Protein 2DOU (pdb70)

InterPro domains:
  IPR004838 Aminotransferases, class-I, pyridoxal-phosphate-binding site [PS00105] (227-240)
  IPR004839 Aminotransferase, class I/classII, large domain [PF00155] (27-371)
  IPR015421 Pyridoxal phosphate-dependent transferase, major domain [G3DSA:3.40.640.10] (39-276)
  IPR015422 Pyridoxal phosphate-dependent transferase, small domain [G3DSA:3.90.1150.10] (7-359)
  IPR015424 Pyridoxal phosphate-dependent transferase [SSF53383] (18-375)
  IPR050881 LL-diaminopimelate aminotransferase [PTHR42832] (2-374)

Solvent-accessible surface area: 26376 Å² total; per-residue (Å²): 90,27,114,100,48,2,66,113,40,3,64,103,9,15,169,130,14,125,94,71,62,46,62,31,17,11,0,13,91,12,52,38,64,28,90,16,22,61,46,0,22,138,25,3,36,62,1,8,125,42,93,117,3,28,27,72,3,91,62,88,50,2,26,71,0,0,55,21,0,8,142,29,0,86,67,60,23,60,33,37,15,39,29,147,120,12,3,10,4,2,9,0,15,16,7,0,4,2,1,0,0,22,17,11,18,114,39,109,44,10,0,0,0,4,39,2,1,56,38,11,4,12,1,2,2,141,17,4,31,17,103,61,52,53,0,48,42,93,99,69,6,10,0,37,11,101,41,9,68,109,49,20,9,78,91,10,27,0,0,0,0,3,3,1,4,2,0,6,8,8,25,9,90,112,39,8,0,86,100,0,6,26,43,0,150,140,33,55,3,35,0,0,0,9,0,13,13,6,8,4,9,12,124,51,85,2,13,0,0,1,19,26,115,44,0,93,119,42,0,1,0,0,4,10,2,6,26,5,8,7,1,12,0,1,5,2,0,4,0,0,0,1,75,107,0,6,58,104,0,66,117,9,8,46,17,1,10,30,23,4,5,9,0,7,5,100,0,0,25,54,0,16,117,15,88,129,116,58,7,29,20,27,0,128,42,2,93,88,13,0,71,22,0,16,74,30,0,75,88,18,4,71,41,49,109,33,148,2,0,0,8,5,11,0,131,9,53,111,86,47,35,0,39,126,10,0,65,106,0,1,128,104,4,0,0,1,2,0,0,62,1,4,2,70,19,0,121,20,30,0,12,0,0,0,1,76,60,49,134,63,0,80,57,0,0,96,53,0,112,107,6,78,121,26,61,58,63,5,74,64,25,20,62,59,1,101,92,151,62,23,60,17,21,38,0,16,85,12,63,37,51,27,91,12,21,145,53,0,22,64,23,3,37,64,0,5,119,36,88,118,3,27,31,64,3,104,64,78,50,1,28,73,1,0,57,23,0,8,138,32,0,88,68,91,31,65,38,32,16,41,31,140,114,8,3,10,5,1,10,0,14,17,8,0,4,1,2,0,0,24,8,8,13,115,44,106,45,12,0,0,0,4,43,3,1,59,43,12,9,54,8,1,2,63,20,5,28,17,97,60,54,53,0,52,43,85,116,76,6,4,0,40,3,166,40,10,66,111,50,23,7,79,98,8,28,1,0,0,2,3,4,3,6,2,0,7,7,8,20,2,85,108,38,5,1,99,48,0,15,36,33,0,125,150,37,57,3,37,2,0,0,10,0,16,10,7,7,3,7,10,136,48,134,2,9,0,0,1,20,23,124,40,1,81,88,32,0,1,0,0,3,10,1,9,26,5,7,6,1,15,1,0,5,2,0,4,0,0,0,1,78,111,0,4,56,98,0,64,93,11,7,46,16,0,9,27,23,3,5,8,0,6,5,102,0,0,27,59,0,17,116,15,87,75,72,56,11,75,19,26,0,118,36,1,74,82,12,0,92,22,0,17,90,43,0,49,94,28,9,75,40,45,108,33,133,2,0,0,7,6,10,0,138,11,56,110,80,54,67,3,43,58,15,1,55,128,0,0,90,97,3,0,0,0,2,1,0,75,15,3,12,92,19,0,61,19,32,0,16,0,0,0,8,100,42,51,121,57,0,78,78,0,0,54,61,1,45,71,10,87

Sequence (740 aa):
VPEPSVFLVVDEAKRKARERGVGLIDLSIGSTDLPPPEAPLKALAEALNDPTTYGYCLKSCTLPFLEEAARWYEGRYGVGLDPRREALALIGSQEGLAHLLLALTEPEDLLLLPEVAYPSYFGAARVASLRTFLIPLREDGLADLKAVPEGVWREAKVLLLNYPNNPTGAVADWGYFEEALGLARKHGLWLIHDNPYVDQVYEGEAPSPLALPGAKERVVELFSLSKSYNLAGFRLGFALGSEEALARLERVKGVIDFNQYAGVLRMGVEALKTPKEVVRGYARVYRERALGMAEALKGVLSLLPPRATMYLWGRLPEGVDDLEFGLRLVERGVALAPGRGFGPGGKGFVRIALVRPLEELLEAAKRIREALSVFLVVDEAKRKARERGVGLIDLSIGSTDLPPPEAPLKALAEALNDPTTYGYCLKSCTLPFLEEAARWYEGRYGVGLDPRREALALIGSQEGLAHLLLALTEPEDLLLLPEVAYPSYFGAARVASLRTFLIPLREDGLADLKAVPEGVWREAKVLLLNYPNNPTGAVADWGYFEEALGLARKHGLWLIHDNPYVDQVYEGEAPSPLALPGAKERVVELFSLSKSYNLAGFRLGFALGSEEALARLERVKGVIDFNQYAGVLRMGVEALKTPKEVVRGYARVYRERALGMAEALKGVLSLLPPRATMYLWGRLPEGVDDLEFGLRLVERGVALAPGRGFGPGGKGFVRIALVRPLEELLEAAKRIREAL

Nearest PDB structures (foldseek):
  2dou-assembly1_B  TM=1.001E+00  e=1.102E-69  Thermus thermophilus HB8
  6l1n-assembly1_B  TM=9.275E-01  e=3.914E-34  Bacillus subtilis
  6l1n-assembly1_A  TM=9.241E-01  e=1.006E-33  Bacillus subtilis
  6l1l-assembly1_A  TM=9.498E-01  e=8.301E-33  Bacillus subtilis
  2o1b-assembly1_A-2  TM=9.664E-01  e=2.457E-31  Staphylococcus aureus

B-factor: mean 37.13, std 9.89, range [20.43, 85.17]

Radius of gyration: 26.83 Å; Cα contacts (8 Å, |Δi|>4): 1629; chains: 2; bounding box: 58×86×57 Å

Foldseek 3Di:
DFDVVLVVLQVVLLVVCVVVVHQFDEQADQAAPDAFDCQLVVLLVVCVPPPVLPDFCAPVLLQLLLVLVQVLVCVPQVDGADSNQFKDKFLACLRLLLLLLLLQDAAAQEEEEALFADLCNVVSCVVSNYDYDHFYADPLGAGDPVPQDPVSLQRHAEYEEEPVGPAQNGADAVVVLVVVVVSCVVNVHAYEYEYAFQLQFLDDGGDDSCSDPPFLQHYKYKYGLCLQRVPNVSRIIMIGGHSVSVVSSCVRCVVVHRHGRSSSSSSSSRSSVPPSVVSSVSSNQLVVQQVLLVVLCVVQFDWNPNTGDQKTKTAGDPPDWQSVLQSVLRNLRYHWRQLSSRRDSRTRMIMGGNRDHNVSSNVSSVSSNVSD/DLVVVLVVLQVVLVVVVFAADEFADQQAPDAFDCVLVVLLVVVVVDPVLVDFCADVLLQLLLVLVQCLVCVVLVDGADSSFFKDKFLAQLRLLLLLLLLQDAAAQEEEEALFADLCNVVSCVVSNYDYDHFYADPQGAGPPVSDDPVRLLRHAEYEEEPVGPQQNGADDVVVLVVVVVSCVVNVHAYEYEYAFQLQFQDDGHDDSQSDPPQLQRYKYKYGLCLLGVPNVQRIIMIGGHSVSVVSSCVSVVVPHRHGGSSSSSSSSVSSVPPSVVSNVSNNQLVVQQVLLVVLCVVAWDWNDNTGDQKTKTFGDPPDWQSVLQSVLSSQRYHWHQSVSRRPSSTRIIMGGNNDHSVVSSVSSVSSSVSD

CATH classification: 3.90.1150.10 (+1 more: 3.40.640.10)

Organism: Thermus thermophilus (strain ATCC 27634 / DSM 579 / HB8) (NCBI:txid300852)

Secondary structure (DSSP, 8-state):
---THHHHHHHHHHHHHHHTT---EE-SS----PPPPHHHHHHHHHHTT-GGGSS---HHHHHHHHHHHHHHHHHHHS----TTTSEEEESSHHHHHHHHHHHH--TT-EEEEESS--HHHHHHHHHTT-EEEEEPB-TTSSB-GGGS-HHHHHHEEEEEE-SS-TTT-----HHHHHHHHHHHHHTT-EEEEE-TTGGGBSSS----GGGSTTGGGTEEEEEEHHHHHT-GGG--EEEEE-HHHHHHHHHHHHHH---S-HHHHHHHHHHHTS-HHHHHHHHHHHHHHHHHHHHHHTTTSEEPPP-BSSEEEEEPPTT--HHHHHHHHHHTTEE-EEGGGG-GGGTTEEEEE--S-HHHHHHHHHHHHHT-/--HHHHHHHHHHHHHTT---EE-SS----SPPPHHHHHHHHHHHT-GGGSS---HHHHHHHHHHHHHHHHHHH-----TTTSEEEESSHHHHHHHHHHHT--TT-EEEEESS--HHHHHHHHHTT-EEEEEPBPTTSSB-GGGS-HHHHHHEEEEEE-SS-TTT-----HHHHHHHHHHHHHHT-EEEEE-TTTT-BSSS----GGGSTTGGGTEEEEEEHHHHHT-GGG--EEEEE-HHHHHHHHHHHHTT---S-HHHHHHHHHHHTS-HHHHHHHHHHHHHHHHHHHHTTTTTSEEPPP-BSSEEEEEPPSS--HHHHHHHHHHTTEE-EETTBTBGGGBTEEEEE--S-HHHHHHHHHHHHHT-

Structure (mmCIF, N/CA/C/O backbone):
data_2DOU
#
_entry.id   2DOU
#
_cell.length_a   121.490
_cell.length_b   121.490
_cell.length_c   172.190
_cell.angle_alpha   90.00
_cell.angle_beta   90.00
_cell.angle_gamma   90.00
#
_symmetry.space_group_name_H-M   'P 41 21 2'
#
loop_
_entity.id
_entity.type
_entity.pdbx_description
1 polymer 'probable N-succinyldiaminopimelate aminotransferase'
2 non-polymer 'SULFATE ION'
3 non-polymer '4-(2-HYDROXYETHYL)-1-PIPERAZINE ETHANESULFONIC ACID'
4 water water
#
loop_
_atom_site.group_PDB
_atom_site.id
_atom_site.type_symbol
_atom_site.label_atom_id
_atom_site.label_alt_id
_atom_site.label_comp_id
_atom_site.label_asym_id
_atom_site.label_entity_id
_atom_site.label_seq_id
_atom_site.pdbx_PDB_ins_code
_atom_site.Cartn_x
_atom_site.Cartn_y
_atom_site.Cartn_z
_atom_site.occupancy
_atom_site.B_iso_or_equiv
_atom_site.auth_seq_id
_atom_site.auth_comp_id
_atom_site.auth_asym_id
_atom_site.auth_atom_id
_atom_site.pdbx_PDB_model_num
ATOM 1 N N . VAL A 1 4 ? 56.645 5.730 30.326 1.00 49.52 4 VAL A N 1
ATOM 2 C CA . VAL A 1 4 ? 58.112 5.646 30.614 1.00 49.22 4 VAL A CA 1
ATOM 3 C C . VAL A 1 4 ? 58.364 4.591 31.681 1.00 48.92 4 VAL A C 1
ATOM 4 O O . VAL A 1 4 ? 57.689 4.574 32.711 1.00 49.72 4 VAL A O 1
ATOM 8 N N . PRO A 1 5 ? 59.336 3.689 31.446 1.00 48.83 5 PRO A N 1
ATOM 9 C CA . PRO A 1 5 ? 59.684 2.613 32.389 1.00 47.91 5 PRO A CA 1
ATOM 10 C C . PRO A 1 5 ? 60.170 3.132 33.743 1.00 48.00 5 PRO A C 1
ATOM 11 O O . PRO A 1 5 ? 60.813 4.182 33.821 1.00 47.84 5 PRO A O 1
ATOM 15 N N . GLU A 1 6 ? 59.866 2.387 34.806 1.00 47.45 6 GLU A N 1
ATOM 16 C CA . GLU A 1 6 ? 60.286 2.769 36.148 1.00 46.74 6 GLU A CA 1
ATOM 17 C C . GLU A 1 6 ? 61.796 2.702 36.181 1.00 44.30 6 GLU A C 1
ATOM 18 O O . GLU A 1 6 ? 62.374 1.669 35.859 1.00 43.81 6 GLU A O 1
ATOM 24 N N . PRO A 1 7 ? 62.458 3.805 36.555 1.00 42.35 7 PRO A N 1
ATOM 25 C CA . PRO A 1 7 ? 63.921 3.777 36.602 1.00 40.76 7 PRO A CA 1
ATOM 26 C C . PRO A 1 7 ? 64.468 2.882 37.700 1.00 39.74 7 PRO A C 1
ATOM 27 O O . PRO A 1 7 ? 65.676 2.648 37.780 1.00 39.56 7 PRO A O 1
ATOM 31 N N . SER A 1 8 ? 63.582 2.366 38.545 1.00 38.47 8 SER A N 1
ATOM 32 C CA . SER A 1 8 ? 64.034 1.494 39.618 1.00 38.04 8 SER A CA 1
ATOM 33 C C . SER A 1 8 ? 64.588 0.219 38.997 1.00 36.42 8 SER A C 1
ATOM 34 O O . SER A 1 8 ? 65.582 -0.338 39.466 1.00 36.21 8 SER A O 1
ATOM 37 N N . VAL A 1 9 ? 63.952 -0.218 37.914 1.00 36.16 9 VAL A N 1
ATOM 38 C CA . VAL A 1 9 ? 64.369 -1.425 37.211 1.00 35.06 9 VAL A CA 1
ATOM 39 C C . VAL A 1 9 ? 65.876 -1.456 36.988 1.00 34.85 9 VAL A C 1
ATOM 40 O O . VAL A 1 9 ? 66.539 -2.406 37.386 1.00 35.29 9 VAL A O 1
ATOM 44 N N . PHE A 1 10 ? 66.433 -0.418 36.379 1.00 35.65 10 PHE A N 1
ATOM 45 C CA . PHE A 1 10 ? 67.870 -0.424 36.148 1.00 37.98 10 PHE A CA 1
ATOM 46 C C . PHE A 1 10 ? 68.679 0.076 37.336 1.00 36.45 10 PHE A C 1
ATOM 47 O O . PHE A 1 10 ? 69.871 -0.218 37.436 1.00 35.04 10 PHE A O 1
ATOM 55 N N . LEU A 1 11 ? 68.035 0.820 38.237 1.00 35.94 11 LEU A N 1
ATOM 56 C CA . LEU A 1 11 ? 68.711 1.307 39.443 1.00 36.22 11 LEU A CA 1
ATOM 57 C C . LEU A 1 11 ? 69.044 0.075 40.289 1.00 35.47 11 LEU A C 1
ATOM 58 O O . LEU A 1 11 ? 70.181 -0.108 40.733 1.00 34.76 11 LEU A O 1
ATOM 63 N N . VAL A 1 12 ? 68.041 -0.775 40.487 1.00 34.84 12 VAL A N 1
ATOM 64 C CA . VAL A 1 12 ? 68.205 -2.005 41.252 1.00 35.98 12 VAL A CA 1
ATOM 65 C C . VAL A 1 12 ? 69.340 -2.866 40.694 1.00 36.20 12 VAL A C 1
ATOM 66 O O . VAL A 1 12 ? 70.125 -3.445 41.452 1.00 36.13 12 VAL A O 1
ATOM 70 N N . VAL A 1 13 ? 69.417 -2.967 39.366 1.00 35.82 13 VAL A N 1
ATOM 71 C CA . VAL A 1 13 ? 70.459 -3.770 38.741 1.00 35.47 13 VAL A CA 1
ATOM 72 C C . VAL A 1 13 ? 71.815 -3.100 38.874 1.00 35.34 13 VAL A C 1
ATOM 73 O O . VAL A 1 13 ? 72.772 -3.733 39.307 1.00 35.80 13 VAL A O 1
ATOM 77 N N . ASP A 1 14 ? 71.899 -1.824 38.508 1.00 36.22 14 ASP A N 1
ATOM 78 C CA . ASP A 1 14 ? 73.167 -1.108 38.595 1.00 38.73 14 ASP A CA 1
ATOM 79 C C . ASP A 1 14 ? 73.724 -1.237 40.007 1.00 38.35 14 ASP A C 1
ATOM 80 O O . ASP A 1 14 ? 74.865 -1.667 40.208 1.00 37.18 14 ASP A O 1
ATOM 85 N N . GLU A 1 15 ? 72.901 -0.862 40.982 1.00 38.06 15 GLU A N 1
ATOM 86 C CA . GLU A 1 15 ? 73.266 -0.937 42.388 1.00 37.87 15 GLU A CA 1
ATOM 87 C C . GLU A 1 15 ? 73.848 -2.319 42.695 1.00 36.60 15 GLU A C 1
ATOM 88 O O . GLU A 1 15 ? 74.950 -2.429 43.245 1.00 35.69 15 GLU A O 1
ATOM 94 N N . ALA A 1 16 ? 73.124 -3.367 42.315 1.00 36.27 16 ALA A N 1
ATOM 95 C CA . ALA A 1 16 ? 73.576 -4.741 42.552 1.00 37.85 16 ALA A CA 1
ATOM 96 C C . ALA A 1 16 ? 74.916 -5.067 41.883 1.00 38.51 16 ALA A C 1
ATOM 97 O O . ALA A 1 16 ? 75.736 -5.801 42.439 1.00 37.63 16 ALA A O 1
ATOM 99 N N . LYS A 1 17 ? 75.131 -4.540 40.680 1.00 39.93 17 LYS A N 1
ATOM 100 C CA . LYS A 1 17 ? 76.390 -4.775 39.971 1.00 42.61 17 LYS A CA 1
ATOM 101 C C . LYS A 1 17 ? 77.470 -3.986 40.691 1.00 43.78 17 LYS A C 1
ATOM 102 O O . LYS A 1 17 ? 78.585 -4.465 40.886 1.00 43.66 17 LYS A O 1
ATOM 108 N N . ARG A 1 18 ? 77.117 -2.766 41.081 1.00 46.70 18 ARG A N 1
ATOM 109 C CA . ARG A 1 18 ? 78.023 -1.870 41.792 1.00 49.91 18 ARG A CA 1
ATOM 110 C C . ARG A 1 18 ? 78.548 -2.608 43.018 1.00 50.83 18 ARG A C 1
ATOM 111 O O . ARG A 1 18 ? 79.743 -2.587 43.307 1.00 51.90 18 ARG A O 1
ATOM 119 N N . LYS A 1 19 ? 77.643 -3.272 43.731 1.00 51.74 19 LYS A N 1
ATOM 120 C CA . LYS A 1 19 ? 78.010 -4.002 44.941 1.00 53.28 19 LYS A CA 1
ATOM 121 C C . LYS A 1 19 ? 78.852 -5.244 44.695 1.00 54.21 19 LYS A C 1
ATOM 122 O O . LYS A 1 19 ? 79.886 -5.426 45.338 1.00 54.63 19 LYS A O 1
ATOM 128 N N . ALA A 1 20 ? 78.424 -6.101 43.774 1.00 55.38 20 ALA A N 1
ATOM 129 C CA . ALA A 1 20 ? 79.188 -7.308 43.477 1.00 57.25 20 ALA A CA 1
ATOM 130 C C . ALA A 1 20 ? 80.627 -6.899 43.172 1.00 58.59 20 ALA A C 1
ATOM 131 O O . ALA A 1 20 ? 81.579 -7.599 43.517 1.00 58.72 20 ALA A O 1
ATOM 133 N N . ARG A 1 21 ? 80.780 -5.750 42.527 1.00 60.29 21 ARG A N 1
ATOM 134 C CA . ARG A 1 21 ? 82.105 -5.245 42.192 1.00 62.33 21 ARG A CA 1
ATOM 135 C C . ARG A 1 21 ? 82.884 -4.956 43.472 1.00 63.23 21 ARG A C 1
ATOM 136 O O . ARG A 1 21 ? 84.006 -5.447 43.650 1.00 63.53 21 ARG A O 1
ATOM 144 N N . GLU A 1 22 ? 82.290 -4.151 44.357 1.00 63.73 22 GLU A N 1
ATOM 145 C CA . GLU A 1 22 ? 82.933 -3.809 45.622 1.00 63.96 22 GLU A CA 1
ATOM 146 C C . GLU A 1 22 ? 83.262 -5.103 46.355 1.00 63.98 22 GLU A C 1
ATOM 147 O O . GLU A 1 22 ? 84.431 -5.402 46.603 1.00 64.10 22 GLU A O 1
ATOM 149 N N . ARG A 1 23 ? 82.231 -5.884 46.669 1.00 64.22 23 ARG A N 1
ATOM 150 C CA . ARG A 1 23 ? 82.438 -7.152 47.347 1.00 63.58 23 ARG A CA 1
ATOM 151 C C . ARG A 1 23 ? 83.340 -8.057 46.528 1.00 63.96 23 ARG A C 1
ATOM 152 O O . ARG A 1 23 ? 83.610 -9.211 46.902 1.00 63.87 23 ARG A O 1
ATOM 153 N N . GLY A 1 24 ? 83.799 -7.533 45.391 1.00 64.09 24 GLY A N 1
ATOM 154 C CA . GLY A 1 24 ? 84.677 -8.283 44.508 1.00 63.67 24 GLY A CA 1
ATOM 155 C C . GLY A 1 24 ? 84.173 -9.649 44.068 1.00 63.31 24 GLY A C 1
ATOM 156 O O . GLY A 1 24 ? 84.848 -10.657 44.291 1.00 64.07 24 GLY A O 1
ATOM 157 N N . VAL A 1 25 ? 83.001 -9.701 43.437 1.00 62.25 25 VAL A N 1
ATOM 158 C CA . VAL A 1 25 ? 82.450 -10.975 42.961 1.00 60.65 25 VAL A CA 1
ATOM 159 C C . VAL A 1 25 ? 82.685 -11.132 41.451 1.00 59.11 25 VAL A C 1
ATOM 160 O O . VAL A 1 25 ? 82.639 -10.148 40.702 1.00 59.16 25 VAL A O 1
ATOM 162 N N . GLY A 1 26 ? 82.950 -12.356 41.002 1.00 57.03 26 GLY A N 1
ATOM 163 C CA . GLY A 1 26 ? 83.161 -12.561 39.580 1.00 54.51 26 GLY A CA 1
ATOM 164 C C . GLY A 1 26 ? 81.876 -12.202 38.845 1.00 52.25 26 GLY A C 1
ATOM 165 O O . GLY A 1 26 ? 80.873 -12.914 38.968 1.00 54.41 26 GLY A O 1
ATOM 166 N N . LEU A 1 27 ? 81.876 -11.105 38.097 1.00 47.63 27 LEU A N 1
ATOM 167 C CA . LEU A 1 27 ? 80.663 -10.722 37.399 1.00 43.59 27 LEU A CA 1
ATOM 168 C C . LEU A 1 27 ? 80.786 -10.583 35.880 1.00 41.04 27 LEU A C 1
ATOM 169 O O . LEU A 1 27 ? 81.577 -9.780 35.376 1.00 38.83 27 LEU A O 1
ATOM 174 N N . ILE A 1 28 ? 79.980 -11.369 35.172 1.00 37.31 28 ILE A N 1
ATOM 175 C CA . ILE A 1 28 ? 79.917 -11.332 33.716 1.00 35.69 28 ILE A CA 1
ATOM 176 C C . ILE A 1 28 ? 78.760 -10.379 33.383 1.00 34.53 28 ILE A C 1
ATOM 177 O O . ILE A 1 28 ? 77.591 -10.751 33.491 1.00 32.97 28 ILE A O 1
ATOM 182 N N . ASP A 1 29 ? 79.096 -9.149 32.996 1.00 33.53 29 ASP A N 1
ATOM 183 C CA . ASP A 1 29 ? 78.095 -8.136 32.677 1.00 32.97 29 ASP A CA 1
ATOM 184 C C . ASP A 1 29 ? 77.559 -8.176 31.230 1.00 32.20 29 ASP A C 1
ATOM 185 O O . ASP A 1 29 ? 78.206 -7.703 30.294 1.00 32.76 29 ASP A O 1
ATOM 190 N N . LEU A 1 30 ? 76.363 -8.723 31.065 1.00 31.03 30 LEU A N 1
ATOM 191 C CA . LEU A 1 30 ? 75.735 -8.822 29.756 1.00 29.94 30 LEU A CA 1
ATOM 192 C C . LEU A 1 30 ? 74.479 -7.960 29.744 1.00 31.00 30 LEU A C 1
ATOM 193 O O . LEU A 1 30 ? 73.526 -8.240 29.011 1.00 30.43 30 LEU A O 1
ATOM 198 N N . SER A 1 31 ? 74.489 -6.902 30.550 1.00 30.25 31 SER A N 1
ATOM 199 C CA . SER A 1 31 ? 73.333 -6.021 30.657 1.00 30.99 31 SER A CA 1
ATOM 200 C C . SER A 1 31 ? 73.427 -4.739 29.828 1.00 30.72 31 SER A C 1
ATOM 201 O O . SER A 1 31 ? 72.425 -4.062 29.614 1.00 31.66 31 SER A O 1
ATOM 204 N N . ILE A 1 32 ? 74.630 -4.401 29.383 1.00 30.57 32 ILE A N 1
ATOM 205 C CA . ILE A 1 32 ? 74.835 -3.200 28.583 1.00 31.65 32 ILE A CA 1
ATOM 206 C C . ILE A 1 32 ? 75.243 -3.567 27.143 1.00 31.31 32 ILE A C 1
ATOM 207 O O . ILE A 1 32 ? 76.156 -4.358 26.926 1.00 30.93 32 ILE A O 1
ATOM 212 N N . GLY A 1 33 ? 74.570 -2.991 26.156 1.00 30.91 33 GLY A N 1
ATOM 213 C CA . GLY A 1 33 ? 74.910 -3.322 24.785 1.00 31.98 33 GLY A CA 1
ATOM 214 C C . GLY A 1 33 ? 76.098 -2.541 24.251 1.00 32.87 33 GLY A C 1
ATOM 215 O O . GLY A 1 33 ? 75.991 -1.877 23.224 1.00 32.85 33 GLY A O 1
ATOM 216 N N . SER A 1 34 ? 77.266 -2.531 25.094 1.00 32.06 34 SER A N 1
ATOM 217 C CA . SER A 1 34 ? 78.385 -1.869 24.462 1.00 33.38 34 SER A CA 1
ATOM 218 C C . SER A 1 34 ? 79.472 -2.922 24.358 1.00 33.37 34 SER A C 1
ATOM 219 O O . SER A 1 34 ? 79.640 -3.774 25.241 1.00 35.25 34 SER A O 1
ATOM 222 N N . THR A 1 35 ? 79.684 -3.005 22.800 1.00 32.54 35 THR A N 1
ATOM 223 C CA . THR A 1 35 ? 80.580 -3.999 22.235 1.00 32.70 35 THR A CA 1
ATOM 224 C C . THR A 1 35 ? 81.975 -4.029 22.832 1.00 32.22 35 THR A C 1
ATOM 225 O O . THR A 1 35 ? 82.434 -3.056 23.428 1.00 32.58 35 THR A O 1
ATOM 229 N N . ASP A 1 36 ? 82.636 -5.168 22.659 1.00 30.78 36 ASP A N 1
ATOM 230 C CA . ASP A 1 36 ? 84.008 -5.360 23.101 1.00 29.55 36 ASP A CA 1
ATOM 231 C C . ASP A 1 36 ? 84.896 -5.356 21.847 1.00 29.27 36 ASP A C 1
ATOM 232 O O . ASP A 1 36 ? 86.121 -5.468 21.935 1.00 29.85 36 ASP A O 1
ATOM 237 N N . LEU A 1 37 ? 84.263 -5.205 20.681 1.00 28.55 37 LEU A N 1
ATOM 238 C CA . LEU A 1 37 ? 84.972 -5.196 19.396 1.00 27.66 37 LEU A CA 1
ATOM 239 C C . LEU A 1 37 ? 85.533 -3.826 19.042 1.00 27.39 37 LEU A C 1
ATOM 240 O O . LEU A 1 37 ? 84.883 -2.803 19.231 1.00 28.48 37 LEU A O 1
ATOM 245 N N . PRO A 1 38 ? 86.757 -3.796 18.506 1.00 28.51 38 PRO A N 1
ATOM 246 C CA . PRO A 1 38 ? 87.403 -2.542 18.133 1.00 28.16 38 PRO A CA 1
ATOM 247 C C . PRO A 1 38 ? 86.890 -1.966 16.827 1.00 28.90 38 PRO A C 1
ATOM 248 O O . PRO A 1 38 ? 86.268 -2.659 16.027 1.00 30.16 38 PRO A O 1
ATOM 252 N N . PRO A 1 39 ? 87.124 -0.674 16.611 1.00 29.16 39 PRO A N 1
ATOM 253 C CA . PRO A 1 39 ? 86.676 -0.040 15.378 1.00 30.12 39 PRO A CA 1
ATOM 254 C C . PRO A 1 39 ? 87.830 -0.182 14.383 1.00 31.42 39 PRO A C 1
ATOM 255 O O . PRO A 1 39 ? 88.931 -0.581 14.761 1.00 32.98 39 PRO A O 1
ATOM 259 N N . PRO A 1 40 ? 87.590 0.110 13.099 1.00 31.77 40 PRO A N 1
ATOM 260 C CA . PRO A 1 40 ? 88.694 -0.002 12.139 1.00 32.78 40 PRO A CA 1
ATOM 261 C C . PRO A 1 40 ? 89.614 1.204 12.383 1.00 33.71 40 PRO A C 1
ATOM 262 O O . PRO A 1 40 ? 89.153 2.255 12.834 1.00 34.55 40 PRO A O 1
ATOM 266 N N . GLU A 1 41 ? 90.901 1.059 12.086 1.00 33.38 41 GLU A N 1
ATOM 267 C CA . GLU A 1 41 ? 91.877 2.123 12.324 1.00 31.91 41 GLU A CA 1
ATOM 268 C C . GLU A 1 41 ? 91.767 3.388 11.479 1.00 32.50 41 GLU A C 1
ATOM 269 O O . GLU A 1 41 ? 91.991 4.499 11.978 1.00 32.39 41 GLU A O 1
ATOM 271 N N . ALA A 1 42 ? 91.425 3.223 10.204 1.00 31.16 42 ALA A N 1
ATOM 272 C CA . ALA A 1 42 ? 91.328 4.344 9.280 1.00 31.01 42 ALA A CA 1
ATOM 273 C C . ALA A 1 42 ? 90.544 5.554 9.793 1.00 30.35 42 ALA A C 1
ATOM 274 O O . ALA A 1 42 ? 91.013 6.692 9.701 1.00 30.04 42 ALA A O 1
ATOM 276 N N . PRO A 1 43 ? 89.336 5.333 10.330 1.00 29.93 43 PRO A N 1
ATOM 277 C CA . PRO A 1 43 ? 88.580 6.485 10.822 1.00 29.24 43 PRO A CA 1
ATOM 278 C C . PRO A 1 43 ? 89.365 7.260 11.892 1.00 29.40 43 PRO A C 1
ATOM 279 O O . PRO A 1 43 ? 89.407 8.488 11.868 1.00 27.94 43 PRO A O 1
ATOM 283 N N . LEU A 1 44 ? 90.002 6.537 12.812 1.00 29.30 44 LEU A N 1
ATOM 284 C CA . LEU A 1 44 ? 90.781 7.176 13.877 1.00 30.99 44 LEU A CA 1
ATOM 285 C C . LEU A 1 44 ? 91.911 8.033 13.292 1.00 31.93 44 LEU A C 1
ATOM 286 O O . LEU A 1 44 ? 92.148 9.161 13.743 1.00 32.51 44 LEU A O 1
ATOM 291 N N . LYS A 1 45 ? 92.597 7.503 12.278 1.00 33.08 45 LYS A N 1
ATOM 292 C CA . LYS A 1 45 ? 93.686 8.239 11.638 1.00 34.20 45 LYS A CA 1
ATOM 293 C C . LYS A 1 45 ? 93.155 9.491 10.955 1.00 34.06 45 LYS A C 1
ATOM 294 O O . LYS A 1 45 ? 93.787 10.546 10.989 1.00 35.00 45 LYS A O 1
ATOM 300 N N . ALA A 1 46 ? 91.989 9.377 10.335 1.00 32.73 46 ALA A N 1
ATOM 301 C CA . ALA A 1 46 ? 91.395 10.521 9.665 1.00 32.83 46 ALA A CA 1
ATOM 302 C C . ALA A 1 46 ? 91.174 11.631 10.685 1.00 32.90 46 ALA A C 1
ATOM 303 O O . ALA A 1 46 ? 91.576 12.778 10.472 1.00 34.44 46 ALA A O 1
ATOM 305 N N . LEU A 1 47 ? 90.527 11.283 11.793 1.00 32.67 47 LEU A N 1
ATOM 306 C CA . LEU A 1 47 ? 90.255 12.244 12.861 1.00 31.62 47 LEU A CA 1
ATOM 307 C C . LEU A 1 47 ? 91.554 12.818 13.425 1.00 30.73 47 LEU A C 1
ATOM 308 O O . LEU A 1 47 ? 91.678 14.022 13.611 1.00 30.32 47 LEU A O 1
ATOM 313 N N . ALA A 1 48 ? 92.526 11.954 13.687 1.00 29.42 48 ALA A N 1
ATOM 314 C CA . ALA A 1 48 ? 93.794 12.422 14.224 1.00 31.78 48 ALA A CA 1
ATOM 315 C C . ALA A 1 48 ? 94.386 13.480 13.305 1.00 32.99 48 ALA A C 1
ATOM 316 O O . ALA A 1 48 ? 94.856 14.525 13.767 1.00 33.78 48 ALA A O 1
ATOM 318 N N . GLU A 1 49 ? 94.344 13.205 12.001 1.00 31.91 49 GLU A N 1
ATOM 319 C CA . GLU A 1 49 ? 94.903 14.106 10.997 1.00 32.80 49 GLU A CA 1
ATOM 320 C C . GLU A 1 49 ? 94.188 15.440 10.931 1.00 31.75 49 GLU A C 1
ATOM 321 O O . GLU A 1 49 ? 94.808 16.462 10.682 1.00 31.57 49 GLU A O 1
ATOM 323 N N . ALA A 1 50 ? 92.882 15.436 11.151 1.00 31.57 50 ALA A N 1
ATOM 324 C CA . ALA A 1 50 ? 92.121 16.677 11.126 1.00 30.66 50 ALA A CA 1
ATOM 325 C C . ALA A 1 50 ? 92.561 17.608 12.269 1.00 31.58 50 ALA A C 1
ATOM 326 O O . ALA A 1 50 ? 92.463 18.837 12.161 1.00 31.49 50 ALA A O 1
ATOM 328 N N . LEU A 1 51 ? 93.047 17.022 13.363 1.00 32.22 51 LEU A N 1
ATOM 329 C CA . LEU A 1 51 ? 93.489 17.813 14.509 1.00 33.93 51 LEU A CA 1
ATOM 330 C C . LEU A 1 51 ? 94.619 18.767 14.132 1.00 35.08 51 LEU A C 1
ATOM 331 O O . LEU A 1 51 ? 94.782 19.817 14.752 1.00 34.22 51 LEU A O 1
ATOM 336 N N . ASN A 1 52 ? 95.386 18.405 13.105 1.00 36.60 52 ASN A N 1
ATOM 337 C CA . ASN A 1 52 ? 96.493 19.242 12.652 1.00 39.31 52 ASN A CA 1
ATOM 338 C C . ASN A 1 52 ? 96.024 20.344 11.709 1.00 39.41 52 ASN A C 1
ATOM 339 O O . ASN A 1 52 ? 96.799 21.233 11.363 1.00 40.97 52 ASN A O 1
ATOM 344 N N . ASP A 1 53 ? 94.759 20.293 11.305 1.00 38.30 53 ASP A N 1
ATOM 345 C CA . ASP A 1 53 ? 94.210 21.286 10.389 1.00 38.43 53 ASP A CA 1
ATOM 346 C C . ASP A 1 53 ? 93.465 22.349 11.191 1.00 39.30 53 ASP A C 1
ATOM 347 O O . ASP A 1 53 ? 92.404 22.093 11.753 1.00 40.37 53 ASP A O 1
ATOM 352 N N . PRO A 1 54 ? 94.013 23.567 11.237 1.00 40.32 54 PRO A N 1
ATOM 353 C CA . PRO A 1 54 ? 93.479 24.732 11.954 1.00 40.98 54 PRO A CA 1
ATOM 354 C C . PRO A 1 54 ? 92.082 25.155 11.533 1.00 41.56 54 PRO A C 1
ATOM 355 O O . PRO A 1 54 ? 91.300 25.680 12.340 1.00 42.77 54 PRO A O 1
ATOM 359 N N . THR A 1 55 ? 91.772 24.937 10.264 1.00 40.40 55 THR A N 1
ATOM 360 C CA . THR A 1 55 ? 90.477 25.325 9.724 1.00 39.49 55 THR A CA 1
ATOM 361 C C . THR A 1 55 ? 89.329 24.490 10.291 1.00 38.28 55 THR A C 1
ATOM 362 O O . THR A 1 55 ? 88.162 24.825 10.101 1.00 39.09 55 THR A O 1
ATOM 366 N N . THR A 1 56 ? 89.653 23.408 10.990 1.00 36.52 56 THR A N 1
ATOM 367 C CA . THR A 1 56 ? 88.615 22.559 11.573 1.00 35.11 56 THR A CA 1
ATOM 368 C C . THR A 1 56 ? 88.164 23.025 12.969 1.00 35.46 56 THR A C 1
ATOM 369 O O . THR A 1 56 ? 87.087 22.657 13.430 1.00 36.40 56 THR A O 1
ATOM 373 N N . TYR A 1 57 ? 88.989 23.846 13.617 1.00 34.01 57 TYR A N 1
ATOM 374 C CA . TYR A 1 57 ? 88.741 24.350 14.971 1.00 32.40 57 TYR A CA 1
ATOM 375 C C . TYR A 1 57 ? 87.463 25.167 15.182 1.00 32.79 57 TYR A C 1
ATOM 376 O O . TYR A 1 57 ? 87.029 25.369 16.323 1.00 31.63 57 TYR A O 1
ATOM 385 N N . GLY A 1 58 ? 86.861 25.641 14.093 1.00 32.43 58 GLY A N 1
ATOM 386 C CA . GLY A 1 58 ? 85.638 26.417 14.205 1.00 31.56 58 GLY A CA 1
ATOM 387 C C . GLY A 1 58 ? 84.425 25.528 14.017 1.00 32.41 58 GLY A C 1
ATOM 388 O O . GLY A 1 58 ? 84.563 24.311 13.944 1.00 29.86 58 GLY A O 1
ATOM 389 N N . TYR A 1 59 ? 83.241 26.131 13.937 1.00 33.76 59 TYR A N 1
ATOM 390 C CA . TYR A 1 59 ? 81.997 25.379 13.746 1.00 37.16 59 TYR A CA 1
ATOM 391 C C . TYR A 1 59 ? 81.939 24.700 12.376 1.00 38.24 59 TYR A C 1
ATOM 392 O O . TYR A 1 59 ? 82.326 25.292 11.365 1.00 38.72 59 TYR A O 1
ATOM 401 N N . CYS A 1 60 ? 81.461 23.459 12.352 1.00 38.61 60 CYS A N 1
ATOM 402 C CA . CYS A 1 60 ? 81.304 22.708 11.111 1.00 39.66 60 CYS A CA 1
ATOM 403 C C . CYS A 1 60 ? 79.832 22.851 10.735 1.00 40.39 60 CYS A C 1
ATOM 404 O O . CYS A 1 60 ? 78.996 22.049 11.150 1.00 40.11 60 CYS A O 1
ATOM 407 N N . LEU A 1 61 ? 79.512 23.884 9.963 1.00 40.62 61 LEU A N 1
ATOM 408 C CA . LEU A 1 61 ? 78.128 24.106 9.569 1.00 41.65 61 LEU A CA 1
ATOM 409 C C . LEU A 1 61 ? 77.665 23.196 8.429 1.00 40.68 61 LEU A C 1
ATOM 410 O O . LEU A 1 61 ? 78.387 22.285 8.036 1.00 39.19 61 LEU A O 1
ATOM 415 N N . LYS A 1 62 ? 76.457 23.426 7.918 1.00 41.16 62 LYS A N 1
ATOM 416 C CA . LYS A 1 62 ? 75.906 22.572 6.861 1.00 41.87 62 LYS A CA 1
ATOM 417 C C . LYS A 1 62 ? 76.924 22.204 5.784 1.00 40.99 62 LYS A C 1
ATOM 418 O O . LYS A 1 62 ? 77.209 21.022 5.582 1.00 39.66 62 LYS A O 1
ATOM 424 N N . SER A 1 63 ? 77.480 23.211 5.111 1.00 41.24 63 SER A N 1
ATOM 425 C CA . SER A 1 63 ? 78.476 22.990 4.056 1.00 40.98 63 SER A CA 1
ATOM 426 C C . SER A 1 63 ? 79.541 21.994 4.477 1.00 39.15 63 SER A C 1
ATOM 427 O O . SER A 1 63 ? 79.851 21.045 3.759 1.00 39.28 63 SER A O 1
ATOM 430 N N . CYS A 1 64 ? 80.110 22.234 5.653 1.00 37.71 64 CYS A N 1
ATOM 431 C CA . CYS A 1 64 ? 81.154 21.385 6.186 1.00 34.97 64 CYS A CA 1
ATOM 432 C C . CYS A 1 64 ? 80.724 19.923 6.338 1.00 33.44 64 CYS A C 1
ATOM 433 O O . CYS A 1 64 ? 81.566 19.028 6.335 1.00 33.19 64 CYS A O 1
ATOM 436 N N . THR A 1 65 ? 79.424 19.663 6.443 1.00 31.56 65 THR A N 1
ATOM 437 C CA . THR A 1 65 ? 78.956 18.281 6.580 1.00 31.14 65 THR A CA 1
ATOM 438 C C . THR A 1 65 ? 78.674 17.583 5.228 1.00 31.35 65 THR A C 1
ATOM 439 O O . THR A 1 65 ? 78.425 16.376 5.189 1.00 29.96 65 THR A O 1
ATOM 443 N N . LEU A 1 66 ? 78.730 18.339 4.130 1.00 32.09 66 LEU A N 1
ATOM 444 C CA . LEU A 1 66 ? 78.464 17.797 2.788 1.00 34.13 66 LEU A CA 1
ATOM 445 C C . LEU A 1 66 ? 79.201 16.516 2.403 1.00 32.55 66 LEU A C 1
ATOM 446 O O . LEU A 1 66 ? 78.578 15.501 2.100 1.00 33.84 66 LEU A O 1
ATOM 451 N N . PRO A 1 67 ? 80.537 16.543 2.413 1.00 31.56 67 PRO A N 1
ATOM 452 C CA . PRO A 1 67 ? 81.292 15.345 2.049 1.00 31.65 67 PRO A CA 1
ATOM 453 C C . PRO A 1 67 ? 80.744 14.082 2.701 1.00 31.94 67 PRO A C 1
ATOM 454 O O . PRO A 1 67 ? 80.588 13.049 2.046 1.00 31.78 67 PRO A O 1
ATOM 458 N N . PHE A 1 68 ? 80.449 14.179 3.996 1.00 31.34 68 PHE A N 1
ATOM 459 C CA . PHE A 1 68 ? 79.922 13.051 4.759 1.00 30.52 68 PHE A CA 1
ATOM 460 C C . PHE A 1 68 ? 78.543 12.625 4.278 1.00 29.73 68 PHE A C 1
ATOM 461 O O . PHE A 1 68 ? 78.291 11.442 4.082 1.00 28.72 68 PHE A O 1
ATOM 469 N N . LEU A 1 69 ? 77.646 13.589 4.104 1.00 28.81 69 LEU A N 1
ATOM 470 C CA . LEU A 1 69 ? 76.300 13.271 3.645 1.00 29.32 69 LEU A CA 1
ATOM 471 C C . LEU A 1 69 ? 76.353 12.702 2.222 1.00 31.05 69 LEU A C 1
ATOM 472 O O . LEU A 1 69 ? 75.580 11.811 1.862 1.00 30.30 69 LEU A O 1
ATOM 477 N N . GLU A 1 70 ? 77.283 13.217 1.424 1.00 32.39 70 GLU A N 1
ATOM 478 C CA . GLU A 1 70 ? 77.458 12.733 0.065 1.00 34.16 70 GLU A CA 1
ATOM 479 C C . GLU A 1 70 ? 77.836 11.264 0.124 1.00 33.63 70 GLU A C 1
ATOM 480 O O . GLU A 1 70 ? 77.266 10.443 -0.595 1.00 31.52 70 GLU A O 1
ATOM 486 N N . GLU A 1 71 ? 78.785 10.926 0.995 1.00 32.93 71 GLU A N 1
ATOM 487 C CA . GLU A 1 71 ? 79.198 9.537 1.121 1.00 32.89 71 GLU A CA 1
ATOM 488 C C . GLU A 1 71 ? 78.043 8.710 1.675 1.00 32.77 71 GLU A C 1
ATOM 489 O O . GLU A 1 71 ? 77.846 7.556 1.288 1.00 32.99 71 GLU A O 1
ATOM 495 N N . ALA A 1 72 ? 77.274 9.309 2.579 1.00 31.49 72 ALA A N 1
ATOM 496 C CA . ALA A 1 72 ? 76.135 8.628 3.175 1.00 31.66 72 ALA A CA 1
ATOM 497 C C . ALA A 1 72 ? 75.129 8.256 2.089 1.00 29.61 72 ALA A C 1
ATOM 498 O O . ALA A 1 72 ? 74.671 7.119 2.016 1.00 29.61 72 ALA A O 1
ATOM 500 N N . ALA A 1 73 ? 74.781 9.228 1.250 1.00 29.99 73 ALA A N 1
ATOM 501 C CA . ALA A 1 73 ? 73.836 8.980 0.167 1.00 30.31 73 ALA A CA 1
ATOM 502 C C . ALA A 1 73 ? 74.371 7.858 -0.730 1.00 30.68 73 ALA A C 1
ATOM 503 O O . ALA A 1 73 ? 73.624 6.979 -1.155 1.00 29.42 73 ALA A O 1
ATOM 505 N N . ARG A 1 74 ? 75.673 7.882 -0.997 1.00 32.17 74 ARG A N 1
ATOM 506 C CA . ARG A 1 74 ? 76.296 6.853 -1.826 1.00 34.40 74 ARG A CA 1
ATOM 507 C C . ARG A 1 74 ? 76.203 5.491 -1.141 1.00 34.55 74 ARG A C 1
ATOM 508 O O . ARG A 1 74 ? 75.913 4.478 -1.783 1.00 34.04 74 ARG A O 1
ATOM 516 N N . TRP A 1 75 ? 76.454 5.473 0.167 1.00 33.96 75 TRP A N 1
ATOM 517 C CA . TRP A 1 75 ? 76.389 4.242 0.947 1.00 32.24 75 TRP A CA 1
ATOM 518 C C . TRP A 1 75 ? 74.981 3.664 0.852 1.00 32.34 75 TRP A C 1
ATOM 519 O O . TRP A 1 75 ? 74.797 2.463 0.670 1.00 32.92 75 TRP A O 1
ATOM 530 N N . TYR A 1 76 ? 73.986 4.531 0.971 1.00 32.44 76 TYR A N 1
ATOM 531 C CA . TYR A 1 76 ? 72.599 4.100 0.895 1.00 32.44 76 TYR A CA 1
ATOM 532 C C . TYR A 1 76 ? 72.261 3.595 -0.520 1.00 34.19 76 TYR A C 1
ATOM 533 O O . TYR A 1 76 ? 71.688 2.514 -0.677 1.00 32.78 76 TYR A O 1
ATOM 542 N N . GLU A 1 77 ? 72.609 4.380 -1.544 1.00 35.13 77 GLU A N 1
ATOM 543 C CA . GLU A 1 77 ? 72.333 3.989 -2.941 1.00 38.39 77 GLU A CA 1
ATOM 544 C C . GLU A 1 77 ? 72.954 2.614 -3.162 1.00 37.48 77 GLU A C 1
ATOM 545 O O . GLU A 1 77 ? 72.311 1.705 -3.682 1.00 38.06 77 GLU A O 1
ATOM 551 N N . GLY A 1 78 ? 74.196 2.460 -2.720 1.00 37.52 78 GLY A N 1
ATOM 552 C CA . GLY A 1 78 ? 74.888 1.197 -2.880 1.00 37.78 78 GLY A CA 1
ATOM 553 C C . GLY A 1 78 ? 74.211 0.016 -2.215 1.00 38.98 78 GLY A C 1
ATOM 554 O O . GLY A 1 78 ? 74.533 -1.134 -2.524 1.00 40.30 78 GLY A O 1
ATOM 555 N N . ARG A 1 79 ? 73.280 0.287 -1.301 1.00 38.46 79 ARG A N 1
ATOM 556 C CA . ARG A 1 79 ? 72.571 -0.773 -0.578 1.00 38.36 79 ARG A CA 1
ATOM 557 C C . ARG A 1 79 ? 71.185 -1.033 -1.121 1.00 37.37 79 ARG A C 1
ATOM 558 O O . ARG A 1 79 ? 70.774 -2.178 -1.295 1.00 36.19 79 ARG A O 1
ATOM 566 N N . TYR A 1 80 ? 70.458 0.046 -1.373 1.00 37.06 80 TYR A N 1
ATOM 567 C CA . TYR A 1 80 ? 69.083 -0.078 -1.808 1.00 36.53 80 TYR A CA 1
ATOM 568 C C . TYR A 1 80 ? 68.746 0.413 -3.196 1.00 37.40 80 TYR A C 1
ATOM 569 O O . TYR A 1 80 ? 67.574 0.459 -3.561 1.00 37.51 80 TYR A O 1
ATOM 578 N N . GLY A 1 81 ? 69.762 0.778 -3.972 1.00 38.99 81 GLY A N 1
ATOM 579 C CA . GLY A 1 81 ? 69.508 1.235 -5.329 1.00 38.96 81 GLY A CA 1
ATOM 580 C C . GLY A 1 81 ? 68.438 2.304 -5.371 1.00 40.63 81 GLY A C 1
ATOM 581 O O . GLY A 1 81 ? 67.505 2.251 -6.176 1.00 41.79 81 GLY A O 1
ATOM 582 N N . VAL A 1 82 ? 68.567 3.266 -4.466 1.00 40.30 82 VAL A N 1
ATOM 583 C CA . VAL A 1 82 ? 67.651 4.388 -4.380 1.00 39.27 82 VAL A CA 1
ATOM 584 C C . VAL A 1 82 ? 68.554 5.592 -4.176 1.00 39.93 82 VAL A C 1
ATOM 585 O O . VAL A 1 82 ? 69.472 5.550 -3.356 1.00 40.51 82 VAL A O 1
ATOM 589 N N . GLY A 1 83 ? 68.302 6.656 -4.926 1.00 38.94 83 GLY A N 1
ATOM 590 C CA . GLY A 1 83 ? 69.121 7.844 -4.812 1.00 38.88 83 GLY A CA 1
ATOM 591 C C . GLY A 1 83 ? 68.542 8.867 -3.855 1.00 39.60 83 GLY A C 1
ATOM 592 O O . GLY A 1 83 ? 67.324 8.986 -3.698 1.00 39.54 83 GLY A O 1
ATOM 593 N N . LEU A 1 84 ? 69.428 9.612 -3.211 1.00 38.60 84 LEU A N 1
ATOM 594 C CA . LEU A 1 84 ? 69.015 10.633 -2.271 1.00 38.50 84 LEU A CA 1
ATOM 595 C C . LEU A 1 84 ? 69.843 11.863 -2.557 1.00 37.76 84 LEU A C 1
ATOM 596 O O . LEU A 1 84 ? 71.029 11.756 -2.857 1.00 38.19 84 LEU A O 1
ATOM 601 N N . ASP A 1 85 ? 69.210 13.026 -2.487 1.00 35.73 85 ASP A N 1
ATOM 602 C CA . ASP A 1 85 ? 69.912 14.273 -2.717 1.00 36.13 85 ASP A CA 1
ATOM 603 C C . ASP A 1 85 ? 70.568 14.701 -1.405 1.00 36.73 85 ASP A C 1
ATOM 604 O O . ASP A 1 85 ? 69.899 15.174 -0.488 1.00 36.94 85 ASP A O 1
ATOM 609 N N . PRO A 1 86 ? 71.893 14.544 -1.309 1.00 38.06 86 PRO A N 1
ATOM 610 C CA . PRO A 1 86 ? 72.692 14.893 -0.130 1.00 38.18 86 PRO A CA 1
ATOM 611 C C . PRO A 1 86 ? 72.400 16.275 0.436 1.00 37.45 86 PRO A C 1
ATOM 612 O O . PRO A 1 86 ? 72.512 16.499 1.647 1.00 37.96 86 PRO A O 1
ATOM 616 N N . ARG A 1 87 ? 72.027 17.202 -0.438 1.00 37.28 87 ARG A N 1
ATOM 617 C CA . ARG A 1 87 ? 71.755 18.567 -0.009 1.00 38.85 87 ARG A CA 1
ATOM 618 C C . ARG A 1 87 ? 70.325 18.802 0.445 1.00 37.69 87 ARG A C 1
ATOM 619 O O . ARG A 1 87 ? 70.009 19.869 0.978 1.00 38.17 87 ARG A O 1
ATOM 627 N N . ARG A 1 88 ? 69.462 17.812 0.256 1.00 36.90 88 ARG A N 1
ATOM 628 C CA . ARG A 1 88 ? 68.064 17.987 0.614 1.00 37.15 88 ARG A CA 1
ATOM 629 C C . ARG A 1 88 ? 67.436 16.837 1.399 1.00 35.06 88 ARG A C 1
ATOM 630 O O . ARG A 1 88 ? 66.492 17.046 2.156 1.00 33.97 88 ARG A O 1
ATOM 638 N N . GLU A 1 89 ? 67.955 15.631 1.216 1.00 33.44 89 GLU A N 1
ATOM 639 C CA . GLU A 1 89 ? 67.388 14.459 1.869 1.00 32.70 89 GLU A CA 1
ATOM 640 C C . GLU A 1 89 ? 68.301 13.729 2.864 1.00 31.41 89 GLU A C 1
ATOM 641 O O . GLU A 1 89 ? 68.137 12.536 3.113 1.00 31.53 89 GLU A O 1
ATOM 647 N N . ALA A 1 90 ? 69.261 14.450 3.424 1.00 30.18 90 ALA A N 1
ATOM 648 C CA . ALA A 1 90 ? 70.178 13.879 4.405 1.00 29.82 90 ALA A CA 1
ATOM 649 C C . ALA A 1 90 ? 70.562 14.953 5.409 1.00 28.97 90 ALA A C 1
ATOM 650 O O . ALA A 1 90 ? 70.594 16.136 5.077 1.00 28.75 90 ALA A O 1
ATOM 652 N N . LEU A 1 91 ? 70.834 14.544 6.645 1.00 28.93 91 LEU A N 1
ATOM 653 C CA . LEU A 1 91 ? 71.237 15.499 7.674 1.00 29.75 91 LEU A CA 1
ATOM 654 C C . LEU A 1 91 ? 72.172 14.822 8.655 1.00 29.72 91 LEU A C 1
ATOM 655 O O . LEU A 1 91 ? 71.864 13.755 9.184 1.00 30.07 91 LEU A O 1
ATOM 660 N N . ALA A 1 92 ? 73.331 15.428 8.871 1.00 30.19 92 ALA A N 1
ATOM 661 C CA . ALA A 1 92 ? 74.290 14.871 9.811 1.00 28.87 92 ALA A CA 1
ATOM 662 C C . ALA A 1 92 ? 73.657 14.907 11.202 1.00 27.83 92 ALA A C 1
ATOM 663 O O . ALA A 1 92 ? 72.882 15.811 11.519 1.00 28.01 92 ALA A O 1
ATOM 665 N N . LEU A 1 93 ? 73.981 13.911 12.015 1.00 27.45 93 LEU A N 1
ATOM 666 C CA . LEU A 1 93 ? 73.456 13.813 13.370 1.00 27.71 93 LEU A CA 1
ATOM 667 C C . LEU A 1 93 ? 74.618 13.634 14.333 1.00 28.19 93 LEU A C 1
ATOM 668 O O . LEU A 1 93 ? 75.624 13.007 13.982 1.00 29.07 93 LEU A O 1
ATOM 673 N N . ILE A 1 94 ? 74.486 14.191 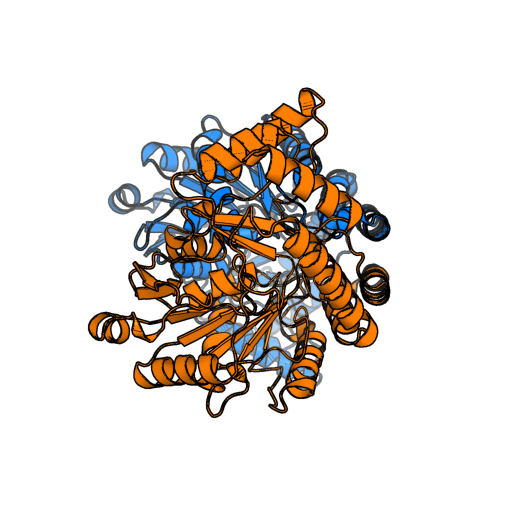15.539 1.00 25.92 94 ILE A N 1
ATOM 674 C CA . ILE A 1 94 ? 75.521 14.043 16.554 1.00 25.56 94 ILE A CA 1
ATOM 675 C C . ILE A 1 94 ? 75.144 12.766 17.306 1.00 27.36 94 ILE A C 1
ATOM 676 O O . ILE A 1 94 ? 74.890 12.786 18.517 1.00 26.67 94 ILE A O 1
ATOM 681 N N . GLY A 1 95 ? 75.126 11.656 16.568 1.00 27.16 95 GLY A N 1
ATOM 682 C CA . GLY A 1 95 ? 74.725 10.371 17.115 1.00 27.73 95 GLY A CA 1
ATOM 683 C C . GLY A 1 95 ? 73.245 10.296 16.786 1.00 26.44 95 GLY A C 1
ATOM 684 O O . GLY A 1 95 ? 72.599 11.335 16.712 1.00 25.48 95 GLY A O 1
ATOM 685 N N . SER A 1 96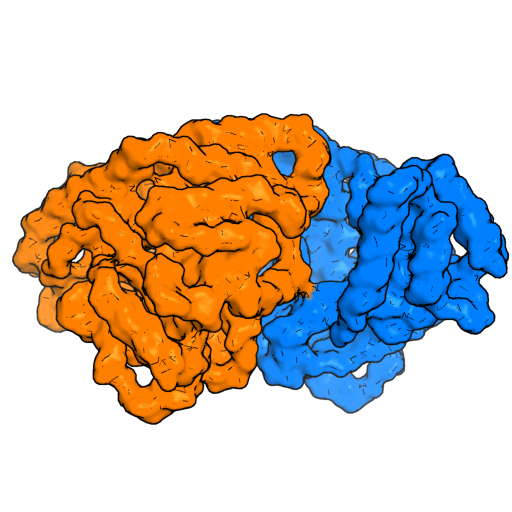 ? 72.691 9.104 16.592 1.00 27.27 96 SER A N 1
ATOM 686 C CA . SER A 1 96 ? 71.272 9.009 16.240 1.00 28.73 96 SER A CA 1
ATOM 687 C C . SER A 1 96 ? 70.286 9.358 17.350 1.00 29.07 96 SER A C 1
ATOM 688 O O . SER A 1 96 ? 69.211 9.901 17.078 1.00 29.78 96 SER A O 1
ATOM 691 N N . GLN A 1 97 ? 70.644 9.045 18.592 1.00 30.64 97 GLN A N 1
ATOM 692 C CA . GLN A 1 97 ? 69.778 9.336 19.739 1.00 31.20 97 GLN A CA 1
ATOM 693 C C . GLN A 1 97 ? 69.270 10.766 19.640 1.00 29.94 97 GLN A C 1
ATOM 694 O O . GLN A 1 97 ? 68.084 11.051 19.772 1.00 29.39 97 GLN A O 1
ATOM 700 N N . GLU A 1 98 ? 70.216 11.652 19.392 1.00 28.20 98 GLU A N 1
ATOM 701 C CA . GLU A 1 98 ? 69.989 13.079 19.247 1.00 28.75 98 GLU A CA 1
ATOM 702 C C . GLU A 1 98 ? 68.982 13.362 18.130 1.00 28.87 98 GLU A C 1
ATOM 703 O O . GLU A 1 98 ? 68.079 14.199 18.267 1.00 27.49 98 GLU A O 1
ATOM 709 N N . GLY A 1 99 ? 69.138 12.639 17.028 1.00 27.70 99 GLY A N 1
ATOM 710 C CA . GLY A 1 99 ? 68.257 12.821 15.891 1.00 28.16 99 GLY A CA 1
ATOM 711 C C . GLY A 1 99 ? 66.824 12.447 16.175 1.00 26.41 99 GLY A C 1
ATOM 712 O O . GLY A 1 99 ? 65.906 13.189 15.846 1.00 24.97 99 GLY A O 1
ATOM 713 N N . LEU A 1 100 ? 66.634 11.290 16.792 1.00 26.38 100 LEU A N 1
ATOM 714 C CA . LEU A 1 100 ? 65.300 10.818 17.129 1.00 27.75 100 LEU A CA 1
ATOM 715 C C . LEU A 1 100 ? 64.514 11.804 17.991 1.00 28.38 100 LEU A C 1
ATOM 716 O O . LEU A 1 100 ? 63.385 12.184 17.665 1.00 30.26 100 LEU A O 1
ATOM 721 N N . ALA A 1 101 ? 65.126 12.220 19.091 1.00 27.40 101 ALA A N 1
ATOM 722 C CA . ALA A 1 101 ? 64.486 13.136 20.023 1.00 26.51 101 ALA A CA 1
ATOM 723 C C . ALA A 1 101 ? 64.110 14.449 19.357 1.00 26.81 101 ALA A C 1
ATOM 724 O O . ALA A 1 101 ? 62.976 14.918 19.462 1.00 26.02 101 ALA A O 1
ATOM 726 N N . HIS A 1 102 ? 65.065 15.046 18.664 1.00 26.88 102 HIS A N 1
ATOM 727 C CA . HIS A 1 102 ? 64.803 16.311 18.005 1.00 26.69 102 HIS A CA 1
ATOM 728 C C . HIS A 1 102 ? 63.857 16.187 16.814 1.00 27.18 102 HIS A C 1
ATOM 729 O O . HIS A 1 102 ? 63.115 17.127 16.511 1.00 27.26 102 HIS A O 1
ATOM 736 N N . LEU A 1 103 ? 63.851 15.021 16.169 1.00 27.34 103 LEU A N 1
ATOM 737 C CA . LEU A 1 103 ? 62.958 14.793 15.037 1.00 28.48 103 LEU A CA 1
ATOM 738 C C . LEU A 1 103 ? 61.531 14.782 15.571 1.00 28.70 103 LEU A C 1
ATOM 739 O O . LEU A 1 103 ? 60.634 15.394 14.982 1.00 29.61 103 LEU A O 1
ATOM 744 N N . LEU A 1 104 ? 61.325 14.091 16.693 1.00 28.54 104 LEU A N 1
ATOM 745 C CA . LEU A 1 104 ? 60.000 14.038 17.303 1.00 29.77 104 LEU A CA 1
ATOM 746 C C . LEU A 1 104 ? 59.527 15.454 17.570 1.00 30.80 104 LEU A C 1
ATOM 747 O O . LEU A 1 104 ? 58.394 15.808 17.253 1.00 30.41 104 LEU A O 1
ATOM 752 N N . LEU A 1 105 ? 60.405 16.273 18.138 1.00 30.57 105 LEU A N 1
ATOM 753 C CA . LEU A 1 105 ? 60.056 17.661 18.414 1.00 31.17 105 LEU A CA 1
ATOM 754 C C . LEU A 1 105 ? 59.707 18.425 17.127 1.00 32.09 105 LEU A C 1
ATOM 755 O O . LEU A 1 105 ? 58.698 19.132 17.065 1.00 31.74 105 LEU A O 1
ATOM 760 N N . ALA A 1 106 ? 60.551 18.282 16.107 1.00 31.84 106 ALA A N 1
ATOM 761 C CA . ALA A 1 106 ? 60.343 18.970 14.837 1.00 32.27 106 ALA A CA 1
ATOM 762 C C . ALA A 1 106 ? 59.026 18.601 14.150 1.00 31.92 106 ALA A C 1
ATOM 763 O O . ALA A 1 106 ? 58.346 19.458 13.595 1.00 32.58 106 ALA A O 1
ATOM 765 N N . LEU A 1 107 ? 58.662 17.329 14.207 1.00 30.77 107 LEU A N 1
ATOM 766 C CA . LEU A 1 107 ? 57.453 16.855 13.553 1.00 32.26 107 LEU A CA 1
ATOM 767 C C . LEU A 1 107 ? 56.152 16.881 14.349 1.00 34.47 107 LEU A C 1
ATOM 768 O O . LEU A 1 107 ? 55.113 16.459 13.831 1.00 34.70 107 LEU A O 1
ATOM 773 N N . THR A 1 108 ? 56.179 17.387 15.581 1.00 34.93 108 THR A N 1
ATOM 774 C CA . THR A 1 108 ? 54.965 17.384 16.397 1.00 35.34 108 THR A CA 1
ATOM 775 C C . THR A 1 108 ? 54.683 18.608 17.259 1.00 37.66 108 THR A C 1
ATOM 776 O O . THR A 1 108 ? 55.482 19.540 17.356 1.00 37.88 108 THR A O 1
ATOM 780 N N . GLU A 1 109 ? 53.517 18.563 17.895 1.00 38.80 109 GLU A N 1
ATOM 781 C CA . GLU A 1 109 ? 53.049 19.588 18.816 1.00 39.54 109 GLU A CA 1
ATOM 782 C C . GLU A 1 109 ? 52.659 18.839 20.080 1.00 38.54 109 GLU A C 1
ATOM 783 O O . GLU A 1 109 ? 52.254 17.673 20.017 1.00 36.92 109 GLU A O 1
ATOM 789 N N . PRO A 1 110 ? 52.783 19.494 21.247 1.00 37.47 110 PRO A N 1
ATOM 790 C CA . PRO A 1 110 ? 52.422 18.858 22.511 1.00 36.99 110 PRO A CA 1
ATOM 791 C C . PRO A 1 110 ? 51.046 18.207 22.404 1.00 36.97 110 PRO A C 1
ATOM 792 O O . PRO A 1 110 ? 50.119 18.781 21.825 1.00 35.27 110 PRO A O 1
ATOM 796 N N . GLU A 1 111 ? 50.943 16.998 22.947 1.00 36.10 111 GLU A N 1
ATOM 797 C CA . GLU A 1 111 ? 49.718 16.209 22.946 1.00 38.67 111 GLU A CA 1
ATOM 798 C C . GLU A 1 111 ? 49.444 15.443 21.641 1.00 38.23 111 GLU A C 1
ATOM 799 O O . GLU A 1 111 ? 48.423 14.773 21.528 1.00 38.47 111 GLU A O 1
ATOM 805 N N . ASP A 1 112 ? 50.333 15.539 20.654 1.00 38.11 112 ASP A N 1
ATOM 806 C CA . ASP A 1 112 ? 50.129 14.775 19.422 1.00 36.44 112 ASP A CA 1
ATOM 807 C C . ASP A 1 112 ? 50.334 13.321 19.831 1.00 34.64 112 ASP A C 1
ATOM 808 O O . ASP A 1 112 ? 51.033 13.051 20.803 1.00 33.82 112 ASP A O 1
ATOM 813 N N . LEU A 1 113 ? 49.740 12.393 19.087 1.00 33.14 113 LEU A N 1
ATOM 814 C CA . LEU A 1 113 ? 49.854 10.979 19.404 1.00 32.45 113 LEU A CA 1
ATOM 815 C C . LEU A 1 113 ? 50.947 10.254 18.641 1.00 32.51 113 LEU A C 1
ATOM 816 O O . LEU A 1 113 ? 51.026 10.328 17.415 1.00 32.58 113 LEU A O 1
ATOM 821 N N . LEU A 1 114 ? 51.781 9.540 19.388 1.00 32.78 114 LEU A N 1
ATOM 822 C CA . LEU A 1 114 ? 52.878 8.772 18.836 1.00 31.18 114 LEU A CA 1
ATOM 823 C C . LEU A 1 114 ? 52.606 7.297 19.051 1.00 30.96 114 LEU A C 1
ATOM 824 O O . LEU A 1 114 ? 52.126 6.903 20.110 1.00 31.20 114 LEU A O 1
ATOM 829 N N . LEU A 1 115 ? 52.910 6.487 18.043 1.00 30.60 115 LEU A N 1
ATOM 830 C CA . LEU A 1 115 ? 52.737 5.049 18.141 1.00 30.41 115 LEU A CA 1
ATOM 831 C C . LEU A 1 115 ? 54.118 4.419 18.114 1.00 30.05 115 LEU A C 1
ATOM 832 O O . LEU A 1 115 ? 54.941 4.747 17.255 1.00 30.28 115 LEU A O 1
ATOM 837 N N . LEU A 1 116 ? 54.373 3.530 19.066 1.00 29.64 116 LEU A N 1
ATOM 838 C CA . LEU A 1 116 ? 55.635 2.810 19.146 1.00 30.12 116 LEU A CA 1
ATOM 839 C C . LEU A 1 116 ? 55.316 1.503 19.857 1.00 30.81 116 LEU A C 1
ATOM 840 O O . LEU A 1 116 ? 54.264 1.374 20.475 1.00 32.03 116 LEU A O 1
ATOM 845 N N . PRO A 1 117 ? 56.212 0.513 19.780 1.00 32.19 117 PRO A N 1
ATOM 846 C CA . PRO A 1 117 ? 55.986 -0.784 20.427 1.00 31.93 117 PRO A CA 1
ATOM 847 C C . PRO A 1 117 ? 55.965 -0.758 21.958 1.00 32.87 117 PRO A C 1
ATOM 848 O O . PRO A 1 117 ? 56.581 0.106 22.587 1.00 32.48 117 PRO A O 1
ATOM 852 N N . GLU A 1 118 ? 55.261 -1.723 22.545 1.00 32.32 118 GLU A N 1
ATOM 853 C CA . GLU A 1 118 ? 55.173 -1.845 23.999 1.00 33.30 118 GLU A CA 1
ATOM 854 C C . GLU A 1 118 ? 56.527 -2.321 24.539 1.00 33.09 118 GLU A C 1
ATOM 855 O O . GLU A 1 118 ? 56.736 -2.443 25.756 1.00 31.82 118 GLU A O 1
ATOM 861 N N . VAL A 1 119 ? 57.443 -2.601 23.615 1.00 32.58 119 VAL A N 1
ATOM 862 C CA . VAL A 1 119 ? 58.793 -3.029 23.958 1.00 31.30 119 VAL A CA 1
ATOM 863 C C . VAL A 1 119 ? 59.714 -2.220 23.064 1.00 31.43 119 VAL A C 1
ATOM 864 O O . VAL A 1 119 ? 59.647 -2.325 21.840 1.00 31.27 119 VAL A O 1
ATOM 868 N N . ALA A 1 120 ? 60.569 -1.403 23.662 1.00 30.59 120 ALA A N 1
ATOM 869 C CA . ALA A 1 120 ? 61.467 -0.588 22.867 1.00 29.83 120 ALA A CA 1
ATOM 870 C C . ALA A 1 120 ? 62.628 -0.070 23.679 1.00 29.72 120 ALA A C 1
ATOM 871 O O . ALA A 1 120 ? 62.698 -0.267 24.895 1.00 28.75 120 ALA A O 1
ATOM 873 N N . TYR A 1 121 ? 63.545 0.594 22.989 1.00 30.41 121 TYR A N 1
ATOM 874 C CA . TYR A 1 121 ? 64.700 1.187 23.630 1.00 30.20 121 TYR A CA 1
ATOM 875 C C . TYR A 1 121 ? 64.127 2.223 24.610 1.00 30.82 121 TYR A C 1
ATOM 876 O O . TYR A 1 121 ? 63.337 3.090 24.216 1.00 30.24 121 TYR A O 1
ATOM 885 N N . PRO A 1 122 ? 64.520 2.147 25.894 1.00 30.66 122 PRO A N 1
ATOM 886 C CA . PRO A 1 122 ? 64.013 3.086 26.906 1.00 31.68 122 PRO A CA 1
ATOM 887 C C . PRO A 1 122 ? 63.920 4.567 26.538 1.00 31.45 122 PRO A C 1
ATOM 888 O O . PRO A 1 122 ? 62.886 5.189 26.775 1.00 30.96 122 PRO A O 1
ATOM 892 N N . SER A 1 123 ? 64.965 5.130 25.938 1.00 30.22 123 SER A N 1
ATOM 893 C CA . SER A 1 123 ? 64.935 6.541 25.582 1.00 29.34 123 SER A CA 1
ATOM 894 C C . SER A 1 123 ? 63.824 6.931 24.602 1.00 29.55 123 SER A C 1
ATOM 895 O O . SER A 1 123 ? 63.515 8.113 24.464 1.00 29.16 123 SER A O 1
ATOM 898 N N . TYR A 1 124 ? 63.217 5.964 23.919 1.00 27.90 124 TYR A N 1
ATOM 899 C CA . TYR A 1 124 ? 62.130 6.316 23.004 1.00 29.35 124 TYR A CA 1
ATOM 900 C C . TYR A 1 124 ? 60.979 6.915 23.820 1.00 27.59 124 TYR A C 1
ATOM 901 O O . TYR A 1 124 ? 60.437 7.972 23.483 1.00 28.86 124 TYR A O 1
ATOM 910 N N . PHE A 1 125 ? 60.599 6.231 24.891 1.00 25.95 125 PHE A N 1
ATOM 911 C CA . PHE A 1 125 ? 59.520 6.727 25.734 1.00 28.24 125 PHE A CA 1
ATOM 912 C C . PHE A 1 125 ? 59.926 8.083 26.301 1.00 28.50 125 PHE A C 1
ATOM 913 O O . PHE A 1 125 ? 59.137 9.027 26.301 1.00 30.88 125 PHE A O 1
ATOM 921 N N . GLY A 1 126 ? 61.173 8.180 26.752 1.00 29.86 126 GLY A N 1
ATOM 922 C CA . GLY A 1 126 ? 61.673 9.423 27.312 1.00 29.48 126 GLY A CA 1
ATOM 923 C C . GLY A 1 126 ? 61.619 10.567 26.320 1.00 30.88 126 GLY A C 1
ATOM 924 O O . GLY A 1 126 ? 61.223 11.690 26.665 1.00 28.95 126 GLY A O 1
ATOM 925 N N . ALA A 1 127 ? 62.028 10.280 25.084 1.00 30.32 127 ALA A N 1
ATOM 926 C CA . ALA A 1 127 ? 62.022 11.272 24.017 1.00 30.83 127 ALA A CA 1
ATOM 927 C C . ALA A 1 127 ? 60.589 11.727 23.800 1.00 30.95 127 ALA A C 1
ATOM 928 O O . ALA A 1 127 ? 60.317 12.916 23.665 1.00 32.54 127 ALA A O 1
ATOM 930 N N . ALA A 1 128 ? 59.668 10.774 23.773 1.00 30.59 128 ALA A N 1
ATOM 931 C CA . ALA A 1 128 ? 58.263 11.104 23.595 1.00 30.49 128 ALA A CA 1
ATOM 932 C C . ALA A 1 128 ? 57.820 12.070 24.695 1.00 30.05 128 ALA A C 1
ATOM 933 O O . ALA A 1 128 ? 57.075 13.019 24.437 1.00 27.96 128 ALA A O 1
ATOM 935 N N . ARG A 1 129 ? 58.276 11.830 25.927 1.00 31.24 129 ARG A N 1
ATOM 936 C CA . ARG A 1 129 ? 57.907 12.714 27.034 1.00 32.61 129 ARG A CA 1
ATOM 937 C C . ARG A 1 129 ? 58.480 14.108 26.829 1.00 32.46 129 ARG A C 1
ATOM 938 O O . ARG A 1 129 ? 57.806 15.105 27.068 1.00 31.99 129 ARG A O 1
ATOM 946 N N . VAL A 1 130 ? 59.729 14.180 26.393 1.00 31.72 130 VAL A N 1
ATOM 947 C CA . VAL A 1 130 ? 60.356 15.473 26.166 1.00 31.13 130 VAL A CA 1
ATOM 948 C C . VAL A 1 130 ? 59.544 16.287 25.167 1.00 32.43 130 VAL A C 1
ATOM 949 O O . VAL A 1 130 ? 59.479 17.514 25.251 1.00 33.19 130 VAL A O 1
ATOM 953 N N . ALA A 1 131 ? 58.911 15.589 24.228 1.00 31.84 131 ALA A N 1
ATOM 954 C CA . ALA A 1 131 ? 58.097 16.224 23.196 1.00 31.31 131 ALA A CA 1
ATOM 955 C C . ALA A 1 131 ? 56.663 16.474 23.660 1.00 31.20 131 ALA A C 1
ATOM 956 O O . ALA A 1 131 ? 55.858 17.046 22.915 1.00 31.42 131 ALA A O 1
ATOM 958 N N . SER A 1 132 ? 56.351 16.044 24.885 1.00 31.54 132 SER A N 1
ATOM 959 C CA . SER A 1 132 ? 55.015 16.219 25.466 1.00 32.29 132 SER A CA 1
ATOM 960 C C . SER A 1 132 ? 54.007 15.465 24.624 1.00 32.12 132 SER A C 1
ATOM 961 O O . SER A 1 132 ? 52.886 15.925 24.409 1.00 32.94 132 SER A O 1
ATOM 964 N N . LEU A 1 133 ? 54.412 14.296 24.155 1.00 32.52 133 LEU A N 1
ATOM 965 C CA . LEU A 1 133 ? 53.554 13.495 23.302 1.00 31.94 133 LEU A CA 1
ATOM 966 C C . LEU A 1 133 ? 52.821 12.396 24.043 1.00 33.02 133 LEU A C 1
ATOM 967 O O . LEU A 1 133 ? 53.325 11.843 25.018 1.00 34.50 133 LEU A O 1
ATOM 972 N N . ARG A 1 134 ? 51.621 12.088 23.568 1.00 32.86 134 ARG A N 1
ATOM 973 C CA . ARG A 1 134 ? 50.830 11.012 24.136 1.00 34.91 134 ARG A CA 1
ATOM 974 C C . ARG A 1 134 ? 51.285 9.788 23.353 1.00 34.53 134 ARG A C 1
ATOM 975 O O . ARG A 1 134 ? 51.839 9.920 22.261 1.00 33.56 134 ARG A O 1
ATOM 983 N N . THR A 1 135 ? 51.063 8.601 23.895 1.00 34.92 135 THR A N 1
ATOM 984 C CA . THR A 1 135 ? 51.488 7.405 23.198 1.00 35.72 135 THR A CA 1
ATOM 985 C C . THR A 1 135 ? 50.479 6.280 23.243 1.00 36.14 135 THR A C 1
ATOM 986 O O . THR A 1 135 ? 49.574 6.270 24.073 1.00 37.14 135 THR A O 1
ATOM 990 N N . PHE A 1 136 ? 50.644 5.350 22.310 1.00 36.81 136 PHE A N 1
ATOM 991 C CA . PHE A 1 136 ? 49.835 4.147 22.202 1.00 36.31 136 PHE A CA 1
ATOM 992 C C . PHE A 1 136 ? 50.895 3.089 21.977 1.00 34.84 136 PHE A C 1
ATOM 993 O O . PHE A 1 136 ? 51.613 3.153 20.981 1.00 35.08 136 PHE A O 1
ATOM 1001 N N . LEU A 1 137 ? 51.016 2.136 22.896 1.00 34.26 137 LEU A N 1
ATOM 1002 C CA . LEU A 1 137 ? 52.030 1.100 22.768 1.00 34.42 137 LEU A CA 1
ATOM 1003 C C . LEU A 1 137 ? 51.493 -0.095 22.018 1.00 35.31 137 LEU A C 1
ATOM 1004 O O . LEU A 1 137 ? 50.557 -0.756 22.467 1.00 35.81 137 LEU A O 1
ATOM 1009 N N . ILE A 1 138 ? 52.092 -0.364 20.861 1.00 34.69 138 ILE A N 1
ATOM 1010 C CA . ILE A 1 138 ? 51.680 -1.480 20.023 1.00 33.44 138 ILE A CA 1
ATOM 1011 C C . ILE A 1 138 ? 52.191 -2.793 20.576 1.00 32.97 138 ILE A C 1
ATOM 1012 O O . ILE A 1 138 ? 53.388 -2.970 20.767 1.00 34.09 138 ILE A O 1
ATOM 1017 N N . PRO A 1 139 ? 51.286 -3.742 20.837 1.00 33.81 139 PRO A N 1
ATOM 1018 C CA . PRO A 1 139 ? 51.756 -5.021 21.366 1.00 32.84 139 PRO A CA 1
ATOM 1019 C C . PRO A 1 139 ? 52.526 -5.786 20.297 1.00 32.92 139 PRO A C 1
ATOM 1020 O O . PRO A 1 139 ? 52.301 -5.590 19.102 1.00 32.19 139 PRO A O 1
ATOM 1024 N N . LEU A 1 140 ? 53.428 -6.655 20.739 1.00 33.43 140 LEU A N 1
ATOM 1025 C CA . LEU A 1 140 ? 54.233 -7.463 19.843 1.00 34.41 140 LEU A CA 1
ATOM 1026 C C . LEU A 1 140 ? 53.528 -8.745 19.400 1.00 37.01 140 LEU A C 1
ATOM 1027 O O . LEU A 1 140 ? 52.613 -9.229 20.072 1.00 36.32 140 LEU A O 1
ATOM 1032 N N . ARG A 1 141 ? 53.956 -9.275 18.254 1.00 38.23 141 ARG A N 1
ATOM 1033 C CA . ARG A 1 141 ? 53.418 -10.523 17.716 1.00 39.71 141 ARG A CA 1
ATOM 1034 C C . ARG A 1 141 ? 54.339 -11.602 18.279 1.00 40.11 141 ARG A C 1
ATOM 1035 O O . ARG A 1 141 ? 55.345 -11.284 18.919 1.00 39.29 141 ARG A O 1
ATOM 1043 N N . GLU A 1 142 ? 54.020 -12.866 18.025 1.00 40.55 142 GLU A N 1
ATOM 1044 C CA . GLU A 1 142 ? 54.840 -13.962 18.539 1.00 41.65 142 GLU A CA 1
ATOM 1045 C C . GLU A 1 142 ? 56.269 -13.910 18.008 1.00 41.21 142 GLU A C 1
ATOM 1046 O O . GLU A 1 142 ? 57.207 -14.321 18.700 1.00 41.11 142 GLU A O 1
ATOM 1048 N N . ASP A 1 143 ? 56.443 -13.398 16.791 1.00 40.40 143 ASP A N 1
ATOM 1049 C CA . ASP A 1 143 ? 57.777 -13.317 16.210 1.00 40.86 143 ASP A CA 1
ATOM 1050 C C . ASP A 1 143 ? 58.599 -12.130 16.720 1.00 40.02 143 ASP A C 1
ATOM 1051 O O . ASP A 1 143 ? 59.744 -11.953 16.321 1.00 40.62 143 ASP A O 1
ATOM 1056 N N . GLY A 1 144 ? 58.021 -11.309 17.593 1.00 38.97 144 GLY A N 1
ATOM 1057 C CA . GLY A 1 144 ? 58.778 -10.191 18.136 1.00 37.67 144 GLY A CA 1
ATOM 1058 C C . GLY A 1 144 ? 58.670 -8.850 17.435 1.00 36.88 144 GLY A C 1
ATOM 1059 O O . GLY A 1 144 ? 59.307 -7.882 17.855 1.00 37.85 144 GLY A O 1
ATOM 1060 N N . LEU A 1 145 ? 57.890 -8.787 16.360 1.00 36.56 145 LEU A N 1
ATOM 1061 C CA . LEU A 1 145 ? 57.693 -7.540 15.628 1.00 35.82 145 LEU A CA 1
ATOM 1062 C C . LEU A 1 145 ? 56.413 -6.874 16.152 1.00 34.93 145 LEU A C 1
ATOM 1063 O O . LEU A 1 145 ? 55.478 -7.556 16.569 1.00 33.47 145 LEU A O 1
ATOM 1068 N N . ALA A 1 146 ? 56.369 -5.547 16.144 1.00 33.23 146 ALA A N 1
ATOM 1069 C CA . ALA A 1 146 ? 55.170 -4.842 16.588 1.00 32.90 146 ALA A CA 1
ATOM 1070 C C . ALA A 1 146 ? 53.984 -5.312 15.725 1.00 33.37 146 ALA A C 1
ATOM 1071 O O . ALA A 1 146 ? 54.111 -5.458 14.514 1.00 32.37 146 ALA A O 1
ATOM 1073 N N . ASP A 1 147 ? 52.839 -5.552 16.357 1.00 35.32 147 ASP A N 1
ATOM 1074 C CA . ASP A 1 147 ? 51.649 -6.018 15.654 1.00 35.25 147 ASP A CA 1
ATOM 1075 C C . ASP A 1 147 ? 50.864 -4.833 15.121 1.00 35.72 147 ASP A C 1
ATOM 1076 O O . ASP A 1 147 ? 50.003 -4.288 15.817 1.00 33.03 147 ASP A O 1
ATOM 1081 N N . LEU A 1 148 ? 51.144 -4.453 13.876 1.00 36.43 148 LEU A N 1
ATOM 1082 C CA . LEU A 1 148 ? 50.478 -3.315 13.267 1.00 39.18 148 LEU A CA 1
ATOM 1083 C C . LEU A 1 148 ? 48.989 -3.557 13.103 1.00 40.39 148 LEU A C 1
ATOM 1084 O O . LEU A 1 148 ? 48.201 -2.617 13.023 1.00 40.29 148 LEU A O 1
ATOM 1089 N N . LYS A 1 149 ? 48.598 -4.822 13.064 1.00 41.56 149 LYS A N 1
ATOM 1090 C CA . LYS A 1 149 ? 47.189 -5.147 12.912 1.00 42.93 149 LYS A CA 1
ATOM 1091 C C . LYS A 1 149 ? 46.406 -4.961 14.223 1.00 42.96 149 LYS A C 1
ATOM 1092 O O . LYS A 1 149 ? 45.176 -4.982 14.218 1.00 44.56 149 LYS A O 1
ATOM 1094 N N . ALA A 1 150 ? 47.105 -4.755 15.339 1.00 42.40 150 ALA A N 1
ATOM 1095 C CA . ALA A 1 150 ? 46.423 -4.572 16.625 1.00 42.63 150 ALA A CA 1
ATOM 1096 C C . ALA A 1 150 ? 46.084 -3.115 16.908 1.00 42.61 150 ALA A C 1
ATOM 1097 O O . ALA A 1 150 ? 45.464 -2.797 17.925 1.00 43.23 150 ALA A O 1
ATOM 1099 N N . VAL A 1 151 ? 46.489 -2.220 16.019 1.00 42.44 151 VAL A N 1
ATOM 1100 C CA . VAL A 1 151 ? 46.189 -0.812 16.228 1.00 41.86 151 VAL A CA 1
ATOM 1101 C C . VAL A 1 151 ? 44.765 -0.497 15.766 1.00 43.04 151 VAL A C 1
ATOM 1102 O O . VAL A 1 151 ? 44.449 -0.580 14.566 1.00 44.01 151 VAL A O 1
ATOM 1106 N N . PRO A 1 152 ? 43.881 -0.135 16.706 1.00 42.72 152 PRO A N 1
ATOM 1107 C CA . PRO A 1 152 ? 42.505 0.177 16.312 1.00 43.64 152 PRO A CA 1
ATOM 1108 C C . PRO A 1 152 ? 42.381 1.398 15.405 1.00 44.52 152 PRO A C 1
ATOM 1109 O O . PRO A 1 152 ? 43.156 2.354 15.504 1.00 44.86 152 PRO A O 1
ATOM 1113 N N . GLU A 1 153 ? 41.396 1.344 14.516 1.00 44.96 153 GLU A N 1
ATOM 1114 C CA . GLU A 1 153 ? 41.142 2.410 13.560 1.00 45.49 153 GLU A CA 1
ATOM 1115 C C . GLU A 1 153 ? 41.163 3.785 14.198 1.00 45.21 153 GLU A C 1
ATOM 1116 O O . GLU A 1 153 ? 41.785 4.719 13.672 1.00 46.14 153 GLU A O 1
ATOM 1122 N N . GLY A 1 154 ? 40.474 3.906 15.329 1.00 44.16 154 GLY A N 1
ATOM 1123 C CA . GLY A 1 154 ? 40.403 5.177 16.025 1.00 43.60 154 GLY A CA 1
ATOM 1124 C C . GLY A 1 154 ? 41.769 5.690 16.420 1.00 42.95 154 GLY A C 1
ATOM 1125 O O . GLY A 1 154 ? 42.023 6.893 16.385 1.00 41.89 154 GLY A O 1
ATOM 1126 N N . VAL A 1 155 ? 42.652 4.776 16.806 1.00 42.08 155 VAL A N 1
ATOM 1127 C CA . VAL A 1 155 ? 44.002 5.157 17.193 1.00 42.03 155 VAL A CA 1
ATOM 1128 C C . VAL A 1 155 ? 44.772 5.613 15.953 1.00 40.85 155 VAL A C 1
ATOM 1129 O O . VAL A 1 155 ? 45.545 6.570 16.009 1.00 41.16 155 VAL A O 1
ATOM 1133 N N . TRP A 1 156 ? 44.557 4.930 14.831 1.00 40.94 156 TRP A N 1
ATOM 1134 C CA . TRP A 1 156 ? 45.225 5.310 13.583 1.00 40.68 156 TRP A CA 1
ATOM 1135 C C . TRP A 1 156 ? 44.792 6.702 13.149 1.00 40.96 156 TRP A C 1
ATOM 1136 O O . TRP A 1 156 ? 45.609 7.497 12.701 1.00 41.32 156 TRP A O 1
ATOM 1147 N N . ARG A 1 157 ? 43.504 6.996 13.286 1.00 40.71 157 ARG A N 1
ATOM 1148 C CA . ARG A 1 157 ? 42.975 8.285 12.855 1.00 40.64 157 ARG A CA 1
ATOM 1149 C C . ARG A 1 157 ? 43.553 9.490 13.585 1.00 41.40 157 ARG A C 1
ATOM 1150 O O . ARG A 1 157 ? 43.708 10.560 12.991 1.00 40.08 157 ARG A O 1
ATOM 1152 N N . GLU A 1 158 ? 43.875 9.331 14.865 1.00 41.31 158 GLU A N 1
ATOM 1153 C CA . GLU A 1 158 ? 44.417 10.449 15.633 1.00 43.00 158 GLU A CA 1
ATOM 1154 C C . GLU A 1 158 ? 45.947 10.447 15.726 1.00 40.81 158 GLU A C 1
ATOM 1155 O O . GLU A 1 158 ? 46.542 11.427 16.173 1.00 40.44 158 GLU A O 1
ATOM 1161 N N . ALA A 1 159 ? 46.581 9.356 15.306 1.00 37.85 159 ALA A N 1
ATOM 1162 C CA . ALA A 1 159 ? 48.039 9.269 15.361 1.00 35.76 159 ALA A CA 1
ATOM 1163 C C . ALA A 1 159 ? 48.684 10.268 14.410 1.00 35.45 159 ALA A C 1
ATOM 1164 O O . ALA A 1 159 ? 48.053 10.721 13.456 1.00 36.19 159 ALA A O 1
ATOM 1166 N N . LYS A 1 160 ? 49.938 10.619 14.673 1.00 33.84 160 LYS A N 1
ATOM 1167 C CA . LYS A 1 160 ? 50.658 11.569 13.836 1.00 32.54 160 LYS A CA 1
ATOM 1168 C C . LYS A 1 160 ? 52.017 11.015 13.435 1.00 32.06 160 LYS A C 1
ATOM 1169 O O . LYS A 1 160 ? 52.581 11.401 12.410 1.00 31.30 160 LYS A O 1
ATOM 1171 N N . VAL A 1 161 ? 52.543 10.111 14.251 1.00 31.28 161 VAL A N 1
ATOM 1172 C CA . VAL A 1 161 ? 53.851 9.533 13.998 1.00 29.62 161 VAL A CA 1
ATOM 1173 C C . VAL A 1 161 ? 53.903 8.075 14.411 1.00 29.36 161 VAL A C 1
ATOM 1174 O O . VAL A 1 161 ? 53.313 7.676 15.419 1.00 28.62 161 VAL A O 1
ATOM 1178 N N . LEU A 1 162 ? 54.607 7.284 13.610 1.00 28.89 162 LEU A N 1
ATOM 1179 C CA . LEU A 1 162 ? 54.789 5.870 13.875 1.00 28.92 162 LEU A CA 1
ATOM 1180 C C . LEU A 1 162 ? 56.295 5.681 14.002 1.00 27.80 162 LEU A C 1
ATOM 1181 O O . LEU A 1 162 ? 57.059 6.136 13.152 1.00 26.69 162 LEU A O 1
ATOM 1186 N N . LEU A 1 163 ? 56.721 5.023 15.073 1.00 28.34 163 LEU A N 1
ATOM 1187 C CA . LEU A 1 163 ? 58.142 4.807 15.311 1.00 26.98 163 LEU A CA 1
ATOM 1188 C C . LEU A 1 163 ? 58.449 3.327 15.351 1.00 27.61 163 LEU A C 1
ATOM 1189 O O . LEU A 1 163 ? 57.797 2.570 16.068 1.00 26.79 163 LEU A O 1
ATOM 1194 N N . LEU A 1 164 ? 59.446 2.913 14.577 1.00 27.18 164 LEU A N 1
ATOM 1195 C CA . LEU A 1 164 ? 59.825 1.509 14.527 1.00 27.74 164 LEU A CA 1
ATOM 1196 C C . LEU A 1 164 ? 61.332 1.356 14.539 1.00 27.34 164 LEU A C 1
ATOM 1197 O O . LEU A 1 164 ? 62.053 2.300 14.241 1.00 28.25 164 LEU A O 1
ATOM 1202 N N . ASN A 1 165 ? 61.802 0.160 14.872 1.00 27.75 165 ASN A N 1
ATOM 1203 C CA . ASN A 1 165 ? 63.233 -0.106 14.974 1.00 28.28 165 ASN A CA 1
ATOM 1204 C C . ASN A 1 165 ? 63.587 -1.556 14.652 1.00 27.94 165 ASN A C 1
ATOM 1205 O O . ASN A 1 165 ? 63.490 -2.420 15.515 1.00 28.94 165 ASN A O 1
ATOM 1210 N N . TYR A 1 166 ? 64.016 -1.824 13.421 1.00 27.71 166 TYR A N 1
ATOM 1211 C CA . TYR A 1 166 ? 64.375 -3.192 13.049 1.00 28.45 166 TYR A CA 1
ATOM 1212 C C . TYR A 1 166 ? 65.595 -3.223 12.143 1.00 26.48 166 TYR A C 1
ATOM 1213 O O . TYR A 1 166 ? 65.660 -2.470 11.180 1.00 28.46 166 TYR A O 1
ATOM 1222 N N . PRO A 1 167 ? 66.596 -4.069 12.457 1.00 25.74 167 PRO A N 1
ATOM 1223 C CA . PRO A 1 167 ? 66.730 -5.017 13.577 1.00 26.51 167 PRO A CA 1
ATOM 1224 C C . PRO A 1 167 ? 66.397 -4.349 14.927 1.00 29.06 167 PRO A C 1
ATOM 1225 O O . PRO A 1 167 ? 66.769 -3.200 15.177 1.00 28.50 167 PRO A O 1
ATOM 1229 N N . ASN A 1 168 ? 65.721 -5.087 15.798 1.00 27.99 168 ASN A N 1
ATOM 1230 C CA . ASN A 1 168 ? 65.257 -4.520 17.055 1.00 28.19 168 ASN A CA 1
ATOM 1231 C C . ASN A 1 168 ? 65.996 -4.731 18.381 1.00 28.60 168 ASN A C 1
ATOM 1232 O O . ASN A 1 168 ? 66.550 -5.791 18.660 1.00 29.70 168 ASN A O 1
ATOM 1237 N N . ASN A 1 169 ? 65.987 -3.672 19.184 1.00 28.33 169 ASN A N 1
ATOM 1238 C CA . ASN A 1 169 ? 66.546 -3.666 20.538 1.00 28.80 169 ASN A CA 1
ATOM 1239 C C . ASN A 1 169 ? 65.266 -3.447 21.342 1.00 29.20 169 ASN A C 1
ATOM 1240 O O . ASN A 1 169 ? 64.540 -2.478 21.096 1.00 28.41 169 ASN A O 1
ATOM 1245 N N . PRO A 1 170 ? 64.998 -4.297 22.350 1.00 29.95 170 PRO A N 1
ATOM 1246 C CA . PRO A 1 170 ? 65.765 -5.444 22.840 1.00 30.29 170 PRO A CA 1
ATOM 1247 C C . PRO A 1 170 ? 65.454 -6.833 22.287 1.00 31.14 170 PRO A C 1
ATOM 1248 O O . PRO A 1 170 ? 66.106 -7.792 22.691 1.00 30.73 170 PRO A O 1
ATOM 1252 N N . THR A 1 171 ? 64.480 -6.970 21.392 1.00 31.04 171 THR A N 1
ATOM 1253 C CA . THR A 1 171 ? 64.132 -8.310 20.918 1.00 31.92 171 THR A CA 1
ATOM 1254 C C . THR A 1 171 ? 65.099 -8.982 19.964 1.00 32.31 171 THR A C 1
ATOM 1255 O O . THR A 1 171 ? 65.161 -10.202 19.917 1.00 33.51 171 THR A O 1
ATOM 1259 N N . GLY A 1 172 ? 65.860 -8.197 19.211 1.00 33.83 172 GLY A N 1
ATOM 1260 C CA . GLY A 1 172 ? 66.782 -8.784 18.259 1.00 34.36 172 GLY A CA 1
ATOM 1261 C C . GLY A 1 172 ? 66.017 -9.280 17.036 1.00 35.57 172 GLY A C 1
ATOM 1262 O O . GLY A 1 172 ? 66.553 -10.025 16.209 1.00 36.89 172 GLY A O 1
ATOM 1263 N N . ALA A 1 173 ? 64.759 -8.856 16.929 1.00 34.32 173 ALA A N 1
ATOM 1264 C CA . ALA A 1 173 ? 63.887 -9.246 15.828 1.00 33.62 173 ALA A CA 1
ATOM 1265 C C . ALA A 1 173 ? 64.219 -8.523 14.529 1.00 33.97 173 ALA A C 1
ATOM 1266 O O . ALA A 1 173 ? 64.620 -7.359 14.526 1.00 33.38 173 ALA A O 1
ATOM 1268 N N . VAL A 1 174 ? 64.045 -9.223 13.420 1.00 33.32 174 VAL A N 1
ATOM 1269 C CA . VAL A 1 174 ? 64.312 -8.632 12.119 1.00 33.80 174 VAL A CA 1
ATOM 1270 C C . VAL A 1 174 ? 63.013 -8.525 11.348 1.00 34.06 174 VAL A C 1
ATOM 1271 O O . VAL A 1 174 ? 62.167 -9.411 11.426 1.00 34.95 174 VAL A O 1
ATOM 1275 N N . ALA A 1 175 ? 62.846 -7.428 10.622 1.00 33.65 175 ALA A N 1
ATOM 1276 C CA . ALA A 1 175 ? 61.654 -7.244 9.808 1.00 33.95 175 ALA A CA 1
ATOM 1277 C C . ALA A 1 175 ? 62.053 -7.565 8.364 1.00 34.84 175 ALA A C 1
ATOM 1278 O O . ALA A 1 175 ? 63.238 -7.539 8.026 1.00 36.02 175 ALA A O 1
ATOM 1280 N N . ASP A 1 176 ? 61.074 -7.890 7.526 1.00 32.97 176 ASP A N 1
ATOM 1281 C CA . ASP A 1 176 ? 61.356 -8.181 6.124 1.00 33.90 176 ASP A CA 1
ATOM 1282 C C . ASP A 1 176 ? 60.725 -7.072 5.278 1.00 33.54 176 ASP A C 1
ATOM 1283 O O . ASP A 1 176 ? 60.178 -6.114 5.835 1.00 33.83 176 ASP A O 1
ATOM 1288 N N . TRP A 1 177 ? 60.797 -7.170 3.951 1.00 33.18 177 TRP A N 1
ATOM 1289 C CA . TRP A 1 177 ? 60.227 -6.110 3.117 1.00 32.45 177 TRP A CA 1
ATOM 1290 C C . TRP A 1 177 ? 58.715 -5.996 3.224 1.00 32.12 177 TRP A C 1
ATOM 1291 O O . TRP A 1 177 ? 58.166 -4.894 3.171 1.00 31.14 177 TRP A O 1
ATOM 1302 N N . GLY A 1 178 ? 58.044 -7.133 3.387 1.00 32.31 178 GLY A N 1
ATOM 1303 C CA . GLY A 1 178 ? 56.595 -7.116 3.501 1.00 32.84 178 GLY A CA 1
ATOM 1304 C C . GLY A 1 178 ? 56.121 -6.306 4.696 1.00 32.39 178 GLY A C 1
ATOM 1305 O O . GLY A 1 178 ? 55.202 -5.489 4.591 1.00 33.70 178 GLY A O 1
ATOM 1306 N N . TYR A 1 179 ? 56.755 -6.534 5.838 1.00 31.56 179 TYR A N 1
ATOM 1307 C CA . TYR A 1 179 ? 56.409 -5.823 7.059 1.00 31.98 179 TYR A CA 1
ATOM 1308 C C . TYR A 1 179 ? 56.540 -4.315 6.842 1.00 30.41 179 TYR A C 1
ATOM 1309 O O . TYR A 1 179 ? 55.627 -3.554 7.146 1.00 29.51 179 TYR A O 1
ATOM 1318 N N . PHE A 1 180 ? 57.672 -3.882 6.303 1.00 29.40 180 PHE A N 1
ATOM 1319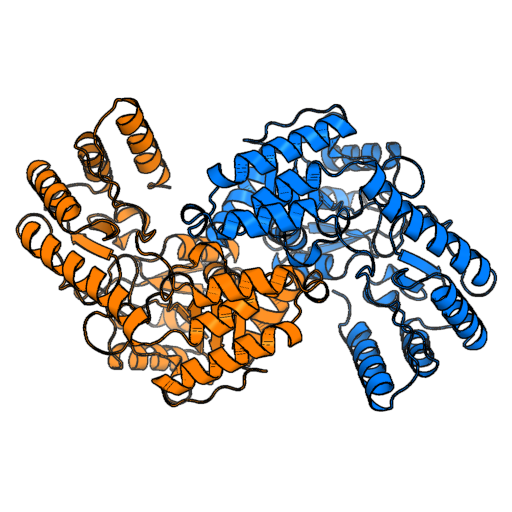 C CA . PHE A 1 180 ? 57.867 -2.463 6.069 1.00 30.43 180 PHE A CA 1
ATOM 1320 C C . PHE A 1 180 ? 56.887 -1.911 5.037 1.00 32.10 180 PHE A C 1
ATOM 1321 O O . PHE A 1 180 ? 56.382 -0.796 5.192 1.00 33.31 180 PHE A O 1
ATOM 1329 N N . GLU A 1 181 ? 56.604 -2.687 3.990 1.00 33.58 181 GLU A N 1
ATOM 1330 C CA . GLU A 1 181 ? 55.660 -2.242 2.965 1.00 34.38 181 GLU A CA 1
ATOM 1331 C C . GLU A 1 181 ? 54.312 -2.076 3.640 1.00 34.72 181 GLU A C 1
ATOM 1332 O O . GLU A 1 181 ? 53.574 -1.137 3.348 1.00 33.77 181 GLU A O 1
ATOM 1338 N N . GLU A 1 182 ? 53.999 -2.986 4.558 1.00 34.95 182 GLU A N 1
ATOM 1339 C CA . GLU A 1 182 ? 52.747 -2.899 5.304 1.00 36.92 182 GLU A CA 1
ATOM 1340 C C . GLU A 1 182 ? 52.751 -1.622 6.154 1.00 36.03 182 GLU A C 1
ATOM 1341 O O . GLU A 1 182 ? 51.802 -0.841 6.128 1.00 35.08 182 GLU A O 1
ATOM 1347 N N . ALA A 1 183 ? 53.830 -1.417 6.903 1.00 34.16 183 ALA A N 1
ATOM 1348 C CA . ALA A 1 183 ? 53.961 -0.241 7.752 1.00 33.08 183 ALA A CA 1
ATOM 1349 C C . ALA A 1 183 ? 53.827 1.063 6.972 1.00 31.99 183 ALA A C 1
ATOM 1350 O O . ALA A 1 183 ? 53.099 1.969 7.380 1.00 31.31 183 ALA A O 1
ATOM 1352 N N . LEU A 1 184 ? 54.535 1.161 5.850 1.00 31.61 184 LEU A N 1
ATOM 1353 C CA . LEU A 1 184 ? 54.491 2.372 5.044 1.00 32.05 184 LEU A CA 1
ATOM 1354 C C . LEU A 1 184 ? 53.093 2.642 4.492 1.00 33.55 184 LEU A C 1
ATOM 1355 O O . LEU A 1 184 ? 52.663 3.801 4.393 1.00 32.71 184 LEU A O 1
ATOM 1360 N N . GLY A 1 185 ? 52.384 1.570 4.138 1.00 33.64 185 GLY A N 1
ATOM 1361 C CA . GLY A 1 185 ? 51.040 1.711 3.606 1.00 32.28 185 GLY A CA 1
ATOM 1362 C C . GLY A 1 185 ? 50.100 2.329 4.623 1.00 32.69 185 GLY A C 1
ATOM 1363 O O . GLY A 1 185 ? 49.323 3.244 4.310 1.00 32.35 185 GLY A O 1
ATOM 1364 N N . LEU A 1 186 ? 50.163 1.824 5.847 1.00 31.02 186 LEU A N 1
ATOM 1365 C CA . LEU A 1 186 ? 49.323 2.342 6.914 1.00 33.04 186 LEU A CA 1
ATOM 1366 C C . LEU A 1 186 ? 49.673 3.804 7.168 1.00 33.45 186 LEU A C 1
ATOM 1367 O O . LEU A 1 186 ? 48.796 4.665 7.207 1.00 33.49 186 LEU A O 1
ATOM 1372 N N . ALA A 1 187 ? 50.960 4.085 7.323 1.00 33.86 187 ALA A N 1
ATOM 1373 C CA . ALA A 1 187 ? 51.391 5.453 7.560 1.00 34.32 187 ALA A CA 1
ATOM 1374 C C . ALA A 1 187 ? 50.842 6.372 6.463 1.00 35.10 187 ALA A C 1
ATOM 1375 O O . ALA A 1 187 ? 50.336 7.454 6.746 1.00 34.16 187 ALA A O 1
ATOM 1377 N N . ARG A 1 188 ? 50.933 5.930 5.210 1.00 37.22 188 ARG A N 1
ATOM 1378 C CA . ARG A 1 188 ? 50.438 6.714 4.072 1.00 39.37 188 ARG A CA 1
ATOM 1379 C C . ARG A 1 188 ? 48.915 6.842 4.119 1.00 39.64 188 ARG A C 1
ATOM 1380 O O . ARG A 1 188 ? 48.364 7.933 3.955 1.00 38.59 188 ARG A O 1
ATOM 1388 N N . LYS A 1 189 ? 48.239 5.722 4.346 1.00 39.78 189 LYS A N 1
ATOM 1389 C CA . LYS A 1 189 ? 46.785 5.722 4.417 1.00 40.59 189 LYS A CA 1
ATOM 1390 C C . LYS A 1 189 ? 46.253 6.630 5.530 1.00 40.87 189 LYS A C 1
ATOM 1391 O O . LYS A 1 189 ? 45.210 7.263 5.379 1.00 40.43 189 LYS A O 1
ATOM 1397 N N . HIS A 1 190 ? 46.962 6.705 6.653 1.00 41.07 190 HIS A N 1
ATOM 1398 C CA . HIS A 1 190 ? 46.499 7.551 7.751 1.00 40.41 190 HIS A CA 1
ATOM 1399 C C . HIS A 1 190 ? 47.309 8.832 7.873 1.00 39.59 190 HIS A C 1
ATOM 1400 O O . HIS A 1 190 ? 47.297 9.487 8.914 1.00 40.37 190 HIS A O 1
ATOM 1407 N N . GLY A 1 191 ? 48.007 9.185 6.798 1.00 39.49 191 GLY A N 1
ATOM 1408 C CA . GLY A 1 191 ? 48.814 10.394 6.786 1.00 38.84 191 GLY A CA 1
ATOM 1409 C C . GLY A 1 191 ? 49.682 10.589 8.020 1.00 39.43 191 GLY A C 1
ATOM 1410 O O . GLY A 1 191 ? 49.549 11.585 8.730 1.00 40.36 191 GLY A O 1
ATOM 1411 N N . LEU A 1 192 ? 50.575 9.642 8.277 1.00 38.21 192 LEU A N 1
ATOM 1412 C CA . LEU A 1 192 ? 51.466 9.726 9.425 1.00 37.55 192 LEU A CA 1
ATOM 1413 C C . LEU A 1 192 ? 52.902 9.842 8.961 1.00 36.55 192 LEU A C 1
ATOM 1414 O O . LEU A 1 192 ? 53.223 9.504 7.819 1.00 35.13 192 LEU A O 1
ATOM 1419 N N . TRP A 1 193 ? 53.774 10.317 9.846 1.00 34.52 193 TRP A N 1
ATOM 1420 C CA . TRP A 1 193 ? 55.186 10.367 9.508 1.00 32.38 193 TRP A CA 1
ATOM 1421 C C . TRP A 1 193 ? 55.657 8.993 9.944 1.00 30.73 193 TRP A C 1
ATOM 1422 O O . TRP A 1 193 ? 55.083 8.399 10.855 1.00 31.67 193 TRP A O 1
ATOM 1433 N N . LEU A 1 194 ? 56.681 8.476 9.286 1.00 30.45 194 LEU A N 1
ATOM 1434 C CA . LEU A 1 194 ? 57.201 7.175 9.639 1.00 31.16 194 LEU A CA 1
ATOM 1435 C C . LEU A 1 194 ? 58.674 7.340 9.943 1.00 30.96 194 LEU A C 1
ATOM 1436 O O . LEU A 1 194 ? 59.473 7.668 9.062 1.00 32.11 194 LEU A O 1
ATOM 1441 N N . ILE A 1 195 ? 59.019 7.135 11.207 1.00 30.83 195 ILE A N 1
ATOM 1442 C CA . ILE A 1 195 ? 60.395 7.238 11.646 1.00 29.56 195 ILE A CA 1
ATOM 1443 C C . ILE A 1 195 ? 60.907 5.841 11.885 1.00 28.25 195 ILE A C 1
ATOM 1444 O O . ILE A 1 195 ? 60.292 5.058 12.609 1.00 27.91 195 ILE A O 1
ATOM 1449 N N . HIS A 1 196 ? 62.029 5.520 11.264 1.00 27.18 196 HIS A N 1
ATOM 1450 C CA . HIS A 1 196 ? 62.612 4.220 11.477 1.00 26.81 196 HIS A CA 1
ATOM 1451 C C . HIS A 1 196 ? 64.029 4.415 11.939 1.00 25.81 196 HIS A C 1
ATOM 1452 O O . HIS A 1 196 ? 64.854 4.976 11.223 1.00 26.50 196 HIS A O 1
ATOM 1459 N N . ASP A 1 197 ? 64.289 3.959 13.156 1.00 27.93 197 ASP A N 1
ATOM 1460 C CA . ASP A 1 197 ? 65.604 4.043 13.770 1.00 28.67 197 ASP A CA 1
ATOM 1461 C C . ASP A 1 197 ? 66.302 2.761 13.342 1.00 29.41 197 ASP A C 1
ATOM 1462 O O . ASP A 1 197 ? 65.811 1.661 13.607 1.00 28.99 197 ASP A O 1
ATOM 1467 N N . ASN A 1 198 ? 67.442 2.891 12.677 1.00 29.58 198 ASN A N 1
ATOM 1468 C CA . ASN A 1 198 ? 68.133 1.702 12.205 1.00 29.18 198 ASN A CA 1
ATOM 1469 C C . ASN A 1 198 ? 69.605 1.656 12.596 1.00 29.08 198 ASN A C 1
ATOM 1470 O O . ASN A 1 198 ? 70.489 1.580 11.741 1.00 28.57 198 ASN A O 1
ATOM 1475 N N . PRO A 1 199 ? 69.885 1.692 13.907 1.00 28.27 199 PRO A N 1
ATOM 1476 C CA . PRO A 1 199 ? 71.272 1.649 14.372 1.00 28.48 199 PRO A CA 1
ATOM 1477 C C . PRO A 1 199 ? 71.935 0.298 14.127 1.00 28.90 199 PRO A C 1
ATOM 1478 O O . PRO A 1 199 ? 73.150 0.230 13.965 1.00 27.38 199 PRO A O 1
ATOM 1482 N N . TYR A 1 200 ? 71.146 -0.772 14.092 1.00 28.28 200 TYR A N 1
ATOM 1483 C CA . TYR A 1 200 ? 71.723 -2.098 13.890 1.00 29.03 200 TYR A CA 1
ATOM 1484 C C . TYR A 1 200 ? 71.578 -2.649 12.469 1.00 29.33 200 TYR A C 1
ATOM 1485 O O . TYR A 1 200 ? 71.556 -3.865 12.274 1.00 29.41 200 TYR A O 1
ATOM 1494 N N . VAL A 1 201 ? 71.499 -1.754 11.487 1.00 28.97 201 VAL A N 1
ATOM 1495 C CA . VAL A 1 201 ? 71.367 -2.154 10.087 1.00 28.49 201 VAL A CA 1
ATOM 1496 C C . VAL A 1 201 ? 72.393 -3.222 9.688 1.00 29.61 201 VAL A C 1
ATOM 1497 O O . VAL A 1 201 ? 72.030 -4.261 9.150 1.00 31.26 201 VAL A O 1
ATOM 1501 N N . ASP A 1 202 ? 73.663 -2.980 9.986 1.00 29.88 202 ASP A N 1
ATOM 1502 C CA . ASP A 1 202 ? 74.726 -3.915 9.643 1.00 30.20 202 ASP A CA 1
ATOM 1503 C C . ASP A 1 202 ? 74.913 -5.074 10.603 1.00 29.56 202 ASP A C 1
ATOM 1504 O O . ASP A 1 202 ? 75.966 -5.703 10.609 1.00 30.52 202 ASP A O 1
ATOM 1509 N N . GLN A 1 203 ? 73.905 -5.385 11.403 1.00 29.85 203 GLN A N 1
ATOM 1510 C CA . GLN A 1 203 ? 74.072 -6.479 12.349 1.00 29.74 203 GLN A CA 1
ATOM 1511 C C . GLN A 1 203 ? 73.218 -7.711 12.115 1.00 30.16 203 GLN A C 1
ATOM 1512 O O . GLN A 1 203 ? 73.156 -8.596 12.977 1.00 28.37 203 GLN A O 1
ATOM 1518 N N . VAL A 1 204 ? 72.565 -7.768 10.953 1.00 30.59 204 VAL A N 1
ATOM 1519 C CA . VAL A 1 204 ? 71.769 -8.935 10.598 1.00 32.57 204 VAL A CA 1
ATOM 1520 C C . VAL A 1 204 ? 72.815 -10.030 10.448 1.00 33.97 204 VAL A C 1
ATOM 1521 O O . VAL A 1 204 ? 73.936 -9.758 10.022 1.00 33.56 204 VAL A O 1
ATOM 1525 N N . TYR A 1 205 ? 72.466 -11.254 10.823 1.00 34.61 205 TYR A N 1
ATOM 1526 C CA . TYR A 1 205 ? 73.408 -12.360 10.736 1.00 36.54 205 TYR A CA 1
ATOM 1527 C C . TYR A 1 205 ? 73.526 -12.916 9.317 1.00 38.93 205 TYR A C 1
ATOM 1528 O O . TYR A 1 205 ? 74.606 -13.339 8.898 1.00 37.12 205 TYR A O 1
ATOM 1537 N N . GLU A 1 206 ? 72.408 -12.918 8.595 1.00 41.35 206 GLU A N 1
ATOM 1538 C CA . GLU A 1 206 ? 72.366 -13.455 7.235 1.00 45.38 206 GLU A CA 1
ATOM 1539 C C . GLU A 1 206 ? 71.852 -12.466 6.189 1.00 45.93 206 GLU A C 1
ATOM 1540 O O . GLU A 1 206 ? 70.645 -12.245 6.084 1.00 48.48 206 GLU A O 1
ATOM 1546 N N . GLY A 1 207 ? 72.745 -11.867 5.417 1.00 45.45 207 GLY A N 1
ATOM 1547 C CA . GLY A 1 207 ? 72.266 -10.986 4.365 1.00 46.30 207 GLY A CA 1
ATOM 1548 C C . GLY A 1 207 ? 72.181 -9.501 4.611 1.00 46.63 207 GLY A C 1
ATOM 1549 O O . GLY A 1 207 ? 73.179 -8.870 4.966 1.00 47.24 207 GLY A O 1
ATOM 1550 N N . GLU A 1 208 ? 70.991 -8.936 4.407 1.00 44.40 208 GLU A N 1
ATOM 1551 C CA . GLU A 1 208 ? 70.815 -7.501 4.588 1.00 43.89 208 GLU A CA 1
ATOM 1552 C C . GLU A 1 208 ? 69.452 -7.102 5.143 1.00 40.96 208 GLU A C 1
ATOM 1553 O O . GLU A 1 208 ? 68.432 -7.729 4.853 1.00 41.26 208 GLU A O 1
ATOM 1559 N N . ALA A 1 209 ? 69.449 -6.041 5.941 1.00 37.50 209 ALA A N 1
ATOM 1560 C CA . ALA A 1 209 ? 68.228 -5.541 6.559 1.00 36.13 209 ALA A CA 1
ATOM 1561 C C . ALA A 1 209 ? 67.488 -4.604 5.627 1.00 33.75 209 ALA A C 1
ATOM 1562 O O . ALA A 1 209 ? 68.090 -3.737 5.009 1.00 33.56 209 ALA A O 1
ATOM 1564 N N . PRO A 1 210 ? 66.164 -4.761 5.527 1.00 33.31 210 PRO A N 1
ATOM 1565 C CA . PRO A 1 210 ? 65.352 -3.906 4.660 1.00 33.52 210 PRO A CA 1
ATOM 1566 C C . PRO A 1 210 ? 65.411 -2.450 5.112 1.00 33.60 210 PRO A C 1
ATOM 1567 O O . PRO A 1 210 ? 65.982 -2.132 6.149 1.00 32.93 210 PRO A O 1
ATOM 1571 N N . SER A 1 211 ? 64.822 -1.569 4.316 1.00 33.11 211 SER A N 1
ATOM 1572 C CA . SER A 1 211 ? 64.786 -0.156 4.627 1.00 32.21 211 SER A CA 1
ATOM 1573 C C . SER A 1 211 ? 63.477 0.395 4.109 1.00 32.72 211 SER A C 1
ATOM 1574 O O . SER A 1 211 ? 63.244 0.435 2.900 1.00 32.22 211 SER A O 1
ATOM 1577 N N . PRO A 1 212 ? 62.592 0.817 5.018 1.00 31.29 212 PRO A N 1
ATOM 1578 C CA . PRO A 1 212 ? 61.307 1.361 4.583 1.00 30.70 212 PRO A CA 1
ATOM 1579 C C . PRO A 1 212 ? 61.501 2.572 3.676 1.00 30.91 212 PRO A C 1
ATOM 1580 O O . PRO A 1 212 ? 60.618 2.914 2.889 1.00 31.67 212 PRO A O 1
ATOM 1584 N N . LEU A 1 213 ? 62.651 3.230 3.789 1.00 29.13 213 LEU A N 1
ATOM 1585 C CA . LEU A 1 213 ? 62.912 4.383 2.935 1.00 29.10 213 LEU A CA 1
ATOM 1586 C C . LEU A 1 213 ? 63.165 3.875 1.506 1.00 30.06 213 LEU A C 1
ATOM 1587 O O . LEU A 1 213 ? 63.034 4.628 0.545 1.00 30.07 213 LEU A O 1
ATOM 1592 N N . ALA A 1 214 ? 63.515 2.594 1.389 1.00 30.41 214 ALA A N 1
ATOM 1593 C CA . ALA A 1 214 ? 63.788 1.995 0.096 1.00 33.59 214 ALA A CA 1
ATOM 1594 C C . ALA A 1 214 ? 62.542 1.608 -0.686 1.00 35.18 214 ALA A C 1
ATOM 1595 O O . ALA A 1 214 ? 62.638 1.116 -1.808 1.00 35.28 214 ALA A O 1
ATOM 1597 N N . LEU A 1 215 ? 61.367 1.848 -0.111 1.00 36.34 215 LEU A N 1
ATOM 1598 C CA . LEU A 1 215 ? 60.110 1.497 -0.761 1.00 35.56 215 LEU A CA 1
ATOM 1599 C C . LEU A 1 215 ? 59.463 2.668 -1.500 1.00 36.80 215 LEU A C 1
ATOM 1600 O O . LEU A 1 215 ? 59.777 3.829 -1.244 1.00 36.99 215 LEU A O 1
ATOM 1605 N N . PRO A 1 216 ? 58.552 2.369 -2.440 1.00 37.37 216 PRO A N 1
ATOM 1606 C CA . PRO A 1 216 ? 57.844 3.373 -3.244 1.00 37.30 216 PRO A CA 1
ATOM 1607 C C . PRO A 1 216 ? 57.035 4.366 -2.419 1.00 36.38 216 PRO A C 1
ATOM 1608 O O . PRO A 1 216 ? 56.247 3.970 -1.569 1.00 37.35 216 PRO A O 1
ATOM 1612 N N . GLY A 1 217 ? 57.225 5.654 -2.684 1.00 36.70 217 GLY A N 1
ATOM 1613 C CA . GLY A 1 217 ? 56.493 6.674 -1.950 1.00 35.83 217 GLY A CA 1
ATOM 1614 C C . GLY A 1 217 ? 57.095 7.075 -0.604 1.00 36.00 217 GLY A C 1
ATOM 1615 O O . GLY A 1 217 ? 56.664 8.065 -0.008 1.00 35.24 217 GLY A O 1
ATOM 1616 N N . ALA A 1 218 ? 58.085 6.315 -0.134 1.00 34.24 218 ALA A N 1
ATOM 1617 C CA . ALA A 1 218 ? 58.755 6.575 1.146 1.00 35.67 218 ALA A CA 1
ATOM 1618 C C . ALA A 1 218 ? 59.254 8.011 1.333 1.00 35.78 218 ALA A C 1
ATOM 1619 O O . ALA A 1 218 ? 59.023 8.622 2.373 1.00 36.16 218 ALA A O 1
ATOM 1621 N N . LYS A 1 219 ? 59.944 8.542 0.328 1.00 36.54 219 LYS A N 1
ATOM 1622 C CA . LYS A 1 219 ? 60.490 9.894 0.394 1.00 38.84 219 LYS A CA 1
ATOM 1623 C C . LYS A 1 219 ? 59.491 10.963 0.826 1.00 39.75 219 LYS A C 1
ATOM 1624 O O . LYS A 1 219 ? 59.875 12.092 1.145 1.00 40.38 219 LYS A O 1
ATOM 1630 N N . GLU A 1 220 ? 58.211 10.613 0.833 1.00 39.10 220 GLU A N 1
ATOM 1631 C CA . GLU A 1 220 ? 57.158 11.545 1.227 1.00 38.83 220 GLU A CA 1
ATOM 1632 C C . GLU A 1 220 ? 56.930 11.637 2.737 1.00 36.48 220 GLU A C 1
ATOM 1633 O O . GLU A 1 220 ? 56.524 12.682 3.251 1.00 33.60 220 GLU A O 1
ATOM 1639 N N . ARG A 1 221 ? 57.196 10.549 3.449 1.00 34.01 221 ARG A N 1
ATOM 1640 C CA . ARG A 1 221 ? 56.896 10.532 4.869 1.00 32.78 221 ARG A CA 1
ATOM 1641 C C . ARG A 1 221 ? 57.821 9.695 5.745 1.00 31.29 221 ARG A C 1
ATOM 1642 O O . ARG A 1 221 ? 57.514 9.449 6.912 1.00 31.28 221 ARG A O 1
ATOM 1650 N N . VAL A 1 222 ? 58.947 9.262 5.198 1.00 29.51 222 VAL A N 1
ATOM 1651 C CA . VAL A 1 222 ? 59.856 8.443 5.964 1.00 28.75 222 VAL A CA 1
ATOM 1652 C C . VAL A 1 222 ? 61.183 9.098 6.276 1.00 30.26 222 VAL A C 1
ATOM 1653 O O . VAL A 1 222 ? 61.784 9.754 5.418 1.00 30.42 222 VAL A O 1
ATOM 1657 N N . VAL A 1 223 ? 61.623 8.937 7.521 1.00 29.58 223 VAL A N 1
ATOM 1658 C CA . VAL A 1 223 ? 62.931 9.417 7.925 1.00 29.09 223 VAL A CA 1
ATOM 1659 C C . VAL A 1 223 ? 63.569 8.219 8.602 1.00 27.99 223 VAL A C 1
ATOM 1660 O O . VAL A 1 223 ? 63.006 7.634 9.527 1.00 27.91 223 VAL A O 1
ATOM 1664 N N . GLU A 1 224 ? 64.729 7.828 8.109 1.00 27.60 224 GLU A N 1
ATOM 1665 C CA . GLU A 1 224 ? 65.429 6.699 8.676 1.00 28.10 224 GLU A CA 1
ATOM 1666 C C . GLU A 1 224 ? 66.699 7.239 9.306 1.00 27.15 224 GLU A C 1
ATOM 1667 O O . GLU A 1 224 ? 67.335 8.143 8.766 1.00 26.25 224 GLU A O 1
ATOM 1673 N N . LEU A 1 225 ? 67.062 6.678 10.455 1.00 26.85 225 LEU A N 1
ATOM 1674 C CA . LEU A 1 225 ? 68.232 7.143 11.183 1.00 26.23 225 LEU A CA 1
ATOM 1675 C C . LEU A 1 225 ? 69.311 6.085 11.279 1.00 26.53 225 LEU A C 1
ATOM 1676 O O . LEU A 1 225 ? 69.058 4.951 11.670 1.00 28.14 225 LEU A O 1
ATOM 1681 N N . PHE A 1 226 ? 70.524 6.471 10.914 1.00 25.43 226 PHE A N 1
ATOM 1682 C CA . PHE A 1 226 ? 71.656 5.564 10.958 1.00 26.23 226 PHE A CA 1
ATOM 1683 C C . PHE A 1 226 ? 72.722 6.164 11.850 1.00 26.12 226 PHE A C 1
ATOM 1684 O O . PHE A 1 226 ? 72.764 7.379 12.057 1.00 25.75 226 PHE A O 1
ATOM 1692 N N . SER A 1 227 ? 73.592 5.302 12.362 1.00 26.28 227 SER A N 1
ATOM 1693 C CA . SER A 1 227 ? 74.662 5.724 13.254 1.00 27.82 227 SER A CA 1
ATOM 1694 C C . SER A 1 227 ? 75.962 4.995 12.945 1.00 27.98 227 SER A C 1
ATOM 1695 O O . SER A 1 227 ? 75.944 3.889 12.428 1.00 27.15 227 SER A O 1
ATOM 1698 N N . LEU A 1 228 ? 77.090 5.617 13.267 1.00 28.57 228 LEU A N 1
ATOM 1699 C CA . LEU A 1 228 ? 78.383 4.974 13.062 1.00 30.47 228 LEU A CA 1
ATOM 1700 C C . LEU A 1 228 ? 78.724 4.145 14.307 1.00 30.21 228 LEU A C 1
ATOM 1701 O O . LEU A 1 228 ? 79.676 3.368 14.304 1.00 30.73 228 LEU A O 1
ATOM 1706 N N . SER A 1 229 ? 77.935 4.318 15.365 1.00 29.81 229 SER A N 1
ATOM 1707 C CA . SER A 1 229 ? 78.179 3.641 16.646 1.00 29.46 229 SER A CA 1
ATOM 1708 C C . SER A 1 229 ? 78.265 2.123 16.622 1.00 27.68 229 SER A C 1
ATOM 1709 O O . SER A 1 229 ? 79.247 1.548 17.071 1.00 27.93 229 SER A O 1
ATOM 1712 N N . LYS A 1 230 ? 77.229 1.480 16.111 1.00 27.35 230 LYS A N 1
ATOM 1713 C CA . LYS A 1 230 ? 77.194 0.033 16.062 1.00 28.46 230 LYS A CA 1
ATOM 1714 C C . LYS A 1 230 ? 77.947 -0.579 14.889 1.00 29.08 230 LYS A C 1
ATOM 1715 O O . LYS A 1 230 ? 78.699 -1.528 15.074 1.00 30.79 230 LYS A O 1
ATOM 1721 N N . SER A 1 231 ? 77.756 -0.030 13.691 1.00 28.07 231 SER A N 1
ATOM 1722 C CA . SER A 1 231 ? 78.412 -0.563 12.497 1.00 29.26 231 SER A CA 1
ATOM 1723 C C . SER A 1 231 ? 79.923 -0.487 12.548 1.00 29.29 231 SER A C 1
ATOM 1724 O O . SER A 1 231 ? 80.591 -1.384 12.068 1.00 31.35 231 SER A O 1
ATOM 1727 N N . TYR A 1 232 ? 80.463 0.568 13.144 1.00 30.67 232 TYR A N 1
ATOM 1728 C CA . TYR A 1 232 ? 81.913 0.737 13.196 1.00 29.24 232 TYR A CA 1
ATOM 1729 C C . TYR A 1 232 ? 82.560 0.764 14.590 1.00 29.89 232 TYR A C 1
ATOM 1730 O O . TYR A 1 232 ? 83.772 0.975 14.712 1.00 28.22 232 TYR A O 1
ATOM 1739 N N . ASN A 1 233 ? 81.756 0.533 15.628 1.00 29.17 233 ASN A N 1
ATOM 1740 C CA . ASN A 1 233 ? 82.242 0.556 17.008 1.00 27.01 233 ASN A CA 1
ATOM 1741 C C . ASN A 1 233 ? 82.898 1.894 17.304 1.00 26.67 233 ASN A C 1
ATOM 1742 O O . ASN A 1 233 ? 84.035 1.960 17.754 1.00 25.06 233 ASN A O 1
ATOM 1747 N N . LEU A 1 234 ? 82.159 2.962 17.032 1.00 26.15 234 LEU A N 1
ATOM 1748 C CA . LEU A 1 234 ? 82.635 4.320 17.256 1.00 25.48 234 LEU A CA 1
ATOM 1749 C C . LEU A 1 234 ? 81.581 5.114 18.024 1.00 25.18 234 LEU A C 1
ATOM 1750 O O . LEU A 1 234 ? 81.412 6.317 17.805 1.00 24.39 234 LEU A O 1
ATOM 1755 N N . ALA A 1 235 ? 80.875 4.425 18.918 1.00 24.69 235 ALA A N 1
ATOM 1756 C CA . ALA A 1 235 ? 79.816 5.042 19.721 1.00 26.50 235 ALA A CA 1
ATOM 1757 C C . ALA A 1 235 ? 80.236 6.350 20.389 1.00 26.19 235 ALA A C 1
ATOM 1758 O O . ALA A 1 235 ? 79.497 7.333 20.365 1.00 27.52 235 ALA A O 1
ATOM 1760 N N . GLY A 1 236 ? 81.436 6.366 20.954 1.00 25.21 236 GLY A N 1
ATOM 1761 C CA . GLY A 1 236 ? 81.910 7.557 21.627 1.00 26.00 236 GLY A CA 1
ATOM 1762 C C . GLY A 1 236 ? 82.126 8.802 20.789 1.00 28.19 236 GLY A C 1
ATOM 1763 O O . GLY A 1 236 ? 82.142 9.913 21.331 1.00 28.25 236 GLY A O 1
ATOM 1764 N N . PHE A 1 237 ? 82.280 8.647 19.476 1.00 24.89 237 PHE A N 1
ATOM 1765 C CA . PHE A 1 237 ? 82.528 9.806 18.625 1.00 24.57 237 PHE A CA 1
ATOM 1766 C C . PHE A 1 237 ? 81.281 10.560 18.195 1.00 23.66 237 PHE A C 1
ATOM 1767 O O . PHE A 1 237 ? 81.363 11.622 17.582 1.00 23.97 237 PHE A O 1
ATOM 1775 N N . ARG A 1 238 ? 80.126 10.003 18.528 1.00 23.80 238 ARG A N 1
ATOM 1776 C CA . ARG A 1 238 ? 78.845 10.639 18.259 1.00 24.49 238 ARG A CA 1
ATOM 1777 C C . ARG A 1 238 ? 78.601 11.141 16.831 1.00 25.78 238 ARG A C 1
ATOM 1778 O O . ARG A 1 238 ? 78.618 12.345 16.572 1.00 26.24 238 ARG A O 1
ATOM 1786 N N . LEU A 1 239 ? 78.367 10.221 15.906 1.00 27.42 239 LEU A N 1
ATOM 1787 C CA . LEU A 1 239 ? 78.078 10.619 14.537 1.00 25.84 239 LEU A CA 1
ATOM 1788 C C . LEU A 1 239 ? 77.091 9.655 13.909 1.00 25.91 239 LEU A C 1
ATOM 1789 O O . LEU A 1 239 ? 77.235 8.440 14.013 1.00 25.90 239 LEU A O 1
ATOM 1794 N N . GLY A 1 240 ? 76.073 10.213 13.279 1.00 24.54 240 GLY A N 1
ATOM 1795 C CA . GLY A 1 240 ? 75.081 9.405 12.601 1.00 24.24 240 GLY A CA 1
ATOM 1796 C C . GLY A 1 240 ? 74.492 10.254 11.492 1.00 24.02 240 GLY A C 1
ATOM 1797 O O . GLY A 1 240 ? 74.976 11.359 11.233 1.00 22.93 240 GLY A O 1
ATOM 1798 N N . PHE A 1 241 ? 73.452 9.758 10.835 1.00 24.34 241 PHE A N 1
ATOM 1799 C CA . PHE A 1 241 ? 72.836 10.536 9.775 1.00 24.95 241 PHE A CA 1
ATOM 1800 C C . PHE A 1 241 ? 71.377 10.198 9.543 1.00 25.04 241 PHE A C 1
ATOM 1801 O O . PHE A 1 241 ? 70.958 9.057 9.695 1.00 24.89 241 PHE A O 1
ATOM 1809 N N . ALA A 1 242 ? 70.599 11.225 9.222 1.00 25.95 242 ALA A N 1
ATOM 1810 C CA . ALA A 1 242 ? 69.181 11.058 8.934 1.00 28.81 242 ALA A CA 1
ATOM 1811 C C . ALA A 1 242 ? 68.979 11.093 7.403 1.00 28.98 242 ALA A C 1
ATOM 1812 O O . ALA A 1 242 ? 69.592 11.900 6.707 1.00 28.59 242 ALA A O 1
ATOM 1814 N N . LEU A 1 243 ? 68.119 10.222 6.890 1.00 30.08 243 LEU A N 1
ATOM 1815 C CA . LEU A 1 243 ? 67.852 10.166 5.445 1.00 29.94 243 LEU A CA 1
ATOM 1816 C C . LEU A 1 243 ? 66.363 10.106 5.165 1.00 29.52 243 LEU A C 1
ATOM 1817 O O . LEU A 1 243 ? 65.615 9.512 5.934 1.00 30.38 243 LEU A O 1
ATOM 1822 N N . GLY A 1 244 ? 65.935 10.724 4.063 1.00 30.89 244 GLY A N 1
ATOM 1823 C CA . GLY A 1 244 ? 64.531 10.683 3.696 1.00 29.86 244 GLY A CA 1
ATOM 1824 C C . GLY A 1 244 ? 63.832 12.003 3.451 1.00 31.08 244 GLY A C 1
ATOM 1825 O O . GLY A 1 244 ? 64.443 12.988 3.049 1.00 31.70 244 GLY A O 1
ATOM 1826 N N . SER A 1 245 ? 62.528 12.000 3.702 1.00 31.65 245 SER A N 1
ATOM 1827 C CA . SER A 1 245 ? 61.665 13.159 3.520 1.00 31.91 245 SER A CA 1
ATOM 1828 C C . SER A 1 245 ? 62.328 14.515 3.653 1.00 33.49 245 SER A C 1
ATOM 1829 O O . SER A 1 245 ? 62.776 14.908 4.732 1.00 34.10 245 SER A O 1
ATOM 1832 N N . GLU A 1 246 ? 62.358 15.237 2.544 1.00 33.74 246 GLU A N 1
ATOM 1833 C CA . GLU A 1 246 ? 62.935 16.564 2.508 1.00 36.48 246 GLU A CA 1
ATOM 1834 C C . GLU A 1 246 ? 62.158 17.473 3.454 1.00 35.74 246 GLU A C 1
ATOM 1835 O O . GLU A 1 246 ? 62.740 18.287 4.163 1.00 35.73 246 GLU A O 1
ATOM 1841 N N . GLU A 1 247 ? 60.839 17.333 3.453 1.00 35.94 247 GLU A N 1
ATOM 1842 C CA . GLU A 1 247 ? 59.997 18.154 4.307 1.00 35.65 247 GLU A CA 1
ATOM 1843 C C . GLU A 1 247 ? 60.320 17.902 5.778 1.00 34.50 247 GLU A C 1
ATOM 1844 O O . GLU A 1 247 ? 60.486 18.842 6.553 1.00 35.47 247 GLU A O 1
ATOM 1850 N N . ALA A 1 248 ? 60.415 16.631 6.153 1.00 32.41 248 ALA A N 1
ATOM 1851 C CA . ALA A 1 248 ? 60.705 16.269 7.535 1.00 32.72 248 ALA A CA 1
ATOM 1852 C C . ALA A 1 248 ? 62.065 16.794 7.969 1.00 32.01 248 ALA A C 1
ATOM 1853 O O . ALA A 1 248 ? 62.175 17.477 8.994 1.00 32.00 248 ALA A O 1
ATOM 1855 N N . LEU A 1 249 ? 63.093 16.490 7.182 1.00 30.63 249 LEU A N 1
ATOM 1856 C CA . LEU A 1 249 ? 64.443 16.922 7.511 1.00 30.49 249 LEU A CA 1
ATOM 1857 C C . LEU A 1 249 ? 64.632 18.432 7.602 1.00 29.56 249 LEU A C 1
ATOM 1858 O O . LEU A 1 249 ? 65.500 18.899 8.336 1.00 29.28 249 LEU A O 1
ATOM 1863 N N . ALA A 1 250 ? 63.839 19.199 6.862 1.00 29.03 250 ALA A N 1
ATOM 1864 C CA . ALA A 1 250 ? 63.970 20.647 6.921 1.00 30.23 250 ALA A CA 1
ATOM 1865 C C . ALA A 1 250 ? 63.482 21.095 8.291 1.00 31.44 250 ALA A C 1
ATOM 1866 O O . ALA A 1 250 ? 63.948 22.096 8.832 1.00 31.26 250 ALA A O 1
ATOM 1868 N N . ARG A 1 251 ? 62.518 20.359 8.828 1.00 32.35 251 ARG A N 1
ATOM 1869 C CA . ARG A 1 251 ? 61.988 20.669 10.147 1.00 33.87 251 ARG A CA 1
ATOM 1870 C C . ARG A 1 251 ? 63.053 20.301 11.169 1.00 32.68 251 ARG A C 1
ATOM 1871 O O . ARG A 1 251 ? 63.372 21.094 12.044 1.00 32.90 251 ARG A O 1
ATOM 1879 N N . LEU A 1 252 ? 63.622 19.108 11.028 1.00 31.26 252 LEU A N 1
ATOM 1880 C CA . LEU A 1 252 ? 64.665 18.658 11.934 1.00 31.82 252 LEU A CA 1
ATOM 1881 C C . LEU A 1 252 ? 65.845 19.618 11.911 1.00 31.29 252 LEU A C 1
ATOM 1882 O O . LEU A 1 252 ? 66.377 19.996 12.963 1.00 31.36 252 LEU A O 1
ATOM 1887 N N . GLU A 1 253 ? 66.238 20.028 10.709 1.00 31.31 253 GLU A N 1
ATOM 1888 C CA . GLU A 1 253 ? 67.361 20.938 10.546 1.00 32.55 253 GLU A CA 1
ATOM 1889 C C . GLU A 1 253 ? 67.113 22.247 11.278 1.00 31.19 253 GLU A C 1
ATOM 1890 O O . GLU A 1 253 ? 68.028 22.834 11.850 1.00 30.74 253 GLU A O 1
ATOM 1896 N N . ARG A 1 254 ? 65.871 22.706 11.248 1.00 31.33 254 ARG A N 1
ATOM 1897 C CA . ARG A 1 254 ? 65.515 23.950 11.910 1.00 32.07 254 ARG A CA 1
ATOM 1898 C C . ARG A 1 254 ? 65.648 23.817 13.439 1.00 31.29 254 ARG A C 1
ATOM 1899 O O . ARG A 1 254 ? 66.103 24.738 14.110 1.00 31.12 254 ARG A O 1
ATOM 1907 N N . VAL A 1 255 ? 65.277 22.661 13.976 1.00 30.52 255 VAL A N 1
ATOM 1908 C CA . VAL A 1 255 ? 65.377 22.416 15.416 1.00 30.23 255 VAL A CA 1
ATOM 1909 C C . VAL A 1 255 ? 66.838 22.309 15.866 1.00 30.19 255 VAL A C 1
ATOM 1910 O O . VAL A 1 255 ? 67.269 22.992 16.800 1.00 29.46 255 VAL A O 1
ATOM 1914 N N . LYS A 1 256 ? 67.597 21.447 15.202 1.00 29.02 256 LYS A N 1
ATOM 1915 C CA . LYS A 1 256 ? 69.000 21.276 15.538 1.00 29.21 256 LYS A CA 1
ATOM 1916 C C . LYS A 1 256 ? 69.739 22.601 15.388 1.00 29.71 256 LYS A C 1
ATOM 1917 O O . LYS A 1 256 ? 70.723 22.859 16.092 1.00 30.74 256 LYS A O 1
ATOM 1923 N N . GLY A 1 257 ? 69.247 23.444 14.479 1.00 30.04 257 GLY A N 1
ATOM 1924 C CA . GLY A 1 257 ? 69.861 24.741 14.242 1.00 30.06 257 GLY A CA 1
ATOM 1925 C C . GLY A 1 257 ? 69.809 25.693 15.429 1.00 30.91 257 GLY A C 1
ATOM 1926 O O . GLY A 1 257 ? 70.668 26.556 15.577 1.00 30.99 257 GLY A O 1
ATOM 1927 N N . VAL A 1 258 ? 68.794 25.554 16.271 1.00 30.97 258 VAL A N 1
ATOM 1928 C CA . VAL A 1 258 ? 68.682 26.415 17.437 1.00 32.52 258 VAL A CA 1
ATOM 1929 C C . VAL A 1 258 ? 69.230 25.700 18.677 1.00 32.25 258 VAL A C 1
ATOM 1930 O O . VAL A 1 258 ? 69.314 26.289 19.747 1.00 34.08 258 VAL A O 1
ATOM 1934 N N . ILE A 1 259 ? 69.626 24.441 18.511 1.00 31.27 259 ILE A N 1
ATOM 1935 C CA . ILE A 1 259 ? 70.144 23.627 19.605 1.00 30.12 259 ILE A CA 1
ATOM 1936 C C . ILE A 1 259 ? 71.635 23.279 19.530 1.00 31.08 259 ILE A C 1
ATOM 1937 O O . ILE A 1 259 ? 72.315 23.247 20.556 1.00 29.78 259 ILE A O 1
ATOM 1942 N N . ASP A 1 260 ? 72.151 23.029 18.329 1.00 30.66 260 ASP A N 1
ATOM 1943 C CA . ASP A 1 260 ? 73.557 22.666 18.191 1.00 31.25 260 ASP A CA 1
ATOM 1944 C C . ASP A 1 260 ? 74.259 23.242 16.957 1.00 30.98 260 ASP A C 1
ATOM 1945 O O . ASP A 1 260 ? 73.723 24.098 16.248 1.00 30.50 260 ASP A O 1
ATOM 1950 N N . PHE A 1 261 ? 75.475 22.757 16.732 1.00 29.58 261 PHE A N 1
ATOM 1951 C CA . PHE A 1 261 ? 76.306 23.152 15.606 1.00 30.11 261 PHE A CA 1
ATOM 1952 C C . PHE A 1 261 ? 76.987 21.907 15.042 1.00 30.39 261 PHE A C 1
ATOM 1953 O O . PHE A 1 261 ? 78.152 21.952 14.668 1.00 32.80 261 PHE A O 1
ATOM 1961 N N . ASN A 1 262 ? 76.271 20.793 15.004 1.00 29.54 262 ASN A N 1
ATOM 1962 C CA . ASN A 1 262 ? 76.831 19.548 14.491 1.00 30.36 262 ASN A CA 1
ATOM 1963 C C . ASN A 1 262 ? 78.080 19.151 15.264 1.00 31.46 262 ASN A C 1
ATOM 1964 O O . ASN A 1 262 ? 78.501 19.835 16.198 1.00 33.20 262 ASN A O 1
ATOM 1969 N N . GLN A 1 263 ? 78.680 18.045 14.848 1.00 30.48 263 GLN A N 1
ATOM 1970 C CA . GLN A 1 263 ? 79.878 17.535 15.484 1.00 30.67 263 GLN A CA 1
ATOM 1971 C C . GLN A 1 263 ? 81.137 18.201 14.913 1.00 30.98 263 GLN A C 1
ATOM 1972 O O . GLN A 1 263 ? 81.077 18.950 13.932 1.00 31.09 263 GLN A O 1
ATOM 1978 N N . TYR A 1 264 ? 82.270 17.946 15.555 1.00 29.88 264 TYR A N 1
ATOM 1979 C CA . TYR A 1 264 ? 83.545 18.495 15.123 1.00 29.27 264 TYR A CA 1
ATOM 1980 C C . TYR A 1 264 ? 83.901 18.018 13.701 1.00 29.06 264 TYR A C 1
ATOM 1981 O O . TYR A 1 264 ? 83.805 16.828 13.393 1.00 28.59 264 TYR A O 1
ATOM 1990 N N . ALA A 1 265 ? 84.307 18.960 12.853 1.00 27.60 265 ALA A N 1
ATOM 1991 C CA . ALA A 1 265 ? 84.687 18.660 11.468 1.00 28.63 265 ALA A CA 1
ATOM 1992 C C . ALA A 1 265 ? 85.543 17.400 11.401 1.00 28.29 265 ALA A C 1
ATOM 1993 O O . ALA A 1 265 ? 85.312 16.530 10.573 1.00 30.46 265 ALA A O 1
ATOM 1995 N N . GLY A 1 266 ? 86.525 17.293 12.286 1.00 27.20 266 GLY A N 1
ATOM 1996 C CA . GLY A 1 266 ? 87.370 16.115 12.279 1.00 28.16 266 GLY A CA 1
ATOM 1997 C C . GLY A 1 266 ? 86.609 14.801 12.366 1.00 28.97 266 GLY A C 1
ATOM 1998 O O . GLY A 1 266 ? 87.047 13.789 11.818 1.00 28.76 266 GLY A O 1
ATOM 1999 N N . VAL A 1 267 ? 85.477 14.807 13.066 1.00 28.30 267 VAL A N 1
ATOM 2000 C CA . VAL A 1 267 ? 84.671 13.595 13.215 1.00 27.26 267 VAL A CA 1
ATOM 2001 C C . VAL A 1 267 ? 83.893 13.283 11.936 1.00 26.85 267 VAL A C 1
ATOM 2002 O O . VAL A 1 267 ? 83.664 12.126 11.617 1.00 24.48 267 VAL A O 1
ATOM 2006 N N . LEU A 1 268 ? 83.475 14.321 11.221 1.00 26.98 268 LEU A N 1
ATOM 2007 C CA . LEU A 1 268 ? 82.756 14.133 9.962 1.00 29.58 268 LEU A CA 1
ATOM 2008 C C . LEU A 1 268 ? 83.695 13.435 8.958 1.00 30.57 268 LEU A C 1
ATOM 2009 O O . LEU A 1 268 ? 83.267 12.563 8.201 1.00 30.97 268 LEU A O 1
ATOM 2014 N N . ARG A 1 269 ? 84.974 13.810 8.974 1.00 29.38 269 ARG A N 1
ATOM 2015 C CA . ARG A 1 269 ? 85.955 13.194 8.087 1.00 30.74 269 ARG A CA 1
ATOM 2016 C C . ARG A 1 269 ? 86.130 11.762 8.527 1.00 31.14 269 ARG A C 1
ATOM 2017 O O . ARG A 1 269 ? 86.386 10.864 7.712 1.00 31.67 269 ARG A O 1
ATOM 2025 N N . MET A 1 270 ? 86.001 11.557 9.833 1.00 29.43 270 MET A N 1
ATOM 2026 C CA . MET A 1 270 ? 86.109 10.229 10.409 1.00 30.10 270 MET A CA 1
ATOM 2027 C C . MET A 1 270 ? 84.934 9.445 9.838 1.00 29.85 270 MET A C 1
ATOM 2028 O O . MET A 1 270 ? 85.050 8.263 9.520 1.00 28.93 270 MET A O 1
ATOM 2033 N N . GLY A 1 271 ? 83.805 10.131 9.705 1.00 29.05 271 GLY A N 1
ATOM 2034 C CA . GLY A 1 271 ? 82.613 9.505 9.173 1.00 30.71 271 GLY A CA 1
ATOM 2035 C C . GLY A 1 271 ? 82.783 9.081 7.720 1.00 30.66 271 GLY A C 1
ATOM 2036 O O . GLY A 1 271 ? 82.493 7.939 7.367 1.00 29.64 271 GLY A O 1
ATOM 2037 N N . VAL A 1 272 ? 83.258 10.001 6.885 1.00 30.57 272 VAL A N 1
ATOM 2038 C CA . VAL A 1 272 ? 83.468 9.709 5.470 1.00 31.05 272 VAL A CA 1
ATOM 2039 C C . VAL A 1 272 ? 84.329 8.463 5.328 1.00 31.51 272 VAL A C 1
ATOM 2040 O O . VAL A 1 272 ? 84.044 7.588 4.511 1.00 32.06 272 VAL A O 1
ATOM 2044 N N . GLU A 1 273 ? 85.375 8.383 6.145 1.00 31.25 273 GLU A N 1
ATOM 2045 C CA . GLU A 1 273 ? 86.286 7.252 6.101 1.00 31.91 273 GLU A CA 1
ATOM 2046 C C . GLU A 1 273 ? 85.644 5.972 6.616 1.00 32.38 273 GLU A C 1
ATOM 2047 O O . GLU A 1 273 ? 85.870 4.892 6.067 1.00 31.48 273 GLU A O 1
ATOM 2053 N N . ALA A 1 274 ? 84.838 6.099 7.668 1.00 32.52 274 ALA A N 1
ATOM 2054 C CA . ALA A 1 274 ? 84.172 4.952 8.282 1.00 32.79 274 ALA A CA 1
ATOM 2055 C C . ALA A 1 274 ? 83.248 4.256 7.306 1.00 33.15 274 ALA A C 1
ATOM 2056 O O . ALA A 1 274 ? 83.165 3.029 7.285 1.00 32.49 274 ALA A O 1
ATOM 2058 N N . LEU A 1 275 ? 82.540 5.049 6.510 1.00 33.40 275 LEU A N 1
ATOM 2059 C CA . LEU A 1 275 ? 81.618 4.496 5.533 1.00 36.04 275 LEU A CA 1
ATOM 2060 C C . LEU A 1 275 ? 82.359 3.746 4.426 1.00 36.54 275 LEU A C 1
ATOM 2061 O O . LEU A 1 275 ? 81.798 2.850 3.805 1.00 37.90 275 LEU A O 1
ATOM 2066 N N . LYS A 1 276 ? 83.621 4.106 4.205 1.00 36.41 276 LYS A N 1
ATOM 2067 C CA . LYS A 1 276 ? 84.449 3.473 3.178 1.00 36.82 276 LYS A CA 1
ATOM 2068 C C . LYS A 1 276 ? 85.100 2.191 3.678 1.00 35.49 276 LYS A C 1
ATOM 2069 O O . LYS A 1 276 ? 85.850 1.546 2.947 1.00 36.57 276 LYS A O 1
ATOM 2075 N N . THR A 1 277 ? 84.823 1.826 4.926 1.00 35.12 277 THR A N 1
ATOM 2076 C CA . THR A 1 277 ? 85.396 0.615 5.515 1.00 32.22 277 THR A CA 1
ATOM 2077 C C . THR A 1 277 ? 85.044 -0.597 4.655 1.00 32.47 277 THR A C 1
ATOM 2078 O O . THR A 1 277 ? 83.907 -0.748 4.239 1.00 31.74 277 THR A O 1
ATOM 2082 N N . PRO A 1 278 ? 86.019 -1.473 4.371 1.00 33.33 278 PRO A N 1
ATOM 2083 C CA . PRO A 1 278 ? 85.680 -2.641 3.558 1.00 32.70 278 PRO A CA 1
ATOM 2084 C C . PRO A 1 278 ? 84.480 -3.322 4.197 1.00 33.42 278 PRO A C 1
ATOM 2085 O O . PRO A 1 278 ? 84.441 -3.492 5.418 1.00 33.74 278 PRO A O 1
ATOM 2089 N N . LYS A 1 279 ? 83.500 -3.696 3.382 1.00 32.73 279 LYS A N 1
ATOM 2090 C CA . LYS A 1 279 ? 82.305 -4.345 3.893 1.00 33.90 279 LYS A CA 1
ATOM 2091 C C . LYS A 1 279 ? 82.635 -5.681 4.540 1.00 33.41 279 LYS A C 1
ATOM 2092 O O . LYS A 1 279 ? 81.824 -6.243 5.272 1.00 33.03 279 LYS A O 1
ATOM 2098 N N . GLU A 1 280 ? 83.831 -6.187 4.280 1.00 33.00 280 GLU A N 1
ATOM 2099 C CA . GLU A 1 280 ? 84.244 -7.463 4.852 1.00 31.68 280 GLU A CA 1
ATOM 2100 C C . GLU A 1 280 ? 84.432 -7.315 6.364 1.00 30.81 280 GLU A C 1
ATOM 2101 O O . GLU A 1 280 ? 84.113 -8.216 7.126 1.00 29.42 280 GLU A O 1
ATOM 2107 N N . VAL A 1 281 ? 84.955 -6.169 6.783 1.00 30.05 281 VAL A N 1
ATOM 2108 C CA . VAL A 1 281 ? 85.191 -5.894 8.199 1.00 30.53 281 VAL A CA 1
ATOM 2109 C C . VAL A 1 281 ? 83.879 -5.773 8.972 1.00 29.41 281 VAL A C 1
ATOM 2110 O O . VAL A 1 281 ? 83.730 -6.334 10.057 1.00 29.83 281 VAL A O 1
ATOM 2114 N N . VAL A 1 282 ? 82.932 -5.039 8.401 1.00 29.48 282 VAL A N 1
ATOM 2115 C CA . VAL A 1 282 ? 81.639 -4.834 9.021 1.00 29.85 282 VAL A CA 1
ATOM 2116 C C . VAL A 1 282 ? 80.868 -6.139 9.170 1.00 31.26 282 VAL A C 1
ATOM 2117 O O . VAL A 1 282 ? 80.209 -6.359 10.190 1.00 32.24 282 VAL A O 1
ATOM 2121 N N . ARG A 1 283 ? 80.948 -7.004 8.162 1.00 31.51 283 ARG A N 1
ATOM 2122 C CA . ARG A 1 283 ? 80.249 -8.283 8.208 1.00 31.44 283 ARG A CA 1
ATOM 2123 C C . ARG A 1 283 ? 80.954 -9.193 9.194 1.00 29.31 283 ARG A C 1
ATOM 2124 O O . ARG A 1 283 ? 80.341 -10.087 9.774 1.00 29.49 283 ARG A O 1
ATOM 2132 N N . GLY A 1 284 ? 82.252 -8.973 9.364 1.00 28.61 284 GLY A N 1
ATOM 2133 C CA . GLY A 1 284 ? 83.011 -9.760 10.321 1.00 28.39 284 GLY A CA 1
ATOM 2134 C C . GLY A 1 284 ? 82.464 -9.524 11.733 1.00 28.93 284 GLY A C 1
ATOM 2135 O O . GLY A 1 284 ? 82.375 -10.453 12.540 1.00 28.54 284 GLY A O 1
ATOM 2136 N N . TYR A 1 285 ? 82.091 -8.279 12.026 1.00 28.32 285 TYR A N 1
ATOM 2137 C CA . TYR A 1 285 ? 81.535 -7.937 13.330 1.00 29.15 285 TYR A CA 1
ATOM 2138 C C . TYR A 1 285 ? 80.261 -8.741 13.546 1.00 29.26 285 TYR A C 1
ATOM 2139 O O . TYR A 1 285 ? 80.116 -9.434 14.552 1.00 30.77 285 TYR A O 1
ATOM 2148 N N . ALA A 1 286 ? 79.342 -8.639 12.592 1.00 29.48 286 ALA A N 1
ATOM 2149 C CA . ALA A 1 286 ? 78.067 -9.352 12.659 1.00 32.53 286 ALA A CA 1
ATOM 2150 C C . ALA A 1 286 ? 78.284 -10.854 12.833 1.00 33.12 286 ALA A C 1
ATOM 2151 O O . ALA A 1 286 ? 77.491 -11.549 13.474 1.00 33.74 286 ALA A O 1
ATOM 2153 N N . ARG A 1 287 ? 79.375 -11.332 12.250 1.00 33.85 287 ARG A N 1
ATOM 2154 C CA . ARG A 1 287 ? 79.766 -12.732 12.292 1.00 34.83 287 ARG A CA 1
ATOM 2155 C C . ARG A 1 287 ? 80.051 -13.125 13.746 1.00 33.52 287 ARG A C 1
ATOM 2156 O O . ARG A 1 287 ? 79.660 -14.197 14.204 1.00 30.85 287 ARG A O 1
ATOM 2164 N N . VAL A 1 288 ? 80.737 -12.243 14.464 1.00 32.85 288 VAL A N 1
ATOM 2165 C CA . VAL A 1 288 ? 81.057 -12.486 15.866 1.00 30.94 288 VAL A CA 1
ATOM 2166 C C . VAL A 1 288 ? 79.773 -12.611 16.683 1.00 30.26 288 VAL A C 1
ATOM 2167 O O . VAL A 1 288 ? 79.622 -13.547 17.461 1.00 30.74 288 VAL A O 1
ATOM 2171 N N . TYR A 1 289 ? 78.844 -11.683 16.490 1.00 29.65 289 TYR A N 1
ATOM 2172 C CA . TYR A 1 289 ? 77.575 -11.730 17.216 1.00 31.70 289 TYR A CA 1
ATOM 2173 C C . TYR A 1 289 ? 76.766 -12.962 16.851 1.00 31.33 289 TYR A C 1
ATOM 2174 O O . TYR A 1 289 ? 76.104 -13.549 17.704 1.00 31.29 289 TYR A O 1
ATOM 2183 N N . ARG A 1 290 ? 76.822 -13.359 15.584 1.00 33.22 290 ARG A N 1
ATOM 2184 C CA . ARG A 1 290 ? 76.082 -14.533 15.136 1.00 34.72 290 ARG A CA 1
ATOM 2185 C C . ARG A 1 290 ? 76.593 -15.762 15.862 1.00 33.47 290 ARG A C 1
ATOM 2186 O O . ARG A 1 290 ? 75.817 -16.578 16.342 1.00 33.78 290 ARG A O 1
ATOM 2194 N N . GLU A 1 291 ? 77.907 -15.891 15.933 1.00 33.64 291 GLU A N 1
ATOM 2195 C CA . GLU A 1 291 ? 78.516 -17.025 16.608 1.00 35.97 291 GLU A CA 1
ATOM 2196 C C . GLU A 1 291 ? 78.130 -17.037 18.094 1.00 35.42 291 GLU A C 1
ATOM 2197 O O . GLU A 1 291 ? 77.819 -18.082 18.659 1.00 34.56 291 GLU A O 1
ATOM 2203 N N . ARG A 1 292 ? 78.163 -15.868 18.721 1.00 34.90 292 ARG A N 1
ATOM 2204 C CA . ARG A 1 292 ? 77.832 -15.758 20.138 1.00 33.27 292 ARG A CA 1
ATOM 2205 C C . ARG A 1 292 ? 76.367 -16.065 20.394 1.00 32.07 292 ARG A C 1
ATOM 2206 O O . ARG A 1 292 ? 76.029 -16.822 21.299 1.00 30.32 292 ARG A O 1
ATOM 2214 N N . ALA A 1 293 ? 75.505 -15.492 19.564 1.00 32.70 293 ALA A N 1
ATOM 2215 C CA . ALA A 1 293 ? 74.072 -15.684 19.693 1.00 33.72 293 ALA A CA 1
ATOM 2216 C C . ALA A 1 293 ? 73.642 -17.139 19.580 1.00 34.78 293 ALA A C 1
ATOM 2217 O O . ALA A 1 293 ? 72.836 -17.616 20.381 1.00 34.91 293 ALA A O 1
ATOM 2219 N N . LEU A 1 294 ? 74.179 -17.844 18.589 1.00 35.51 294 LEU A N 1
ATOM 2220 C CA . LEU A 1 294 ? 73.806 -19.237 18.370 1.00 35.98 294 LEU A CA 1
ATOM 2221 C C . LEU A 1 294 ? 74.394 -20.174 19.423 1.00 36.28 294 LEU A C 1
ATOM 2222 O O . LEU A 1 294 ? 73.743 -21.129 19.838 1.00 36.02 294 LEU A O 1
ATOM 2227 N N . GLY A 1 295 ? 75.617 -19.902 19.860 1.00 36.42 295 GLY A N 1
ATOM 2228 C CA . GLY A 1 295 ? 76.225 -20.750 20.868 1.00 36.78 295 GLY A CA 1
ATOM 2229 C C . GLY A 1 295 ? 75.478 -20.651 22.193 1.00 38.73 295 GLY A C 1
ATOM 2230 O O . GLY A 1 295 ? 75.013 -21.652 22.751 1.00 37.55 295 GLY A O 1
ATOM 2231 N N . MET A 1 296 ? 75.338 -19.428 22.691 1.00 38.86 296 MET A N 1
ATOM 2232 C CA . MET A 1 296 ? 74.658 -19.231 23.958 1.00 38.36 296 MET A CA 1
ATOM 2233 C C . MET A 1 296 ? 73.224 -19.715 23.879 1.00 37.68 296 MET A C 1
ATOM 2234 O O . MET A 1 296 ? 72.722 -20.325 24.824 1.00 37.25 296 MET A O 1
ATOM 2239 N N . ALA A 1 297 ? 72.566 -19.456 22.753 1.00 38.86 297 ALA A N 1
ATOM 2240 C CA . ALA A 1 297 ? 71.185 -19.884 22.585 1.00 40.58 297 ALA A CA 1
ATOM 2241 C C . ALA A 1 297 ? 71.092 -21.402 22.704 1.00 41.65 297 ALA A C 1
ATOM 2242 O O . ALA A 1 297 ? 70.112 -21.929 23.229 1.00 42.46 297 ALA A O 1
ATOM 2244 N N . GLU A 1 298 ? 72.114 -22.105 22.225 1.00 42.44 298 GLU A N 1
ATOM 2245 C CA . GLU A 1 298 ? 72.118 -23.557 22.311 1.00 44.11 298 GLU A CA 1
ATOM 2246 C C . GLU A 1 298 ? 72.110 -23.939 23.787 1.00 45.19 298 GLU A C 1
ATOM 2247 O O . GLU A 1 298 ? 71.343 -24.804 24.217 1.00 46.17 298 GLU A O 1
ATOM 2249 N N . ALA A 1 299 ? 72.963 -23.261 24.553 1.00 45.58 299 ALA A N 1
ATOM 2250 C CA . ALA A 1 299 ? 73.107 -23.490 25.989 1.00 45.78 299 ALA A CA 1
ATOM 2251 C C . ALA A 1 299 ? 71.892 -23.070 26.827 1.00 46.61 299 ALA A C 1
ATOM 2252 O O . ALA A 1 299 ? 71.721 -23.540 27.949 1.00 47.96 299 ALA A O 1
ATOM 2254 N N . LEU A 1 300 ? 71.045 -22.196 26.294 1.00 47.60 300 LEU A N 1
ATOM 2255 C CA . LEU A 1 300 ? 69.867 -21.754 27.037 1.00 48.69 300 LEU A CA 1
ATOM 2256 C C . LEU A 1 300 ? 68.611 -22.564 26.714 1.00 50.67 300 LEU A C 1
ATOM 2257 O O . LEU A 1 300 ? 67.570 -22.398 27.373 1.00 51.62 300 LEU A O 1
ATOM 2262 N N . LYS A 1 301 ? 68.694 -23.434 25.708 1.00 50.83 301 LYS A N 1
ATOM 2263 C CA . LYS A 1 301 ? 67.546 -24.264 25.343 1.00 51.86 301 LYS A CA 1
ATOM 2264 C C . LYS A 1 301 ? 67.017 -24.967 26.597 1.00 52.00 301 LYS A C 1
ATOM 2265 O O . LYS A 1 301 ? 67.773 -25.636 27.310 1.00 51.53 301 LYS A O 1
ATOM 2267 N N . GLY A 1 302 ? 65.726 -24.814 26.868 1.00 51.94 302 GLY A N 1
ATOM 2268 C CA . GLY A 1 302 ? 65.157 -25.454 28.039 1.00 52.95 302 GLY A CA 1
ATOM 2269 C C . GLY A 1 302 ? 65.062 -24.510 29.226 1.00 52.92 302 GLY A C 1
ATOM 2270 O O . GLY A 1 302 ? 64.143 -24.622 30.038 1.00 54.36 302 GLY A O 1
ATOM 2271 N N . VAL A 1 303 ? 66.009 -23.580 29.315 1.00 51.74 303 VAL A N 1
ATOM 2272 C CA . VAL A 1 303 ? 66.066 -22.593 30.391 1.00 50.35 303 VAL A CA 1
ATOM 2273 C C . VAL A 1 303 ? 65.205 -21.388 30.021 1.00 49.55 303 VAL A C 1
ATOM 2274 O O . VAL A 1 303 ? 64.242 -21.042 30.717 1.00 49.10 303 VAL A O 1
ATOM 2278 N N . LEU A 1 304 ? 65.569 -20.741 28.921 1.00 48.19 304 LEU A N 1
ATOM 2279 C CA . LEU A 1 304 ? 64.830 -19.587 28.422 1.00 47.48 304 LEU A CA 1
ATOM 2280 C C . LEU A 1 304 ? 64.314 -19.938 27.030 1.00 46.87 304 LEU A C 1
ATOM 2281 O O . LEU A 1 304 ? 65.015 -20.595 26.257 1.00 47.30 304 LEU A O 1
ATOM 2286 N N . SER A 1 305 ? 63.097 -19.517 26.710 1.00 46.14 305 SER A N 1
ATOM 2287 C CA . SER A 1 305 ? 62.555 -19.794 25.385 1.00 47.01 305 SER A CA 1
ATOM 2288 C C . SER A 1 305 ? 62.956 -18.607 24.522 1.00 46.33 305 SER A C 1
ATOM 2289 O O . SER A 1 305 ? 62.395 -17.516 24.635 1.00 46.06 305 SER A O 1
ATOM 2292 N N . LEU A 1 306 ? 63.946 -18.833 23.670 1.00 46.73 306 LEU A N 1
ATOM 2293 C CA . LEU A 1 306 ? 64.478 -17.797 22.799 1.00 47.10 306 LEU A CA 1
ATOM 2294 C C . LEU A 1 306 ? 63.905 -17.799 21.395 1.00 48.70 306 LEU A C 1
ATOM 2295 O O . LEU A 1 306 ? 63.544 -18.849 20.847 1.00 49.14 306 LEU A O 1
ATOM 2300 N N . LEU A 1 307 ? 63.823 -16.605 20.818 1.00 50.56 307 LEU A N 1
ATOM 2301 C CA . LEU A 1 307 ? 63.351 -16.440 19.446 1.00 51.26 307 LEU A CA 1
ATOM 2302 C C . LEU A 1 307 ? 64.572 -16.860 18.626 1.00 50.06 307 LEU A C 1
ATOM 2303 O O . LEU A 1 307 ? 65.709 -16.666 19.070 1.00 50.84 307 LEU A O 1
ATOM 2308 N N . PRO A 1 308 ? 64.370 -17.452 17.435 1.00 48.54 308 PRO A N 1
ATOM 2309 C CA . PRO A 1 308 ? 65.558 -17.843 16.660 1.00 45.83 308 PRO A CA 1
ATOM 2310 C C . PRO A 1 308 ? 66.450 -16.617 16.438 1.00 42.25 308 PRO A C 1
ATOM 2311 O O . PRO A 1 308 ? 66.020 -15.607 15.884 1.00 41.24 308 PRO A O 1
ATOM 2315 N N . PRO A 1 309 ? 67.705 -16.688 16.884 1.00 39.55 309 PRO A N 1
ATOM 2316 C CA . PRO A 1 309 ? 68.626 -15.557 16.723 1.00 38.45 309 PRO A CA 1
ATOM 2317 C C . PRO A 1 309 ? 68.855 -15.218 15.252 1.00 36.74 309 PRO A C 1
ATOM 2318 O O . PRO A 1 309 ? 69.259 -16.086 14.472 1.00 36.38 309 PRO A O 1
ATOM 2322 N N . ARG A 1 310 ? 68.612 -13.961 14.887 1.00 35.71 310 ARG A N 1
ATOM 2323 C CA . ARG A 1 310 ? 68.797 -13.517 13.507 1.00 36.13 310 ARG A CA 1
ATOM 2324 C C . ARG A 1 310 ? 69.580 -12.210 13.335 1.00 34.23 310 ARG A C 1
ATOM 2325 O O . ARG A 1 310 ? 70.101 -11.940 12.250 1.00 34.44 310 ARG A O 1
ATOM 2333 N N . ALA A 1 311 ? 69.681 -11.403 14.388 1.00 32.01 311 ALA A N 1
ATOM 2334 C CA . ALA A 1 311 ? 70.421 -10.145 14.287 1.00 29.40 311 ALA A CA 1
ATOM 2335 C C . ALA A 1 311 ? 70.653 -9.472 15.643 1.00 29.10 311 ALA A C 1
ATOM 2336 O O . ALA A 1 311 ? 70.040 -9.843 16.630 1.00 28.10 311 ALA A O 1
ATOM 2338 N N . THR A 1 312 ? 71.537 -8.473 15.656 1.00 29.77 312 THR A N 1
ATOM 2339 C CA . THR A 1 312 ? 71.899 -7.686 16.845 1.00 29.29 312 THR A CA 1
ATOM 2340 C C . THR A 1 312 ? 72.760 -8.422 17.871 1.00 30.52 312 THR A C 1
ATOM 2341 O O . THR A 1 312 ? 72.938 -9.640 17.812 1.00 30.02 312 THR A O 1
ATOM 2345 N N . MET A 1 313 ? 73.281 -7.654 18.823 1.00 31.68 313 MET A N 1
ATOM 2346 C CA . MET A 1 313 ? 74.102 -8.194 19.903 1.00 33.60 313 MET A CA 1
ATOM 2347 C C . MET A 1 313 ? 73.158 -8.567 21.045 1.00 33.32 313 MET A C 1
ATOM 2348 O O . MET A 1 313 ? 73.588 -8.731 22.189 1.00 33.69 313 MET A O 1
ATOM 2353 N N . TYR A 1 314 ? 71.872 -8.701 20.737 1.00 31.83 314 TYR A N 1
ATOM 2354 C CA . TYR A 1 314 ? 70.892 -9.005 21.769 1.00 33.14 314 TYR A CA 1
ATOM 2355 C C . TYR A 1 314 ? 70.194 -10.343 21.641 1.00 34.55 314 TYR A C 1
ATOM 2356 O O . TYR A 1 314 ? 69.885 -10.794 20.539 1.00 35.18 314 TYR A O 1
ATOM 2365 N N . LEU A 1 315 ? 69.942 -10.962 22.790 1.00 35.41 315 LEU A N 1
ATOM 2366 C CA . LEU A 1 315 ? 69.212 -12.225 22.875 1.00 35.67 315 LEU A CA 1
ATOM 2367 C C . LEU A 1 315 ? 68.017 -11.893 23.789 1.00 35.57 315 LEU A C 1
ATOM 2368 O O . LEU A 1 315 ? 68.189 -11.287 24.849 1.00 34.52 315 LEU A O 1
ATOM 2373 N N . TRP A 1 316 ? 66.810 -12.273 23.379 1.00 35.43 316 TRP A N 1
ATOM 2374 C CA . TRP A 1 316 ? 65.605 -11.956 24.148 1.00 36.08 316 TRP A CA 1
ATOM 2375 C C . TRP A 1 316 ? 64.842 -13.214 24.578 1.00 36.38 316 TRP A C 1
ATOM 2376 O O . TRP A 1 316 ? 63.998 -13.725 23.846 1.00 37.88 316 TRP A O 1
ATOM 2387 N N . GLY A 1 317 ? 65.144 -13.702 25.778 1.00 36.85 317 GLY A N 1
ATOM 2388 C CA . GLY A 1 317 ? 64.499 -14.906 26.279 1.00 37.76 317 GLY A CA 1
ATOM 2389 C C . GLY A 1 317 ? 63.333 -14.702 27.230 1.00 39.31 317 GLY A C 1
ATOM 2390 O O . GLY A 1 317 ? 63.328 -13.787 28.051 1.00 37.54 317 GLY A O 1
ATOM 2391 N N . ARG A 1 318 ? 62.333 -15.568 27.104 1.00 41.41 318 ARG A N 1
ATOM 2392 C CA . ARG A 1 318 ? 61.146 -15.517 27.948 1.00 42.97 318 ARG A CA 1
ATOM 2393 C C . ARG A 1 318 ? 61.415 -16.392 29.167 1.00 42.52 318 ARG A C 1
ATOM 2394 O O . ARG A 1 318 ? 61.752 -17.567 29.021 1.00 42.64 318 ARG A O 1
ATOM 2402 N N . LEU A 1 319 ? 61.275 -15.820 30.360 1.00 41.84 319 LEU A N 1
ATOM 2403 C CA . LEU A 1 319 ? 61.509 -16.564 31.604 1.00 42.48 319 LEU A CA 1
ATOM 2404 C C . LEU A 1 319 ? 60.426 -17.602 31.866 1.00 43.23 319 LEU A C 1
ATOM 2405 O O . LEU A 1 319 ? 59.323 -17.515 31.320 1.00 43.13 319 LEU A O 1
ATOM 2410 N N . PRO A 1 320 ? 60.730 -18.605 32.708 1.00 44.19 320 PRO A N 1
ATOM 2411 C CA . PRO A 1 320 ? 59.755 -19.650 33.035 1.00 45.76 320 PRO A CA 1
ATOM 2412 C C . PRO A 1 320 ? 58.521 -18.989 33.642 1.00 47.17 320 PRO A C 1
ATOM 2413 O O . PRO A 1 320 ? 58.634 -17.968 34.331 1.00 46.94 320 PRO A O 1
ATOM 2417 N N . GLU A 1 321 ? 57.349 -19.558 33.375 1.00 48.53 321 GLU A N 1
ATOM 2418 C CA . GLU A 1 321 ? 56.096 -19.016 33.887 1.00 49.93 321 GLU A CA 1
ATOM 2419 C C . GLU A 1 321 ? 56.145 -18.864 35.411 1.00 50.04 321 GLU A C 1
ATOM 2420 O O . GLU A 1 321 ? 56.451 -19.817 36.134 1.00 50.21 321 GLU A O 1
ATOM 2422 N N . GLY A 1 322 ? 55.859 -17.659 35.892 1.00 49.33 322 GLY A N 1
ATOM 2423 C CA . GLY A 1 322 ? 55.876 -17.436 37.321 1.00 49.92 322 GLY A CA 1
ATOM 2424 C C . GLY A 1 322 ? 57.052 -16.627 37.839 1.00 49.82 322 GLY A C 1
ATOM 2425 O O . GLY A 1 322 ? 56.916 -15.943 38.858 1.00 51.13 322 GLY A O 1
ATOM 2426 N N . VAL A 1 323 ? 58.202 -16.685 37.166 1.00 48.52 323 VAL A N 1
ATOM 2427 C CA . VAL A 1 323 ? 59.355 -15.930 37.636 1.00 47.13 323 VAL A CA 1
ATOM 2428 C C . VAL A 1 323 ? 59.360 -14.502 37.105 1.00 45.93 323 VAL A C 1
ATOM 2429 O O . VAL A 1 323 ? 59.135 -14.258 35.921 1.00 45.58 323 VAL A O 1
ATOM 2433 N N . ASP A 1 324 ? 59.613 -13.557 38.000 1.00 44.14 324 ASP A N 1
ATOM 2434 C CA . ASP A 1 324 ? 59.635 -12.155 37.639 1.00 43.10 324 ASP A CA 1
ATOM 2435 C C . ASP A 1 324 ? 61.019 -11.745 37.164 1.00 42.18 324 ASP A C 1
ATOM 2436 O O . ASP A 1 324 ? 62.033 -12.084 37.787 1.00 41.33 324 ASP A O 1
ATOM 2441 N N . ASP A 1 325 ? 61.053 -10.995 36.065 1.00 40.94 325 ASP A N 1
ATOM 2442 C CA . ASP A 1 325 ? 62.316 -10.572 35.480 1.00 40.40 325 ASP A CA 1
ATOM 2443 C C . ASP A 1 325 ? 63.185 -9.692 36.370 1.00 39.03 325 ASP A C 1
ATOM 2444 O O . ASP A 1 325 ? 64.396 -9.913 36.448 1.00 37.60 325 ASP A O 1
ATOM 2449 N N . LEU A 1 326 ? 62.599 -8.702 37.039 1.00 38.53 326 LEU A N 1
ATOM 2450 C CA . LEU A 1 326 ? 63.410 -7.849 37.910 1.00 38.01 326 LEU A CA 1
ATOM 2451 C C . LEU A 1 326 ? 63.936 -8.657 39.095 1.00 37.84 326 LEU A C 1
ATOM 2452 O O . LEU A 1 326 ? 65.101 -8.543 39.462 1.00 37.80 326 LEU A O 1
ATOM 2457 N N . GLU A 1 327 ? 63.079 -9.483 39.683 1.00 37.72 327 GLU A N 1
ATOM 2458 C CA . GLU A 1 327 ? 63.483 -10.304 40.821 1.00 39.03 327 GLU A CA 1
ATOM 2459 C C . GLU A 1 327 ? 64.575 -11.274 40.391 1.00 38.09 327 GLU A C 1
ATOM 2460 O O . GLU A 1 327 ? 65.602 -11.402 41.054 1.00 37.21 327 GLU A O 1
ATOM 2466 N N . PHE A 1 328 ? 64.359 -11.958 39.272 1.00 39.59 328 PHE A N 1
ATOM 2467 C CA . PHE A 1 328 ? 65.360 -12.899 38.774 1.00 39.64 328 PHE A CA 1
ATOM 2468 C C . PHE A 1 328 ? 66.642 -12.132 38.459 1.00 38.73 328 PHE A C 1
ATOM 2469 O O . PHE A 1 328 ? 67.748 -12.556 38.811 1.00 38.89 328 PHE A O 1
ATOM 2477 N N . GLY A 1 329 ? 66.486 -10.984 37.814 1.00 37.53 329 GLY A N 1
ATOM 2478 C CA . GLY A 1 329 ? 67.642 -10.180 37.460 1.00 37.33 329 GLY A CA 1
ATOM 2479 C C . GLY A 1 329 ? 68.559 -9.854 38.626 1.00 36.42 329 GLY A C 1
ATOM 2480 O O . GLY A 1 329 ? 69.780 -10.005 38.527 1.00 35.35 329 GLY A O 1
ATOM 2481 N N . LEU A 1 330 ? 67.979 -9.387 39.727 1.00 35.46 330 LEU A N 1
ATOM 2482 C CA . LEU A 1 330 ? 68.762 -9.050 40.918 1.00 36.35 330 LEU A CA 1
ATOM 2483 C C . LEU A 1 330 ? 69.391 -10.321 41.475 1.00 36.31 330 LEU A C 1
ATOM 2484 O O . LEU A 1 330 ? 70.574 -10.368 41.793 1.00 34.84 330 LEU A O 1
ATOM 2489 N N . ARG A 1 331 ? 68.581 -11.360 41.576 1.00 38.36 331 ARG A N 1
ATOM 2490 C CA . ARG A 1 331 ? 69.047 -12.638 42.075 1.00 41.04 331 ARG A CA 1
ATOM 2491 C C . ARG A 1 331 ? 70.223 -13.175 41.254 1.00 41.08 331 ARG A C 1
ATOM 2492 O O . ARG A 1 331 ? 71.157 -13.778 41.793 1.00 41.31 331 ARG A O 1
ATOM 2500 N N . LEU A 1 332 ? 70.183 -12.943 39.948 1.00 40.00 332 LEU A N 1
ATOM 2501 C CA . LEU A 1 332 ? 71.233 -13.435 39.062 1.00 39.58 332 LEU A CA 1
ATOM 2502 C C . LEU A 1 332 ? 72.549 -12.672 39.197 1.00 39.31 332 LEU A C 1
ATOM 2503 O O . LEU A 1 332 ? 73.624 -13.246 39.041 1.00 38.82 332 LEU A O 1
ATOM 2508 N N . VAL A 1 333 ? 72.479 -11.379 39.491 1.00 39.42 333 VAL A N 1
ATOM 2509 C CA . VAL A 1 333 ? 73.705 -10.614 39.628 1.00 39.36 333 VAL A CA 1
ATOM 2510 C C . VAL A 1 333 ? 74.512 -11.176 40.773 1.00 41.05 333 VAL A C 1
ATOM 2511 O O . VAL A 1 333 ? 75.734 -11.277 40.688 1.00 40.94 333 VAL A O 1
ATOM 2515 N N . GLU A 1 334 ? 73.819 -11.555 41.844 1.00 43.26 334 GLU A N 1
ATOM 2516 C CA . GLU A 1 334 ? 74.474 -12.106 43.020 1.00 43.96 334 GLU A CA 1
ATOM 2517 C C . GLU A 1 334 ? 75.140 -13.421 42.637 1.00 43.28 334 GLU A C 1
ATOM 2518 O O . GLU A 1 334 ? 76.132 -13.821 43.250 1.00 42.40 334 GLU A O 1
ATOM 2524 N N . ARG A 1 335 ? 74.619 -14.077 41.599 1.00 41.62 335 ARG A N 1
ATOM 2525 C CA . ARG A 1 335 ? 75.203 -15.337 41.130 1.00 42.30 335 ARG A CA 1
ATOM 2526 C C . ARG A 1 335 ? 76.328 -15.146 40.101 1.00 41.23 335 ARG A C 1
ATOM 2527 O O . ARG A 1 335 ? 76.929 -16.117 39.645 1.00 40.99 335 ARG A O 1
ATOM 2535 N N . GLY A 1 336 ? 76.602 -13.898 39.729 1.00 40.48 336 GLY A N 1
ATOM 2536 C CA . GLY A 1 336 ? 77.676 -13.639 38.782 1.00 38.85 336 GLY A CA 1
ATOM 2537 C C . GLY A 1 336 ? 77.317 -13.262 37.350 1.00 38.02 336 GLY A C 1
ATOM 2538 O O . GLY A 1 336 ? 78.207 -13.180 36.506 1.00 38.45 336 GLY A O 1
ATOM 2539 N N . VAL A 1 337 ? 76.038 -13.044 37.058 1.00 35.91 337 VAL A N 1
ATOM 2540 C CA . VAL A 1 337 ? 75.638 -12.663 35.705 1.00 34.09 337 VAL A CA 1
ATOM 2541 C C . VAL A 1 337 ? 74.649 -11.505 35.698 1.00 34.37 337 VAL A C 1
ATOM 2542 O O . VAL A 1 337 ? 73.586 -11.573 36.325 1.00 32.78 337 VAL A O 1
ATOM 2546 N N . ALA A 1 338 ? 75.006 -10.439 34.986 1.00 33.50 338 ALA A N 1
ATOM 2547 C CA . ALA A 1 338 ? 74.136 -9.271 34.877 1.00 32.36 338 ALA A CA 1
ATOM 2548 C C . ALA A 1 338 ? 73.384 -9.254 33.547 1.00 32.40 338 ALA A C 1
ATOM 2549 O O . ALA A 1 338 ? 73.994 -9.291 32.477 1.00 31.52 338 ALA A O 1
ATOM 2551 N N . LEU A 1 339 ? 72.059 -9.210 33.629 1.00 30.36 339 LEU A N 1
ATOM 2552 C CA . LEU A 1 339 ? 71.213 -9.149 32.452 1.00 30.98 339 LEU A CA 1
ATOM 2553 C C . LEU A 1 339 ? 70.397 -7.882 32.585 1.00 31.10 339 LEU A C 1
ATOM 2554 O O . LEU A 1 339 ? 70.503 -7.170 33.587 1.00 30.46 339 LEU A O 1
ATOM 2559 N N . ALA A 1 340 ? 69.604 -7.589 31.561 1.00 29.66 340 ALA A N 1
ATOM 2560 C CA . ALA A 1 340 ? 68.738 -6.426 31.591 1.00 30.35 340 ALA A CA 1
ATOM 2561 C C . ALA A 1 340 ? 67.300 -6.944 31.689 1.00 30.70 340 ALA A C 1
ATOM 2562 O O . ALA A 1 340 ? 66.813 -7.640 30.790 1.00 30.24 340 ALA A O 1
ATOM 2564 N N . PRO A 1 341 ? 66.616 -6.638 32.803 1.00 30.46 341 PRO A N 1
ATOM 2565 C CA . PRO A 1 341 ? 65.232 -7.074 33.012 1.00 30.37 341 PRO A CA 1
ATOM 2566 C C . PRO A 1 341 ? 64.331 -6.552 31.898 1.00 31.15 341 PRO A C 1
ATOM 2567 O O . PRO A 1 341 ? 64.272 -5.351 31.649 1.00 30.55 341 PRO A O 1
ATOM 2571 N N . GLY A 1 342 ? 63.627 -7.461 31.237 1.00 31.84 342 GLY A N 1
ATOM 2572 C CA . GLY A 1 342 ? 62.765 -7.073 30.133 1.00 32.51 342 GLY A CA 1
ATOM 2573 C C . GLY A 1 342 ? 61.871 -5.892 30.437 1.00 34.19 342 GLY A C 1
ATOM 2574 O O . GLY A 1 342 ? 61.592 -5.056 29.566 1.00 34.05 342 GLY A O 1
ATOM 2575 N N . ARG A 1 343 ? 61.436 -5.821 31.689 1.00 34.14 343 ARG A N 1
ATOM 2576 C CA . ARG A 1 343 ? 60.556 -4.757 32.158 1.00 35.07 343 ARG A CA 1
ATOM 2577 C C . ARG A 1 343 ? 61.164 -3.378 31.919 1.00 33.17 343 ARG A C 1
ATOM 2578 O O . ARG A 1 343 ? 60.449 -2.387 31.789 1.00 32.91 343 ARG A O 1
ATOM 2586 N N . GLY A 1 344 ? 62.488 -3.316 31.856 1.00 31.06 344 GLY A N 1
ATOM 2587 C CA . GLY A 1 344 ? 63.141 -2.044 31.619 1.00 30.34 344 GLY A CA 1
ATOM 2588 C C . GLY A 1 344 ? 62.909 -1.482 30.217 1.00 32.01 344 GLY A C 1
ATOM 2589 O O . GLY A 1 344 ? 63.197 -0.311 29.966 1.00 30.71 344 GLY A O 1
ATOM 2590 N N . PHE A 1 345 ? 62.389 -2.304 29.303 1.00 30.49 345 PHE A N 1
ATOM 2591 C CA . PHE A 1 345 ? 62.134 -1.858 27.933 1.00 29.96 345 PHE A CA 1
ATOM 2592 C C . PHE A 1 345 ? 60.662 -1.593 27.664 1.00 30.05 345 PHE A C 1
ATOM 2593 O O . PHE A 1 345 ? 60.267 -1.388 26.518 1.00 29.08 345 PHE A O 1
ATOM 2601 N N . GLY A 1 346 ? 59.852 -1.604 28.719 1.00 29.96 346 GLY A N 1
ATOM 2602 C CA . GLY A 1 346 ? 58.435 -1.357 28.554 1.00 30.57 346 GLY A CA 1
ATOM 2603 C C . GLY A 1 346 ? 57.565 -2.493 29.046 1.00 31.71 346 GLY A C 1
ATOM 2604 O O . GLY A 1 346 ? 58.051 -3.602 29.256 1.00 32.08 346 GLY A O 1
ATOM 2605 N N . PRO A 1 347 ? 56.255 -2.252 29.202 1.00 32.91 347 PRO A N 1
ATOM 2606 C CA . PRO A 1 347 ? 55.258 -3.218 29.677 1.00 34.01 347 PRO A CA 1
ATOM 2607 C C . PRO A 1 347 ? 55.235 -4.573 29.004 1.00 33.58 347 PRO A C 1
ATOM 2608 O O . PRO A 1 347 ? 54.972 -5.573 29.656 1.00 35.33 347 PRO A O 1
ATOM 2612 N N . GLY A 1 348 ? 55.499 -4.623 27.702 1.00 33.99 348 GLY A N 1
ATOM 2613 C CA . GLY A 1 348 ? 55.495 -5.907 27.029 1.00 32.39 348 GLY A CA 1
ATOM 2614 C C . GLY A 1 348 ? 56.729 -6.706 27.394 1.00 33.26 348 GLY A C 1
ATOM 2615 O O . GLY A 1 348 ? 56.902 -7.840 26.949 1.00 33.44 348 GLY A O 1
ATOM 2616 N N . GLY A 1 349 ? 57.594 -6.111 28.209 1.00 32.68 349 GLY A N 1
ATOM 2617 C CA . GLY A 1 349 ? 58.816 -6.784 28.606 1.00 33.25 349 GLY A CA 1
ATOM 2618 C C . GLY A 1 349 ? 58.744 -7.576 29.902 1.00 34.43 349 GLY A C 1
ATOM 2619 O O . GLY A 1 349 ? 59.755 -8.114 30.350 1.00 33.64 349 GLY A O 1
ATOM 2620 N N . LYS A 1 350 ? 57.564 -7.651 30.510 1.00 35.99 350 LYS A N 1
ATOM 2621 C CA . LYS A 1 350 ? 57.401 -8.402 31.750 1.00 37.39 350 LYS A CA 1
ATOM 2622 C C . LYS A 1 350 ? 57.637 -9.877 31.481 1.00 36.97 350 LYS A C 1
ATOM 2623 O O . LYS A 1 350 ? 57.057 -10.443 30.554 1.00 37.89 350 LYS A O 1
ATOM 2629 N N . GLY A 1 351 ? 58.486 -10.501 32.288 1.00 35.86 351 GLY A N 1
ATOM 2630 C CA . GLY A 1 351 ? 58.751 -11.917 32.112 1.00 36.02 351 GLY A CA 1
ATOM 2631 C C . GLY A 1 351 ? 59.818 -12.227 31.080 1.00 36.13 351 GLY A C 1
ATOM 2632 O O . GLY A 1 351 ? 60.003 -13.382 30.692 1.00 35.74 351 GLY A O 1
ATOM 2633 N N . PHE A 1 352 ? 60.521 -11.191 30.639 1.00 35.21 352 PHE A N 1
ATOM 2634 C CA . PHE A 1 352 ? 61.588 -11.346 29.659 1.00 35.11 352 PHE A CA 1
ATOM 2635 C C . PHE A 1 352 ? 62.899 -10.766 30.189 1.00 35.41 352 PHE A C 1
ATOM 2636 O O . PHE A 1 352 ? 62.905 -9.931 31.094 1.00 35.14 352 PHE A O 1
ATOM 2644 N N . VAL A 1 353 ? 64.006 -11.213 29.609 1.00 35.30 353 VAL A N 1
ATOM 2645 C CA . VAL A 1 353 ? 65.319 -10.692 29.960 1.00 35.89 353 VAL A CA 1
ATOM 2646 C C . VAL A 1 353 ? 66.095 -10.516 28.659 1.00 34.98 353 VAL A C 1
ATOM 2647 O O . VAL A 1 353 ? 65.968 -11.321 27.741 1.00 34.99 353 VAL A O 1
ATOM 2651 N N . ARG A 1 354 ? 66.874 -9.449 28.570 1.00 33.83 354 ARG A N 1
ATOM 2652 C CA . ARG A 1 354 ? 67.673 -9.210 27.384 1.00 32.89 354 ARG A CA 1
ATOM 2653 C C . ARG A 1 354 ? 69.113 -9.508 27.739 1.00 32.91 354 ARG A C 1
ATOM 2654 O O . ARG A 1 354 ? 69.595 -9.101 28.794 1.00 32.83 354 ARG A O 1
ATOM 2662 N N . ILE A 1 355 ? 69.795 -10.229 26.858 1.00 33.75 355 ILE A N 1
ATOM 2663 C CA . ILE A 1 355 ? 71.195 -10.578 27.068 1.00 33.38 355 ILE A CA 1
ATOM 2664 C C . ILE A 1 355 ? 72.026 -9.888 25.993 1.00 33.30 355 ILE A C 1
ATOM 2665 O O . ILE A 1 355 ? 71.720 -9.996 24.807 1.00 34.84 355 ILE A O 1
ATOM 2670 N N . ALA A 1 356 ? 73.067 -9.176 26.406 1.00 32.49 356 ALA A N 1
ATOM 2671 C CA . ALA A 1 356 ? 73.936 -8.488 25.469 1.00 30.67 356 ALA A CA 1
ATOM 2672 C C . ALA A 1 356 ? 75.159 -9.362 25.226 1.00 30.26 356 ALA A C 1
ATOM 2673 O O . ALA A 1 356 ? 75.916 -9.669 26.153 1.00 29.72 356 ALA A O 1
ATOM 2675 N N . LEU A 1 357 ? 75.339 -9.762 23.972 1.00 28.71 357 LEU A N 1
ATOM 2676 C CA . LEU A 1 357 ? 76.436 -10.629 23.577 1.00 29.40 357 LEU A CA 1
ATOM 2677 C C . LEU A 1 357 ? 77.731 -9.838 23.414 1.00 29.96 357 LEU A C 1
ATOM 2678 O O . LEU A 1 357 ? 78.342 -9.860 22.339 1.00 29.57 357 LEU A O 1
ATOM 2683 N N . VAL A 1 358 ? 78.157 -9.161 24.484 1.00 29.15 358 VAL A N 1
ATOM 2684 C CA . VAL A 1 358 ? 79.359 -8.338 24.439 1.00 26.98 358 VAL A CA 1
ATOM 2685 C C . VAL A 1 358 ? 80.606 -8.872 25.141 1.00 27.63 358 VAL A C 1
ATOM 2686 O O . VAL A 1 358 ? 81.509 -8.116 25.489 1.00 27.36 358 VAL A O 1
ATOM 2690 N N . ARG A 1 359 ? 80.659 -10.184 25.323 1.00 27.68 359 ARG A N 1
ATOM 2691 C CA . ARG A 1 359 ? 81.815 -10.848 25.917 1.00 29.28 359 ARG A CA 1
ATOM 2692 C C . ARG A 1 359 ? 82.068 -12.111 25.089 1.00 29.63 359 ARG A C 1
ATOM 2693 O O . ARG A 1 359 ? 81.152 -12.628 24.451 1.00 29.41 359 ARG A O 1
ATOM 2701 N N . PRO A 1 360 ? 83.309 -12.625 25.090 1.00 29.69 360 PRO A N 1
ATOM 2702 C CA . PRO A 1 360 ? 83.613 -13.833 24.318 1.00 31.04 360 PRO A CA 1
ATOM 2703 C C . PRO A 1 360 ? 82.656 -14.987 24.597 1.00 31.30 360 PRO A C 1
ATOM 2704 O O . PRO A 1 360 ? 82.023 -15.051 25.657 1.00 31.54 360 PRO A O 1
ATOM 2708 N N . LEU A 1 361 ? 82.564 -15.902 23.637 1.00 30.60 361 LEU A N 1
ATOM 2709 C CA . LEU A 1 361 ? 81.672 -17.046 23.741 1.00 30.82 361 LEU A CA 1
ATOM 2710 C C . LEU A 1 361 ? 81.865 -17.936 24.966 1.00 31.29 361 LEU A C 1
ATOM 2711 O O . LEU A 1 361 ? 80.888 -18.471 25.494 1.00 30.28 361 LEU A O 1
ATOM 2716 N N . GLU A 1 362 ? 83.108 -18.124 25.406 1.00 31.51 362 GLU A N 1
ATOM 2717 C CA . GLU A 1 362 ? 83.334 -18.976 26.565 1.00 32.31 362 GLU A CA 1
ATOM 2718 C C . GLU A 1 362 ? 82.694 -18.342 27.801 1.00 33.52 362 GLU A C 1
ATOM 2719 O O . GLU A 1 362 ? 82.141 -19.039 28.647 1.00 33.65 362 GLU A O 1
ATOM 2725 N N . GLU A 1 363 ? 82.754 -17.018 27.889 1.00 33.27 363 GLU A N 1
ATOM 2726 C CA . GLU A 1 363 ? 82.152 -16.320 29.006 1.00 34.91 363 GLU A CA 1
ATOM 2727 C C . GLU A 1 363 ? 80.632 -16.447 28.929 1.00 34.69 363 GLU A C 1
ATOM 2728 O O . GLU A 1 363 ? 79.964 -16.707 29.942 1.00 32.60 363 GLU A O 1
ATOM 2734 N N . LEU A 1 364 ? 80.093 -16.281 27.721 1.00 34.53 364 LEU A N 1
ATOM 2735 C CA . LEU A 1 364 ? 78.656 -16.379 27.504 1.00 34.46 364 LEU A CA 1
ATOM 2736 C C . LEU A 1 364 ? 78.203 -17.788 27.853 1.00 36.01 364 LEU A C 1
ATOM 2737 O O . LEU A 1 364 ? 77.068 -17.999 28.297 1.00 35.83 364 LEU A O 1
ATOM 2742 N N . LEU A 1 365 ? 79.089 -18.758 27.648 1.00 36.30 365 LEU A N 1
ATOM 2743 C CA . LEU A 1 365 ? 78.757 -20.138 27.977 1.00 37.54 365 LEU A CA 1
ATOM 2744 C C . LEU A 1 365 ? 78.665 -20.285 29.497 1.00 36.75 365 LEU A C 1
ATOM 2745 O O . LEU A 1 365 ? 77.715 -20.869 30.005 1.00 36.33 365 LEU A O 1
ATOM 2750 N N . GLU A 1 366 ? 79.651 -19.752 30.212 1.00 37.15 366 GLU A N 1
ATOM 2751 C CA . GLU A 1 366 ? 79.642 -19.804 31.668 1.00 38.53 366 GLU A CA 1
ATOM 2752 C C . GLU A 1 366 ? 78.352 -19.138 32.155 1.00 38.10 366 GLU A C 1
ATOM 2753 O O . GLU A 1 366 ? 77.606 -19.711 32.948 1.00 37.77 366 GLU A O 1
ATOM 2759 N N . ALA A 1 367 ? 78.079 -17.942 31.642 1.00 36.22 367 ALA A N 1
ATOM 2760 C CA . ALA A 1 367 ? 76.883 -17.209 32.019 1.00 35.66 367 ALA A CA 1
ATOM 2761 C C . ALA A 1 367 ? 75.627 -18.035 31.802 1.00 36.86 367 ALA A C 1
ATOM 2762 O O . ALA A 1 367 ? 74.724 -18.026 32.636 1.00 36.44 367 ALA A O 1
ATOM 2764 N N . ALA A 1 368 ? 75.565 -18.754 30.684 1.00 38.22 368 ALA A N 1
ATOM 2765 C CA . ALA A 1 368 ? 74.396 -19.571 30.373 1.00 39.50 368 ALA A CA 1
ATOM 2766 C C . ALA A 1 368 ? 74.237 -20.657 31.424 1.00 40.41 368 ALA A C 1
ATOM 2767 O O . ALA A 1 368 ? 73.123 -21.002 31.817 1.00 40.30 368 ALA A O 1
ATOM 2769 N N . LYS A 1 369 ? 75.363 -21.193 31.872 1.00 41.50 369 LYS A N 1
ATOM 2770 C CA . LYS A 1 369 ? 75.363 -22.237 32.884 1.00 43.38 369 LYS A CA 1
ATOM 2771 C C . LYS A 1 369 ? 74.764 -21.701 34.190 1.00 43.28 369 LYS A C 1
ATOM 2772 O O . LYS A 1 369 ? 73.954 -22.370 34.830 1.00 44.09 369 LYS A O 1
ATOM 2778 N N . ARG A 1 370 ? 75.154 -20.487 34.570 1.00 42.49 370 ARG A N 1
ATOM 2779 C CA . ARG A 1 370 ? 74.654 -19.866 35.794 1.00 42.48 370 ARG A CA 1
ATOM 2780 C C . ARG A 1 370 ? 73.181 -19.533 35.673 1.00 42.47 370 ARG A C 1
ATOM 2781 O O . ARG A 1 370 ? 72.423 -19.686 36.627 1.00 42.84 370 ARG A O 1
ATOM 2789 N N . ILE A 1 371 ? 72.768 -19.084 34.495 1.00 42.83 371 ILE A N 1
ATOM 2790 C CA . ILE A 1 371 ? 71.370 -18.749 34.284 1.00 43.72 371 ILE A CA 1
ATOM 2791 C C . ILE A 1 371 ? 70.557 -20.026 34.446 1.00 44.80 371 ILE A C 1
ATOM 2792 O O . ILE A 1 371 ? 69.415 -20.001 34.909 1.00 43.79 371 ILE A O 1
ATOM 2797 N N . ARG A 1 372 ? 71.162 -21.148 34.074 1.00 46.18 372 ARG A N 1
ATOM 2798 C CA . ARG A 1 372 ? 70.492 -22.439 34.179 1.00 48.16 372 ARG A CA 1
ATOM 2799 C C . ARG A 1 372 ? 70.358 -22.855 35.657 1.00 48.94 372 ARG A C 1
ATOM 2800 O O . ARG A 1 372 ? 69.308 -23.335 36.084 1.00 48.41 372 ARG A O 1
ATOM 2808 N N . GLU A 1 373 ? 71.420 -22.642 36.432 1.00 49.32 373 GLU A N 1
ATOM 2809 C CA . GLU A 1 373 ? 71.438 -22.994 37.850 1.00 50.24 373 GLU A CA 1
ATOM 2810 C C . GLU A 1 373 ? 70.541 -22.090 38.695 1.00 51.01 373 GLU A C 1
ATOM 2811 O O . GLU A 1 373 ? 69.944 -22.543 39.671 1.00 51.41 373 GLU A O 1
ATOM 2817 N N . ALA A 1 374 ? 70.436 -20.823 38.309 1.00 50.57 374 ALA A N 1
ATOM 2818 C CA . ALA A 1 374 ? 69.611 -19.862 39.030 1.00 50.86 374 ALA A CA 1
ATOM 2819 C C . ALA A 1 374 ? 68.125 -20.099 38.780 1.00 51.35 374 ALA A C 1
ATOM 2820 O O . ALA A 1 374 ? 67.266 -19.450 39.394 1.00 50.83 374 ALA A O 1
ATOM 2822 N N . LEU A 1 375 ? 67.825 -21.036 37.883 1.00 52.55 375 LEU A N 1
ATOM 2823 C CA . LEU A 1 375 ? 66.442 -21.365 37.527 1.00 53.56 375 LEU A CA 1
ATOM 2824 C C . LEU A 1 375 ? 66.035 -22.799 37.876 1.00 54.51 375 LEU A C 1
ATOM 2825 O O . LEU A 1 375 ? 64.814 -23.037 38.001 1.00 55.18 375 LEU A O 1
ATOM 2830 N N . SER B 1 8 ? 65.341 33.481 8.296 1.00 64.29 8 SER B N 1
ATOM 2831 C CA . SER B 1 8 ? 66.345 34.441 8.833 1.00 64.33 8 SER B CA 1
ATOM 2832 C C . SER B 1 8 ? 66.403 35.745 8.056 1.00 64.23 8 SER B C 1
ATOM 2833 O O . SER B 1 8 ? 65.556 36.035 7.199 1.00 65.13 8 SER B O 1
ATOM 2836 N N . VAL B 1 9 ? 67.422 36.525 8.388 1.00 63.30 9 VAL B N 1
ATOM 2837 C CA . VAL B 1 9 ? 67.696 37.812 7.779 1.00 62.11 9 VAL B CA 1
ATOM 2838 C C . VAL B 1 9 ? 69.166 37.683 7.447 1.00 61.23 9 VAL B C 1
ATOM 2839 O O . VAL B 1 9 ? 69.703 38.418 6.621 1.00 61.31 9 VAL B O 1
ATOM 2843 N N . PHE B 1 10 ? 69.804 36.735 8.129 1.00 60.22 10 PHE B N 1
ATOM 2844 C CA . PHE B 1 10 ? 71.215 36.442 7.942 1.00 59.35 10 PHE B CA 1
ATOM 2845 C C . PHE B 1 10 ? 71.273 35.524 6.734 1.00 59.45 10 PHE B C 1
ATOM 2846 O O . PHE B 1 10 ? 72.317 35.387 6.098 1.00 59.93 10 PHE B O 1
ATOM 2854 N N . LEU B 1 11 ? 70.147 34.875 6.440 1.00 59.25 11 LEU B N 1
ATOM 2855 C CA . LEU B 1 11 ? 70.056 33.990 5.282 1.00 58.81 11 LEU B CA 1
ATOM 2856 C C . LEU B 1 11 ? 70.298 34.920 4.090 1.00 58.73 11 LEU B C 1
ATOM 2857 O O . LEU B 1 11 ? 71.230 34.737 3.307 1.00 58.29 11 LEU B O 1
ATOM 2859 N N . VAL B 1 12 ? 69.453 35.936 3.987 1.00 58.59 12 VAL B N 1
ATOM 2860 C CA . VAL B 1 12 ? 69.569 36.934 2.943 1.00 59.70 12 VAL B CA 1
ATOM 2861 C C . VAL B 1 12 ? 71.032 37.350 2.825 1.00 60.32 12 VAL B C 1
ATOM 2862 O O . VAL B 1 12 ? 71.774 36.827 1.991 1.00 60.32 12 VAL B O 1
ATOM 2866 N N . VAL B 1 13 ? 71.438 38.285 3.679 1.00 60.41 13 VAL B N 1
ATOM 2867 C CA . VAL B 1 13 ? 72.813 38.792 3.716 1.00 60.20 13 VAL B CA 1
ATOM 2868 C C . VAL B 1 13 ? 73.871 37.728 3.411 1.00 60.41 13 VAL B C 1
ATOM 2869 O O . VAL B 1 13 ? 74.885 38.013 2.769 1.00 60.52 13 VAL B O 1
ATOM 2873 N N . ASP B 1 14 ? 73.650 36.510 3.889 1.00 60.57 14 ASP B N 1
ATOM 2874 C CA . ASP B 1 14 ? 74.604 35.432 3.658 1.00 61.45 14 ASP B CA 1
ATOM 2875 C C . ASP B 1 14 ? 74.668 35.207 2.146 1.00 61.56 14 ASP B C 1
ATOM 2876 O O . ASP B 1 14 ? 75.748 35.215 1.536 1.00 61.42 14 ASP B O 1
ATOM 2881 N N . GLU B 1 15 ? 73.493 35.009 1.555 1.00 61.15 15 GLU B N 1
ATOM 2882 C CA . GLU B 1 15 ? 73.369 34.806 0.124 1.00 61.52 15 GLU B CA 1
ATOM 2883 C C . GLU B 1 15 ? 73.956 36.021 -0.592 1.00 61.69 15 GLU B C 1
ATOM 2884 O O . GLU B 1 15 ? 74.895 35.893 -1.388 1.00 62.08 15 GLU B O 1
ATOM 2886 N N . ALA B 1 16 ? 73.410 37.198 -0.283 1.00 62.16 16 ALA B N 1
ATOM 2887 C CA . ALA B 1 16 ? 73.846 38.457 -0.893 1.00 62.66 16 ALA B CA 1
ATOM 2888 C C . ALA B 1 16 ? 75.314 38.772 -0.684 1.00 63.33 16 ALA B C 1
ATOM 2889 O O . ALA B 1 16 ? 75.795 39.828 -1.111 1.00 64.11 16 ALA B O 1
ATOM 2891 N N . LYS B 1 17 ? 76.026 37.864 -0.022 1.00 63.82 17 LYS B N 1
ATOM 2892 C CA . LYS B 1 17 ? 77.452 38.034 0.240 1.00 63.99 17 LYS B CA 1
ATOM 2893 C C . LYS B 1 17 ? 78.187 37.012 -0.614 1.00 64.32 17 LYS B C 1
ATOM 2894 O O . LYS B 1 17 ? 79.264 37.283 -1.165 1.00 63.00 17 LYS B O 1
ATOM 2900 N N . ARG B 1 18 ? 77.597 35.823 -0.695 1.00 65.07 18 ARG B N 1
ATOM 2901 C CA . ARG B 1 18 ? 78.168 34.741 -1.476 1.00 66.24 18 ARG B CA 1
ATOM 2902 C C . ARG B 1 18 ? 77.968 35.095 -2.953 1.00 67.08 18 ARG B C 1
ATOM 2903 O O . ARG B 1 18 ? 78.610 34.515 -3.831 1.00 66.74 18 ARG B O 1
ATOM 2905 N N . LYS B 1 19 ? 77.070 36.052 -3.202 1.00 67.82 19 LYS B N 1
ATOM 2906 C CA . LYS B 1 19 ? 76.770 36.536 -4.548 1.00 69.08 19 LYS B CA 1
ATOM 2907 C C . LYS B 1 19 ? 77.829 37.576 -4.898 1.00 70.43 19 LYS B C 1
ATOM 2908 O O . LYS B 1 19 ? 78.505 37.481 -5.941 1.00 70.16 19 LYS B O 1
ATOM 2910 N N . ALA B 1 20 ? 77.975 38.569 -4.020 1.00 71.83 20 ALA B N 1
ATOM 2911 C CA . ALA B 1 20 ? 78.964 39.624 -4.221 1.00 73.41 20 ALA B CA 1
ATOM 2912 C C . ALA B 1 20 ? 80.362 39.011 -4.353 1.00 74.35 20 ALA B C 1
ATOM 2913 O O . ALA B 1 20 ? 81.204 39.514 -5.115 1.00 74.31 20 ALA B O 1
ATOM 2915 N N . ARG B 1 21 ? 80.613 37.934 -3.610 1.00 75.45 21 ARG B N 1
ATOM 2916 C CA . ARG B 1 21 ? 81.913 37.250 -3.673 1.00 76.74 21 ARG B CA 1
ATOM 2917 C C . ARG B 1 21 ? 82.108 36.705 -5.091 1.00 76.92 21 ARG B C 1
ATOM 2918 O O . ARG B 1 21 ? 83.099 37.026 -5.758 1.00 77.00 21 ARG B O 1
ATOM 2926 N N . GLU B 1 22 ? 81.165 35.871 -5.536 1.00 76.93 22 GLU B N 1
ATOM 2927 C CA . GLU B 1 22 ? 81.222 35.287 -6.878 1.00 76.97 22 GLU B CA 1
ATOM 2928 C C . GLU B 1 22 ? 81.622 36.399 -7.849 1.00 76.88 22 GLU B C 1
ATOM 2929 O O . GLU B 1 22 ? 82.638 36.313 -8.539 1.00 76.32 22 GLU B O 1
ATOM 2931 N N . ARG B 1 23 ? 80.824 37.460 -7.850 1.00 76.81 23 ARG B N 1
ATOM 2932 C CA . ARG B 1 23 ? 81.041 38.629 -8.693 1.00 77.36 23 ARG B CA 1
ATOM 2933 C C . ARG B 1 23 ? 82.383 39.328 -8.414 1.00 77.25 23 ARG B C 1
ATOM 2934 O O . ARG B 1 23 ? 82.639 40.439 -8.906 1.00 77.24 23 ARG B O 1
ATOM 2942 N N . GLY B 1 24 ? 83.230 38.679 -7.613 1.00 76.91 24 GLY B N 1
ATOM 2943 C CA . GLY B 1 24 ? 84.552 39.213 -7.297 1.00 75.62 24 GLY B CA 1
ATOM 2944 C C . GLY B 1 24 ? 84.693 40.416 -6.373 1.00 74.85 24 GLY B C 1
ATOM 2945 O O . GLY B 1 24 ? 85.811 40.913 -6.179 1.00 74.96 24 GLY B O 1
ATOM 2946 N N . VAL B 1 25 ? 83.592 40.902 -5.804 1.00 73.90 25 VAL B N 1
ATOM 2947 C CA . VAL B 1 25 ? 83.664 42.055 -4.893 1.00 72.09 25 VAL B CA 1
ATOM 2948 C C . VAL B 1 25 ? 84.478 41.693 -3.649 1.00 71.03 25 VAL B C 1
ATOM 2949 O O . VAL B 1 25 ? 84.147 40.734 -2.949 1.00 71.10 25 VAL B O 1
ATOM 2951 N N . GLY B 1 26 ? 85.550 42.442 -3.386 1.00 69.70 26 GLY B N 1
ATOM 2952 C CA . GLY B 1 26 ? 86.368 42.163 -2.212 1.00 68.39 26 GLY B CA 1
ATOM 2953 C C . GLY B 1 26 ? 85.566 42.507 -0.966 1.00 66.87 26 GLY B C 1
ATOM 2954 O O . GLY B 1 26 ? 85.389 43.688 -0.645 1.00 67.61 26 GLY B O 1
ATOM 2955 N N . LEU B 1 27 ? 85.091 41.490 -0.251 1.00 64.32 27 LEU B N 1
ATOM 2956 C CA . LEU B 1 27 ? 84.258 41.736 0.920 1.00 61.48 27 LEU B CA 1
ATOM 2957 C C . LEU B 1 27 ? 84.821 41.282 2.276 1.00 59.36 27 LEU B C 1
ATOM 2958 O O . LEU B 1 27 ? 85.110 40.096 2.493 1.00 59.43 27 LEU B O 1
ATOM 2963 N N . ILE B 1 28 ? 84.974 42.245 3.183 1.00 55.86 28 ILE B N 1
ATOM 2964 C CA . ILE B 1 28 ? 85.468 41.970 4.536 1.00 52.00 28 ILE B CA 1
ATOM 2965 C C . ILE B 1 28 ? 84.275 41.461 5.339 1.00 49.84 28 ILE B C 1
ATOM 2966 O O . ILE B 1 28 ? 83.354 42.224 5.650 1.00 48.60 28 ILE B O 1
ATOM 2971 N N . ASP B 1 29 ? 84.277 40.171 5.659 1.00 46.88 29 ASP B N 1
ATOM 2972 C CA . ASP B 1 29 ? 83.167 39.595 6.406 1.00 44.63 29 ASP B CA 1
ATOM 2973 C C . ASP B 1 29 ? 83.289 39.745 7.927 1.00 43.23 29 ASP B C 1
ATOM 2974 O O . ASP B 1 29 ? 84.140 39.123 8.560 1.00 42.83 29 ASP B O 1
ATOM 2979 N N . LEU B 1 30 ? 82.418 40.572 8.493 1.00 42.52 30 LEU B N 1
ATOM 2980 C CA . LEU B 1 30 ? 82.383 40.832 9.934 1.00 42.60 30 LEU B CA 1
ATOM 2981 C C . LEU B 1 30 ? 80.951 40.623 10.414 1.00 42.50 30 LEU B C 1
ATOM 2982 O O . LEU B 1 30 ? 80.434 41.408 11.206 1.00 43.30 30 LEU B O 1
ATOM 2987 N N . SER B 1 31 ? 80.314 39.573 9.912 1.00 41.85 31 SER B N 1
ATOM 2988 C CA . SER B 1 31 ? 78.935 39.276 10.264 1.00 41.82 31 SER B CA 1
ATOM 2989 C C . SER B 1 31 ? 78.820 37.997 11.089 1.00 41.14 31 SER B C 1
ATOM 2990 O O . SER B 1 31 ? 77.749 37.672 11.586 1.00 40.96 31 SER B O 1
ATOM 2993 N N . ILE B 1 32 ? 79.917 37.266 11.224 1.00 41.42 32 ILE B N 1
ATOM 2994 C CA . ILE B 1 32 ? 79.894 36.034 11.996 1.00 41.19 32 ILE B CA 1
ATOM 2995 C C . ILE B 1 32 ? 80.969 36.040 13.084 1.00 41.75 32 ILE B C 1
ATOM 2996 O O . ILE B 1 32 ? 82.163 36.185 12.796 1.00 40.92 32 ILE B O 1
ATOM 3001 N N . GLY B 1 33 ? 80.527 35.870 14.330 1.00 42.29 33 GLY B N 1
ATOM 3002 C CA . GLY B 1 33 ? 81.433 35.868 15.467 1.00 42.79 33 GLY B CA 1
ATOM 3003 C C . GLY B 1 33 ? 82.317 34.645 15.601 1.00 43.20 33 GLY B C 1
ATOM 3004 O O . GLY B 1 33 ? 82.395 34.030 16.666 1.00 43.24 33 GLY B O 1
ATOM 3005 N N . SER B 1 34 ? 82.985 34.281 14.514 1.00 44.22 34 SER B N 1
ATOM 3006 C CA . SER B 1 34 ? 83.888 33.140 14.520 1.00 45.16 34 SER B CA 1
ATOM 3007 C C . SER B 1 34 ? 85.299 33.712 14.550 1.00 45.11 34 SER B C 1
ATOM 3008 O O . SER B 1 34 ? 85.775 34.266 13.556 1.00 45.55 34 SER B O 1
ATOM 3011 N N . THR B 1 35 ? 85.963 33.584 15.695 1.00 43.91 35 THR B N 1
ATOM 3012 C CA . THR B 1 35 ? 87.308 34.126 15.871 1.00 42.25 35 THR B CA 1
ATOM 3013 C C . THR B 1 35 ? 88.334 33.696 14.826 1.00 41.87 35 THR B C 1
ATOM 3014 O O . THR B 1 35 ? 88.221 32.631 14.213 1.00 41.68 35 THR B O 1
ATOM 3018 N N . ASP B 1 36 ? 89.342 34.542 14.647 1.00 40.11 36 ASP B N 1
ATOM 3019 C CA . ASP B 1 36 ? 90.435 34.255 13.739 1.00 40.09 36 ASP B CA 1
ATOM 3020 C C . ASP B 1 36 ? 91.619 33.767 14.590 1.00 38.17 36 ASP B C 1
ATOM 3021 O O . ASP B 1 36 ? 92.598 33.230 14.070 1.00 38.84 36 ASP B O 1
ATOM 3026 N N . LEU B 1 37 ? 91.498 33.930 15.907 1.00 35.75 37 LEU B N 1
ATOM 3027 C CA . LEU B 1 37 ? 92.551 33.531 16.838 1.00 34.66 37 LEU B CA 1
ATOM 3028 C C . LEU B 1 37 ? 92.597 32.028 17.078 1.00 33.72 37 LEU B C 1
ATOM 3029 O O . LEU B 1 37 ? 91.563 31.374 17.173 1.00 33.81 37 LEU B O 1
ATOM 3034 N N . PRO B 1 38 ? 93.809 31.466 17.184 1.00 33.01 38 PRO B N 1
ATOM 3035 C CA . PRO B 1 38 ? 94.021 30.039 17.413 1.00 33.50 38 PRO B CA 1
ATOM 3036 C C . PRO B 1 38 ? 93.767 29.630 18.865 1.00 34.62 38 PRO B C 1
ATOM 3037 O O . PRO B 1 38 ? 93.696 30.471 19.760 1.00 34.51 38 PRO B O 1
ATOM 3041 N N . PRO B 1 39 ? 93.628 28.322 19.110 1.00 34.81 39 PRO B N 1
ATOM 3042 C CA . PRO B 1 39 ? 93.390 27.798 20.454 1.00 35.07 39 PRO B CA 1
ATOM 3043 C C . PRO B 1 39 ? 94.738 27.392 21.030 1.00 35.53 39 PRO B C 1
ATOM 3044 O O . PRO B 1 39 ? 95.704 27.247 20.289 1.00 35.88 39 PRO B O 1
ATOM 3048 N N . PRO B 1 40 ? 94.834 27.228 22.361 1.00 35.50 40 PRO B N 1
ATOM 3049 C CA . PRO B 1 40 ? 96.148 26.818 22.871 1.00 35.50 40 PRO B CA 1
ATOM 3050 C C . PRO B 1 40 ? 96.388 25.398 22.366 1.00 35.50 40 PRO B C 1
ATOM 3051 O O . PRO B 1 40 ? 95.441 24.685 22.051 1.00 35.43 40 PRO B O 1
ATOM 3055 N N . GLU B 1 41 ? 97.647 24.993 22.281 1.00 36.80 41 GLU B N 1
ATOM 3056 C CA . GLU B 1 41 ? 97.987 23.665 21.786 1.00 38.10 41 GLU B CA 1
ATOM 3057 C C . GLU B 1 41 ? 97.716 22.482 22.714 1.00 37.26 41 GLU B C 1
ATOM 3058 O O . GLU B 1 41 ? 97.228 21.436 22.271 1.00 36.46 41 GLU B O 1
ATOM 3064 N N . ALA B 1 42 ? 98.053 22.638 23.990 1.00 34.52 42 ALA B N 1
ATOM 3065 C CA . ALA B 1 42 ? 97.872 21.568 24.971 1.00 34.55 42 ALA B CA 1
ATOM 3066 C C . ALA B 1 42 ? 96.564 20.765 24.875 1.00 32.77 42 ALA B C 1
ATOM 3067 O O . ALA B 1 42 ? 96.581 19.536 24.881 1.00 33.70 42 ALA B O 1
ATOM 3069 N N . PRO B 1 43 ? 95.415 21.445 24.794 1.00 31.56 43 PRO B N 1
ATOM 3070 C CA . PRO B 1 43 ? 94.160 20.691 24.704 1.00 31.37 43 PRO B CA 1
ATOM 3071 C C . PRO B 1 43 ? 94.076 19.842 23.433 1.00 31.73 43 PRO B C 1
ATOM 3072 O O . PRO B 1 43 ? 93.488 18.763 23.439 1.00 32.59 43 PRO B O 1
ATOM 3076 N N . LEU B 1 44 ? 94.661 20.324 22.339 1.00 31.86 44 LEU B N 1
ATOM 3077 C CA . LEU B 1 44 ? 94.635 19.561 21.090 1.00 32.60 44 LEU B CA 1
ATOM 3078 C C . LEU B 1 44 ? 95.471 18.303 21.248 1.00 32.09 44 LEU B C 1
ATOM 3079 O O . LEU B 1 44 ? 95.066 17.223 20.824 1.00 32.38 44 LEU B O 1
ATOM 3084 N N . LYS B 1 45 ? 96.636 18.446 21.870 1.00 30.63 45 LYS B N 1
ATOM 3085 C CA . LYS B 1 45 ? 97.525 17.313 22.080 1.00 31.13 45 LYS B CA 1
ATOM 3086 C C . LYS B 1 45 ? 96.869 16.262 22.975 1.00 30.44 45 LYS B C 1
ATOM 3087 O O . LYS B 1 45 ? 97.079 15.061 22.798 1.00 31.06 45 LYS B O 1
ATOM 3089 N N . ALA B 1 46 ? 96.060 16.717 23.926 1.00 30.89 46 ALA B N 1
ATOM 3090 C CA . ALA B 1 46 ? 95.369 15.815 24.839 1.00 30.47 46 ALA B CA 1
ATOM 3091 C C . ALA B 1 46 ? 94.321 15.009 24.083 1.00 29.88 46 ALA B C 1
ATOM 3092 O O . ALA B 1 46 ? 94.180 13.802 24.284 1.00 29.83 46 ALA B O 1
ATOM 3094 N N . LEU B 1 47 ? 93.575 15.689 23.221 1.00 30.36 47 LEU B N 1
ATOM 3095 C CA . LEU B 1 47 ? 92.553 15.029 22.419 1.00 29.62 47 LEU B CA 1
ATOM 3096 C C . LEU B 1 47 ? 93.215 13.972 21.539 1.00 30.04 47 LEU B C 1
ATOM 3097 O O . LEU B 1 47 ? 92.719 12.856 21.404 1.00 30.05 47 LEU B O 1
ATOM 3102 N N . ALA B 1 48 ? 94.358 14.332 20.963 1.00 31.06 48 ALA B N 1
ATOM 3103 C CA . ALA B 1 48 ? 95.106 13.431 20.090 1.00 31.84 48 ALA B CA 1
ATOM 3104 C C . ALA B 1 48 ? 95.558 12.183 20.830 1.00 31.85 48 ALA B C 1
ATOM 3105 O O . ALA B 1 48 ? 95.359 11.063 20.346 1.00 33.27 48 ALA B O 1
ATOM 3107 N N . GLU B 1 49 ? 96.163 12.372 22.001 1.00 30.92 49 GLU B N 1
ATOM 3108 C CA . GLU B 1 49 ? 96.631 11.237 22.790 1.00 31.71 49 GLU B CA 1
ATOM 3109 C C . GLU B 1 49 ? 95.457 10.327 23.127 1.00 31.91 49 GLU B C 1
ATOM 3110 O O . GLU B 1 49 ? 95.595 9.110 23.178 1.00 31.73 49 GLU B O 1
ATOM 3112 N N . ALA B 1 50 ? 94.296 10.923 23.351 1.00 32.10 50 ALA B N 1
ATOM 3113 C CA . ALA B 1 50 ? 93.107 10.153 23.681 1.00 32.52 50 ALA B CA 1
ATOM 3114 C C . ALA B 1 50 ? 92.741 9.148 22.584 1.00 32.65 50 ALA B C 1
ATOM 3115 O O . ALA B 1 50 ? 92.274 8.044 22.871 1.00 32.49 50 ALA B O 1
ATOM 3117 N N . LEU B 1 51 ? 92.954 9.529 21.328 1.00 32.36 51 LEU B N 1
ATOM 3118 C CA . LEU B 1 51 ? 92.629 8.644 20.211 1.00 33.27 51 LEU B CA 1
ATOM 3119 C C . LEU B 1 51 ? 93.384 7.319 20.287 1.00 35.07 51 LEU B C 1
ATOM 3120 O O . LEU B 1 51 ? 92.931 6.303 19.756 1.00 34.80 51 LEU B O 1
ATOM 3125 N N . ASN B 1 52 ? 94.530 7.327 20.958 1.00 35.97 52 ASN B N 1
ATOM 3126 C CA . ASN B 1 52 ? 95.339 6.121 21.095 1.00 38.48 52 ASN B CA 1
ATOM 3127 C C . ASN B 1 52 ? 94.812 5.179 22.167 1.00 39.47 52 ASN B C 1
ATOM 3128 O O . ASN B 1 52 ? 95.236 4.024 22.261 1.00 38.63 52 ASN B O 1
ATOM 3133 N N . ASP B 1 53 ? 93.890 5.673 22.984 1.00 40.03 53 ASP B N 1
ATOM 3134 C CA . ASP B 1 53 ? 93.335 4.852 24.053 1.00 40.28 53 ASP B CA 1
ATOM 3135 C C . ASP B 1 53 ? 91.972 4.308 23.660 1.00 39.94 53 ASP B C 1
ATOM 3136 O O . ASP B 1 53 ? 91.004 5.052 23.525 1.00 40.16 53 ASP B O 1
ATOM 3141 N N . PRO B 1 54 ? 91.881 2.988 23.476 1.00 40.33 54 PRO B N 1
ATOM 3142 C CA . PRO B 1 54 ? 90.633 2.326 23.086 1.00 40.59 54 PRO B CA 1
ATOM 3143 C C . PRO B 1 54 ? 89.511 2.332 24.123 1.00 39.68 54 PRO B C 1
ATOM 3144 O O . PRO B 1 54 ? 88.345 2.087 23.787 1.00 40.29 54 PRO B O 1
ATOM 3148 N N . THR B 1 55 ? 89.841 2.621 25.378 1.00 37.59 55 THR B N 1
ATOM 3149 C CA . THR B 1 55 ? 88.803 2.659 26.406 1.00 35.48 55 THR B CA 1
ATOM 3150 C C . THR B 1 55 ? 87.914 3.880 26.176 1.00 34.86 55 THR B C 1
ATOM 3151 O O . THR B 1 55 ? 86.839 4.001 26.760 1.00 36.18 55 THR B O 1
ATOM 3155 N N . THR B 1 56 ? 88.352 4.770 25.291 1.00 32.56 56 THR B N 1
ATOM 3156 C CA . THR B 1 56 ? 87.594 5.979 24.995 1.00 31.29 56 THR B CA 1
ATOM 3157 C C . THR B 1 56 ? 86.575 5.828 23.866 1.00 30.87 56 THR B C 1
ATOM 3158 O O . THR B 1 56 ? 85.769 6.725 23.644 1.00 31.17 56 THR B O 1
ATOM 3162 N N . TYR B 1 57 ? 86.597 4.694 23.171 1.00 30.78 57 TYR B N 1
ATOM 3163 C CA . TYR B 1 57 ? 85.716 4.473 22.019 1.00 30.91 57 TYR B CA 1
ATOM 3164 C C . TYR B 1 57 ? 84.223 4.289 22.301 1.00 30.72 57 TYR B C 1
ATOM 3165 O O . TYR B 1 57 ? 83.389 4.480 21.406 1.00 29.20 57 TYR B O 1
ATOM 3174 N N . GLY B 1 58 ? 83.885 3.935 23.539 1.00 30.44 58 GLY B N 1
ATOM 3175 C CA . GLY B 1 58 ? 82.489 3.770 23.907 1.00 30.64 58 GLY B CA 1
ATOM 3176 C C . GLY B 1 58 ? 81.934 5.101 24.386 1.00 31.31 58 GLY B C 1
ATOM 3177 O O . GLY B 1 58 ? 82.644 6.102 24.374 1.00 30.21 58 GLY B O 1
ATOM 3178 N N . TYR B 1 59 ? 80.674 5.127 24.808 1.00 32.00 59 TYR B N 1
ATOM 3179 C CA . TYR B 1 59 ? 80.057 6.366 25.283 1.00 33.48 59 TYR B CA 1
ATOM 3180 C C . TYR B 1 59 ? 80.749 6.873 26.554 1.00 33.84 59 TYR B C 1
ATOM 3181 O O . TYR B 1 59 ? 81.107 6.078 27.423 1.00 31.99 59 TYR B O 1
ATOM 3190 N N . CYS B 1 60 ? 80.950 8.187 26.647 1.00 34.49 60 CYS B N 1
ATOM 3191 C CA . CYS B 1 60 ? 81.555 8.783 27.836 1.00 35.28 60 CYS B CA 1
ATOM 3192 C C . CYS B 1 60 ? 80.352 9.142 28.701 1.00 35.71 60 CYS B C 1
ATOM 3193 O O . CYS B 1 60 ? 79.722 10.176 28.507 1.00 36.32 60 CYS B O 1
ATOM 3196 N N . LEU B 1 61 ? 80.014 8.261 29.635 1.00 37.15 61 LEU B N 1
ATOM 3197 C CA . LEU B 1 61 ? 78.878 8.506 30.517 1.00 38.18 61 LEU B CA 1
ATOM 3198 C C . LEU B 1 61 ? 79.236 9.454 31.666 1.00 38.36 61 LEU B C 1
ATOM 3199 O O . LEU B 1 61 ? 80.376 9.922 31.765 1.00 36.13 61 LEU B O 1
ATOM 3204 N N . LYS B 1 62 ? 78.252 9.741 32.517 1.00 37.34 62 LYS B N 1
ATOM 3205 C CA . LYS B 1 62 ? 78.430 10.660 33.640 1.00 36.71 62 LYS B CA 1
ATOM 3206 C C . LYS B 1 62 ? 79.779 10.560 34.361 1.00 36.46 62 LYS B C 1
ATOM 3207 O O . LYS B 1 62 ? 80.551 11.517 34.359 1.00 34.00 62 LYS B O 1
ATOM 3213 N N . SER B 1 63 ? 80.074 9.408 34.956 1.00 35.34 63 SER B N 1
ATOM 3214 C CA . SER B 1 63 ? 81.329 9.254 35.681 1.00 36.15 63 SER B CA 1
ATOM 3215 C C . SER B 1 63 ? 82.522 9.627 34.817 1.00 34.76 63 SER B C 1
ATOM 3216 O O . SER B 1 63 ? 83.489 10.210 35.312 1.00 34.79 63 SER B O 1
ATOM 3219 N N . CYS B 1 64 ? 82.449 9.292 33.526 1.00 32.89 64 CYS B N 1
ATOM 3220 C CA . CYS B 1 64 ? 83.518 9.605 32.580 1.00 30.59 64 CYS B CA 1
ATOM 3221 C C . CYS B 1 64 ? 83.741 11.116 32.495 1.00 29.02 64 CYS B C 1
ATOM 3222 O O . CYS B 1 64 ? 84.840 11.568 32.208 1.00 27.19 64 CYS B O 1
ATOM 3225 N N . THR B 1 65 ? 82.704 11.899 32.768 1.00 27.65 65 THR B N 1
ATOM 3226 C CA . THR B 1 65 ? 82.841 13.348 32.725 1.00 27.92 65 THR B CA 1
ATOM 3227 C C . THR B 1 65 ? 83.334 14.015 34.028 1.00 28.57 65 THR B C 1
ATOM 3228 O O . THR B 1 65 ? 83.639 15.210 34.023 1.00 29.26 65 THR B O 1
ATOM 3232 N N . LEU B 1 66 ? 83.433 13.261 35.125 1.00 28.75 66 LEU B N 1
ATOM 3233 C CA . LEU B 1 66 ? 83.845 13.838 36.416 1.00 30.42 66 LEU B CA 1
ATOM 3234 C C . LEU B 1 66 ? 85.109 14.671 36.399 1.00 27.74 66 LEU B C 1
ATOM 3235 O O . LEU B 1 66 ? 85.092 15.833 36.799 1.00 27.45 66 LEU B O 1
ATOM 3240 N N . PRO B 1 67 ? 86.228 14.081 35.952 1.00 26.75 67 PRO B N 1
ATOM 3241 C CA . PRO B 1 67 ? 87.483 14.829 35.909 1.00 27.00 67 PRO B CA 1
ATOM 3242 C C . PRO B 1 67 ? 87.283 16.224 35.324 1.00 27.65 67 PRO B C 1
ATOM 3243 O O . PRO B 1 67 ? 87.817 17.203 35.844 1.00 29.53 67 PRO B O 1
ATOM 3247 N N . PHE B 1 68 ? 86.497 16.318 34.255 1.00 25.72 68 PHE B N 1
ATOM 3248 C CA . PHE B 1 68 ? 86.244 17.613 33.634 1.00 25.26 68 PHE B CA 1
ATOM 3249 C C . PHE B 1 68 ? 85.391 18.501 34.539 1.00 24.98 68 PHE B C 1
AT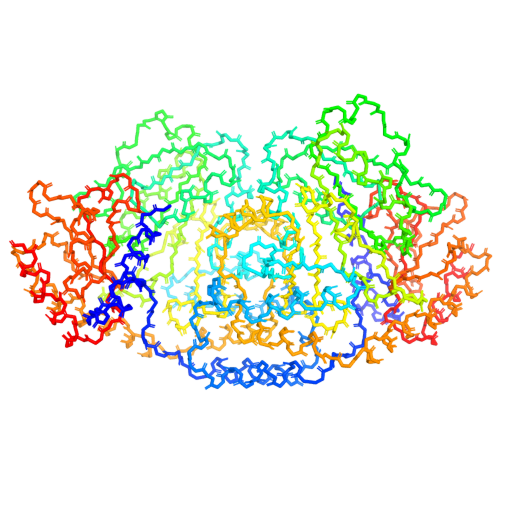OM 3250 O O . PHE B 1 68 ? 85.690 19.672 34.712 1.00 23.93 68 PHE B O 1
ATOM 3258 N N . LEU B 1 69 ? 84.326 17.940 35.102 1.00 23.94 69 LEU B N 1
ATOM 3259 C CA . LEU B 1 69 ? 83.448 18.691 35.993 1.00 25.86 69 LEU B CA 1
ATOM 3260 C C . LEU B 1 69 ? 84.206 19.120 37.259 1.00 26.73 69 LEU B C 1
ATOM 3261 O O . LEU B 1 69 ? 83.981 20.204 37.791 1.00 25.79 69 LEU B O 1
ATOM 3266 N N . GLU B 1 70 ? 85.111 18.266 37.725 1.00 26.10 70 GLU B N 1
ATOM 3267 C CA . GLU B 1 70 ? 85.911 18.580 38.897 1.00 29.08 70 GLU B CA 1
ATOM 3268 C C . GLU B 1 70 ? 86.755 19.799 38.579 1.00 29.35 70 GLU B C 1
ATOM 3269 O O . GLU B 1 70 ? 86.768 20.774 39.332 1.00 28.83 70 GLU B O 1
ATOM 3275 N N . GLU B 1 71 ? 87.451 19.753 37.448 1.00 29.29 71 GLU B N 1
ATOM 3276 C CA . GLU B 1 71 ? 88.283 20.875 37.060 1.00 29.94 71 GLU B CA 1
ATOM 3277 C C . GLU B 1 71 ? 87.424 22.115 36.884 1.00 29.83 71 GLU B C 1
ATOM 3278 O O . GLU B 1 71 ? 87.837 23.225 37.209 1.00 29.84 71 GLU B O 1
ATOM 3284 N N . ALA B 1 72 ? 86.218 21.924 36.370 1.00 28.35 72 ALA B N 1
ATOM 3285 C CA . ALA B 1 72 ? 85.312 23.040 36.161 1.00 28.72 72 ALA B CA 1
ATOM 3286 C C . ALA B 1 72 ? 84.945 23.671 37.506 1.00 29.30 72 ALA B C 1
ATOM 3287 O O . ALA B 1 72 ? 84.904 24.898 37.638 1.00 28.61 72 ALA B O 1
ATOM 3289 N N . ALA B 1 73 ? 84.669 22.820 38.493 1.00 27.80 73 ALA B N 1
ATOM 3290 C CA . ALA B 1 73 ? 84.307 23.286 39.830 1.00 29.15 73 ALA B CA 1
ATOM 3291 C C . ALA B 1 73 ? 85.454 24.118 40.371 1.00 27.94 73 ALA B C 1
ATOM 3292 O O . ALA B 1 73 ? 85.249 25.239 40.823 1.00 28.72 73 ALA B O 1
ATOM 3294 N N . ARG B 1 74 ? 86.663 23.572 40.298 1.00 28.97 74 ARG B N 1
ATOM 3295 C CA . ARG B 1 74 ? 87.838 24.294 40.776 1.00 30.47 74 ARG B CA 1
ATOM 3296 C C . ARG B 1 74 ? 88.001 25.618 40.047 1.00 29.27 74 ARG B C 1
ATOM 3297 O O . ARG B 1 74 ? 88.393 26.621 40.642 1.00 28.45 74 ARG B O 1
ATOM 3305 N N . TRP B 1 75 ? 87.697 25.617 38.753 1.00 28.12 75 TRP B N 1
ATOM 3306 C CA . TRP B 1 75 ? 87.813 26.824 37.952 1.00 27.16 75 TRP B CA 1
ATOM 3307 C C . TRP B 1 75 ? 86.847 27.869 38.492 1.00 27.63 75 TRP B C 1
ATOM 3308 O O . TRP B 1 75 ? 87.232 29.006 38.763 1.00 27.42 75 TRP B O 1
ATOM 3319 N N . TYR B 1 76 ? 85.592 27.478 38.654 1.00 25.94 76 TYR B N 1
ATOM 3320 C CA . TYR B 1 76 ? 84.591 28.403 39.145 1.00 24.82 76 TYR B CA 1
ATOM 3321 C C . TYR B 1 76 ? 84.944 28.958 40.533 1.00 27.38 76 TYR B C 1
ATOM 3322 O O . TYR B 1 76 ? 84.889 30.162 40.756 1.00 26.42 76 TYR B O 1
ATOM 3331 N N . GLU B 1 77 ? 85.296 28.074 41.460 1.00 28.50 77 GLU B N 1
ATOM 3332 C CA . GLU B 1 77 ? 85.642 28.495 42.812 1.00 31.87 77 GLU B CA 1
ATOM 3333 C C . GLU B 1 77 ? 86.883 29.372 42.802 1.00 31.15 77 GLU B C 1
ATOM 3334 O O . GLU B 1 77 ? 86.991 30.318 43.582 1.00 30.73 77 GLU B O 1
ATOM 3340 N N . GLY B 1 78 ? 87.808 29.045 41.907 1.00 32.21 78 GLY B N 1
ATOM 3341 C CA . GLY B 1 78 ? 89.043 29.793 41.774 1.00 32.28 78 GLY B CA 1
ATOM 3342 C C . GLY B 1 78 ? 88.888 31.252 41.383 1.00 35.06 78 GLY B C 1
ATOM 3343 O O . GLY B 1 78 ? 89.854 32.009 41.457 1.00 38.38 78 GLY B O 1
ATOM 3344 N N . ARG B 1 79 ? 87.702 31.669 40.953 1.00 33.78 79 ARG B N 1
ATOM 3345 C CA . ARG B 1 79 ? 87.521 33.069 40.598 1.00 35.42 79 ARG B CA 1
ATOM 3346 C C . ARG B 1 79 ? 86.346 33.729 41.287 1.00 35.02 79 ARG B C 1
ATOM 3347 O O . ARG B 1 79 ? 86.232 34.952 41.283 1.00 33.20 79 ARG B O 1
ATOM 3355 N N . TYR B 1 80 ? 85.464 32.935 41.881 1.00 33.23 80 TYR B N 1
ATOM 3356 C CA . TYR B 1 80 ? 84.330 33.522 42.576 1.00 32.76 80 TYR B CA 1
ATOM 3357 C C . TYR B 1 80 ? 84.266 33.135 44.052 1.00 33.16 80 TYR B C 1
ATOM 3358 O O . TYR B 1 80 ? 83.391 33.595 44.771 1.00 34.31 80 TYR B O 1
ATOM 3367 N N . GLY B 1 81 ? 85.196 32.293 44.490 1.00 32.89 81 GLY B N 1
ATOM 3368 C CA . GLY B 1 81 ? 85.225 31.875 45.878 1.00 34.15 81 GLY B CA 1
ATOM 3369 C C . GLY B 1 81 ? 84.070 31.011 46.375 1.00 35.16 81 GLY B C 1
ATOM 3370 O O . GLY B 1 81 ? 83.972 30.762 47.574 1.00 36.33 81 GLY B O 1
ATOM 3371 N N . VAL B 1 82 ? 83.192 30.561 45.483 1.00 34.09 82 VAL B N 1
ATOM 3372 C CA . VAL B 1 82 ? 82.073 29.717 45.886 1.00 33.38 82 VAL B CA 1
ATOM 3373 C C . VAL B 1 82 ? 82.296 28.281 45.415 1.00 34.54 82 VAL B C 1
ATOM 3374 O O . VAL B 1 82 ? 82.521 28.029 44.224 1.00 33.12 82 VAL B O 1
ATOM 3378 N N . GLY B 1 83 ? 82.230 27.345 46.359 1.00 34.22 83 GLY B N 1
ATOM 3379 C CA . GLY B 1 83 ? 82.435 25.944 46.047 1.00 32.68 83 GLY B CA 1
ATOM 3380 C C . GLY B 1 83 ? 81.211 25.262 45.467 1.00 32.46 83 GLY B C 1
ATOM 3381 O O . GLY B 1 83 ? 80.071 25.603 45.786 1.00 31.71 83 GLY B O 1
ATOM 3382 N N . LEU B 1 84 ? 81.458 24.281 44.610 1.00 31.64 84 LEU B N 1
ATOM 3383 C CA . LEU B 1 84 ? 80.392 23.527 43.968 1.00 32.78 84 LEU B CA 1
ATOM 3384 C C . LEU B 1 84 ? 80.778 22.066 44.023 1.00 32.29 84 LEU B C 1
ATOM 3385 O O . LEU B 1 84 ? 81.946 21.723 43.878 1.00 32.20 84 LEU B O 1
ATOM 3390 N N . ASP B 1 85 ? 79.796 21.208 44.241 1.00 32.48 85 ASP B N 1
ATOM 3391 C CA . ASP B 1 85 ? 80.047 19.777 44.285 1.00 33.34 85 ASP B CA 1
ATOM 3392 C C . ASP B 1 85 ? 79.967 19.264 42.840 1.00 32.11 85 ASP B C 1
ATOM 3393 O O . ASP B 1 85 ? 78.895 19.254 42.235 1.00 32.44 85 ASP B O 1
ATOM 3398 N N . PRO B 1 86 ? 81.105 18.829 42.280 1.00 31.52 86 PRO B N 1
ATOM 3399 C CA . PRO B 1 86 ? 81.156 18.325 40.904 1.00 32.73 86 PRO B CA 1
ATOM 3400 C C . PRO B 1 86 ? 80.164 17.219 40.567 1.00 33.65 86 PRO B C 1
ATOM 3401 O O . PRO B 1 86 ? 79.732 17.109 39.420 1.00 32.61 86 PRO B O 1
ATOM 3405 N N . ARG B 1 87 ? 79.783 16.421 41.563 1.00 34.20 87 ARG B N 1
ATOM 3406 C CA . ARG B 1 87 ? 78.851 15.322 41.333 1.00 34.89 87 ARG B CA 1
ATOM 3407 C C . ARG B 1 87 ? 77.398 15.719 41.475 1.00 33.79 87 ARG B C 1
ATOM 3408 O O . ARG B 1 87 ? 76.523 14.877 41.320 1.00 34.97 87 ARG B O 1
ATOM 3416 N N . ARG B 1 88 ? 77.127 16.987 41.768 1.00 32.62 88 ARG B N 1
ATOM 3417 C CA . ARG B 1 88 ? 75.743 17.426 41.955 1.00 32.06 88 ARG B CA 1
ATOM 3418 C C . ARG B 1 88 ? 75.411 18.763 41.311 1.00 31.02 88 ARG B C 1
ATOM 3419 O O . ARG B 1 88 ? 74.296 18.973 40.826 1.00 29.15 88 ARG B O 1
ATOM 3427 N N . GLU B 1 89 ? 76.370 19.678 41.325 1.00 29.60 89 GLU B N 1
ATOM 3428 C CA . GLU B 1 89 ? 76.116 21.011 40.803 1.00 29.11 89 GLU B CA 1
ATOM 3429 C C . GLU B 1 89 ? 76.874 21.381 39.522 1.00 27.88 89 GLU B C 1
ATOM 3430 O O . GLU B 1 89 ? 77.119 22.556 39.256 1.00 26.66 89 GLU B O 1
ATOM 3436 N N . ALA B 1 90 ? 77.221 20.366 38.732 1.00 26.75 90 ALA B N 1
ATOM 3437 C CA . ALA B 1 90 ? 77.935 20.559 37.466 1.00 26.00 90 ALA B CA 1
ATOM 3438 C C . ALA B 1 90 ? 77.538 19.497 36.445 1.00 26.23 90 ALA B C 1
ATOM 3439 O O . ALA B 1 90 ? 77.438 18.321 36.781 1.00 29.28 90 ALA B O 1
ATOM 3441 N N . LEU B 1 91 ? 77.322 19.904 35.197 1.00 25.10 91 LEU B N 1
ATOM 3442 C CA . LEU B 1 91 ? 76.970 18.949 34.149 1.00 24.55 91 LEU B CA 1
ATOM 3443 C C . LEU B 1 91 ? 77.660 19.304 32.834 1.00 24.72 91 LEU B C 1
ATOM 3444 O O . LEU B 1 91 ? 77.605 20.445 32.382 1.00 24.60 91 LEU B O 1
ATOM 3449 N N . ALA B 1 92 ? 78.326 18.324 32.238 1.00 25.20 92 ALA B N 1
ATOM 3450 C CA . ALA B 1 92 ? 79.007 18.522 30.964 1.00 25.48 92 ALA B CA 1
ATOM 3451 C C . ALA B 1 92 ? 77.972 18.812 29.882 1.00 26.89 92 ALA B C 1
ATOM 3452 O O . ALA B 1 92 ? 76.910 18.194 29.846 1.00 26.58 92 ALA B O 1
ATOM 3454 N N . LEU B 1 93 ? 78.272 19.777 29.024 1.00 26.31 93 LEU B N 1
ATOM 3455 C CA . LEU B 1 93 ? 77.376 20.125 27.924 1.00 27.29 93 LEU B CA 1
ATOM 3456 C C . LEU B 1 93 ? 78.123 19.915 26.597 1.00 27.41 93 LEU B C 1
ATOM 3457 O O . LEU B 1 93 ? 79.335 20.131 26.524 1.00 25.87 93 LEU B O 1
ATOM 3462 N N . ILE B 1 94 ? 77.407 19.483 25.559 1.00 26.61 94 ILE B N 1
ATOM 3463 C CA . ILE B 1 94 ? 78.019 19.294 24.237 1.00 27.62 94 ILE B CA 1
ATOM 3464 C C . ILE B 1 94 ? 77.893 20.660 23.570 1.00 27.98 94 ILE B C 1
ATOM 3465 O O . ILE B 1 94 ? 77.244 20.813 22.530 1.00 28.70 94 ILE B O 1
ATOM 3470 N N . GLY B 1 95 ? 78.531 21.649 24.186 1.00 27.03 95 GLY B N 1
ATOM 3471 C CA . GLY B 1 95 ? 78.447 23.013 23.711 1.00 25.96 95 GLY B CA 1
ATOM 3472 C C . GLY B 1 95 ? 77.335 23.587 24.559 1.00 26.48 95 GLY B C 1
ATOM 3473 O O . GLY B 1 95 ? 76.413 22.857 24.919 1.00 27.62 95 GLY B O 1
ATOM 3474 N N . SER B 1 96 ? 77.398 24.872 24.885 1.00 25.30 96 SER B N 1
ATOM 3475 C CA . SER B 1 96 ? 76.371 25.462 25.727 1.00 26.98 96 SER B CA 1
ATOM 3476 C C . SER B 1 96 ? 75.018 25.682 25.062 1.00 27.00 96 SER B C 1
ATOM 3477 O O . SER B 1 96 ? 73.990 25.599 25.731 1.00 27.43 96 SER B O 1
ATOM 3480 N N . GLN B 1 97 ? 75.001 25.953 23.756 1.00 28.69 97 GLN B N 1
ATOM 3481 C CA . GLN B 1 97 ? 73.723 26.168 23.065 1.00 30.01 97 GLN B CA 1
ATOM 3482 C C . GLN B 1 97 ? 72.778 24.990 23.318 1.00 28.84 97 GLN B C 1
ATOM 3483 O O . GLN B 1 97 ? 71.565 25.152 23.460 1.00 26.91 97 GLN B O 1
ATOM 3489 N N . GLU B 1 98 ? 73.368 23.808 23.386 1.00 25.90 98 GLU B N 1
ATOM 3490 C CA . GLU B 1 98 ? 72.652 22.570 23.629 1.00 27.42 98 GLU B CA 1
ATOM 3491 C C . GLU B 1 98 ? 72.074 22.574 25.069 1.00 28.86 98 GLU B C 1
ATOM 3492 O O . GLU B 1 98 ? 70.899 22.246 25.290 1.00 28.38 98 GLU B O 1
ATOM 3498 N N . GLY B 1 99 ? 72.903 22.963 26.037 1.00 27.00 99 GLY B N 1
ATOM 3499 C CA . GLY B 1 99 ? 72.450 23.026 27.415 1.00 26.92 99 GLY B CA 1
ATOM 3500 C C . GLY B 1 99 ? 71.300 24.007 27.560 1.00 26.98 99 GLY B C 1
ATOM 3501 O O . GLY B 1 99 ? 70.299 23.714 28.210 1.00 26.00 99 GLY B O 1
ATOM 3502 N N . LEU B 1 100 ? 71.427 25.170 26.932 1.00 24.00 100 LEU B N 1
ATOM 3503 C CA . LEU B 1 100 ? 70.379 26.173 27.014 1.00 25.69 100 LEU B CA 1
ATOM 3504 C C . LEU B 1 100 ? 69.027 25.636 26.559 1.00 26.55 100 LEU B C 1
ATOM 3505 O O . LEU B 1 100 ? 68.067 25.629 27.327 1.00 25.69 100 LEU B O 1
ATOM 3510 N N . ALA B 1 101 ? 68.956 25.179 25.312 1.00 25.70 101 ALA B N 1
ATOM 3511 C CA . ALA B 1 101 ? 67.707 24.669 24.758 1.00 27.09 101 ALA B CA 1
ATOM 3512 C C . ALA B 1 101 ? 67.133 23.533 25.590 1.00 27.21 101 ALA B C 1
ATOM 3513 O O . ALA B 1 101 ? 65.940 23.506 25.885 1.00 27.78 101 ALA B O 1
ATOM 3515 N N . HIS B 1 102 ? 67.990 22.596 25.966 1.00 25.07 102 HIS B N 1
ATOM 3516 C CA . HIS B 1 102 ? 67.551 21.462 26.744 1.00 25.27 102 HIS B CA 1
ATOM 3517 C C . HIS B 1 102 ? 67.180 21.827 28.182 1.00 25.56 102 HIS B C 1
ATOM 3518 O O . HIS B 1 102 ? 66.305 21.199 28.774 1.00 24.37 102 HIS B O 1
ATOM 3525 N N . LEU B 1 103 ? 67.832 22.854 28.726 1.00 25.73 103 LEU B N 1
ATOM 3526 C CA . LEU B 1 103 ? 67.540 23.309 30.077 1.00 25.53 103 LEU B CA 1
ATOM 3527 C C . LEU B 1 103 ? 66.139 23.901 30.062 1.00 25.45 103 LEU B C 1
ATOM 3528 O O . LEU B 1 103 ? 65.373 23.723 31.006 1.00 26.21 103 LEU B O 1
ATOM 3533 N N . LEU B 1 104 ? 65.791 24.591 28.981 1.00 25.58 104 LEU B N 1
ATOM 3534 C CA . LEU B 1 104 ? 64.462 25.179 28.883 1.00 26.96 104 LEU B CA 1
ATOM 3535 C C . LEU B 1 104 ? 63.369 24.112 28.861 1.00 28.45 104 LEU B C 1
ATOM 3536 O O . LEU B 1 104 ? 62.298 24.294 29.447 1.00 28.79 104 LEU B O 1
ATOM 3541 N N . LEU B 1 105 ? 63.633 23.000 28.185 1.00 27.61 105 LEU B N 1
ATOM 3542 C CA . LEU B 1 105 ? 62.664 21.918 28.128 1.00 27.69 105 LEU B CA 1
ATOM 3543 C C . LEU B 1 105 ? 62.566 21.270 29.502 1.00 27.97 105 LEU B C 1
ATOM 3544 O O . LEU B 1 105 ? 61.478 20.976 29.990 1.00 26.88 105 LEU B O 1
ATOM 3549 N N . ALA B 1 106 ? 63.725 21.060 30.115 1.00 27.46 106 ALA B N 1
ATOM 3550 C CA . ALA B 1 106 ? 63.807 20.434 31.422 1.00 26.85 106 ALA B CA 1
ATOM 3551 C C . ALA B 1 106 ? 63.049 21.169 32.528 1.00 27.02 106 ALA B C 1
ATOM 3552 O O . ALA B 1 106 ? 62.380 20.533 33.327 1.00 28.07 106 ALA B O 1
ATOM 3554 N N . LEU B 1 107 ? 63.126 22.497 32.543 1.00 28.00 107 LEU B N 1
ATOM 3555 C CA . LEU B 1 107 ? 62.491 23.303 33.592 1.00 29.58 107 LEU B CA 1
ATOM 3556 C C . LEU B 1 107 ? 61.100 23.851 33.331 1.00 31.52 107 LEU B C 1
ATOM 3557 O O . LEU B 1 107 ? 60.582 24.611 34.148 1.00 32.72 107 LEU B O 1
ATOM 3562 N N . THR B 1 108 ? 60.488 23.481 32.214 1.00 32.62 108 THR B N 1
ATOM 3563 C CA . THR B 1 108 ? 59.173 24.014 31.898 1.00 32.13 108 THR B CA 1
ATOM 3564 C C . THR B 1 108 ? 58.187 23.023 31.319 1.00 33.76 108 THR B C 1
ATOM 3565 O O . THR B 1 108 ? 58.486 21.851 31.111 1.00 33.97 108 THR B O 1
ATOM 3569 N N . GLU B 1 109 ? 56.996 23.540 31.063 1.00 34.97 109 GLU B N 1
ATOM 3570 C CA . GLU B 1 109 ? 55.902 22.788 30.482 1.00 36.94 109 GLU B CA 1
ATOM 3571 C C . GLU B 1 109 ? 55.395 23.701 29.380 1.00 35.49 109 GLU B C 1
ATOM 3572 O O . GLU B 1 109 ? 55.521 24.925 29.478 1.00 35.40 109 GLU B O 1
ATOM 3578 N N . PRO B 1 110 ? 54.827 23.126 28.311 1.00 34.33 110 PRO B N 1
ATOM 3579 C CA . PRO B 1 110 ? 54.310 23.939 27.206 1.00 33.93 110 PRO B CA 1
ATOM 3580 C C . PRO B 1 110 ? 53.373 25.053 27.680 1.00 33.49 110 PRO B C 1
ATOM 3581 O O . PRO B 1 110 ? 52.473 24.818 28.474 1.00 33.47 110 PRO B O 1
ATOM 3585 N N . GLU B 1 111 ? 53.607 26.256 27.172 1.00 34.30 111 GLU B N 1
ATOM 3586 C CA . GLU B 1 111 ? 52.827 27.454 27.474 1.00 36.18 111 GLU B CA 1
ATOM 3587 C C . GLU B 1 111 ? 53.288 28.242 28.693 1.00 36.46 111 GLU B C 1
ATOM 3588 O O . GLU B 1 111 ? 52.703 29.279 29.011 1.00 37.11 111 GLU B O 1
ATOM 3594 N N . ASP B 1 112 ? 54.324 27.754 29.379 1.00 34.58 112 ASP B N 1
ATOM 3595 C CA . ASP B 1 112 ? 54.878 28.474 30.523 1.00 33.65 112 ASP B CA 1
ATOM 3596 C C . ASP B 1 112 ? 55.476 29.740 29.939 1.00 32.87 112 ASP B C 1
ATOM 3597 O O . ASP B 1 112 ? 55.828 29.763 28.759 1.00 34.02 112 ASP B O 1
ATOM 3602 N N . LEU B 1 113 ? 55.604 30.787 30.747 1.00 32.78 113 LEU B N 1
ATOM 3603 C CA . LEU B 1 113 ? 56.146 32.048 30.255 1.00 32.71 113 LEU B CA 1
ATOM 3604 C C . LEU B 1 113 ? 57.627 32.234 30.542 1.00 33.05 113 LEU B C 1
ATOM 3605 O O . LEU B 1 113 ? 58.084 32.020 31.669 1.00 32.73 113 LEU B O 1
ATOM 3610 N N . LEU B 1 114 ? 58.370 32.638 29.511 1.00 32.36 114 LEU B N 1
ATOM 3611 C CA . LEU B 1 114 ? 59.802 32.880 29.623 1.00 32.02 114 LEU B CA 1
ATOM 3612 C C . LEU B 1 114 ? 60.057 34.362 29.464 1.00 32.43 114 LEU B C 1
ATOM 3613 O O . LEU B 1 114 ? 59.379 35.035 28.689 1.00 34.13 114 LEU B O 1
ATOM 3618 N N . LEU B 1 115 ? 61.034 34.870 30.200 1.00 31.88 115 LEU B N 1
ATOM 3619 C CA . LEU B 1 115 ? 61.380 36.277 30.118 1.00 31.81 115 LEU B CA 1
ATOM 3620 C C . LEU B 1 115 ? 62.772 36.391 29.557 1.00 30.71 115 LEU B C 1
ATOM 3621 O O . LEU B 1 115 ? 63.696 35.763 30.080 1.00 29.06 115 LEU B O 1
ATOM 3626 N N . LEU B 1 116 ? 62.912 37.180 28.491 1.00 31.50 116 LEU B N 1
ATOM 3627 C CA . LEU B 1 116 ? 64.214 37.421 27.878 1.00 32.65 116 LEU B CA 1
ATOM 3628 C C . LEU B 1 116 ? 64.214 38.780 27.171 1.00 33.27 116 LEU B C 1
ATOM 3629 O O . LEU B 1 116 ? 63.155 39.320 26.836 1.00 35.30 116 LEU B O 1
ATOM 3634 N N . PRO B 1 117 ? 65.404 39.368 26.966 1.00 33.26 117 PRO B N 1
ATOM 3635 C CA . PRO B 1 117 ? 65.558 40.675 26.313 1.00 33.51 117 PRO B CA 1
ATOM 3636 C C . PRO B 1 117 ? 64.999 40.729 24.893 1.00 34.22 117 PRO B C 1
ATOM 3637 O O . PRO B 1 117 ? 64.942 39.704 24.211 1.00 35.15 117 PRO B O 1
ATOM 3641 N N . GLU B 1 118 ? 64.593 41.924 24.460 1.00 33.67 118 GLU B N 1
ATOM 3642 C CA . GLU B 1 118 ? 64.045 42.122 23.113 1.00 35.01 118 GLU B CA 1
ATOM 3643 C C . GLU B 1 118 ? 65.159 42.095 22.068 1.00 34.42 118 GLU B C 1
ATOM 3644 O O . GLU B 1 118 ? 64.905 42.196 20.869 1.00 34.41 118 GLU B O 1
ATOM 3650 N N . VAL B 1 119 ? 66.393 41.975 22.553 1.00 33.55 119 VAL B N 1
ATOM 3651 C CA . VAL B 1 119 ? 67.594 41.874 21.730 1.00 30.38 119 VAL B CA 1
ATOM 3652 C C . VAL B 1 119 ? 68.384 40.759 22.398 1.00 31.34 119 VAL B C 1
ATOM 3653 O O . VAL B 1 119 ? 68.784 40.881 23.555 1.00 31.03 119 VAL B O 1
ATOM 3657 N N . ALA B 1 120 ? 68.603 39.666 21.678 1.00 31.67 120 ALA B N 1
ATOM 3658 C CA . ALA B 1 120 ? 69.321 38.540 22.246 1.00 31.85 120 ALA B CA 1
ATOM 3659 C C . ALA B 1 120 ? 69.878 37.627 21.177 1.00 33.52 120 ALA B C 1
ATOM 3660 O O . ALA B 1 120 ? 69.604 37.797 19.989 1.00 33.65 120 ALA B O 1
ATOM 3662 N N . TYR B 1 121 ? 70.661 36.651 21.620 1.00 34.46 121 TYR B N 1
ATOM 3663 C CA . TYR B 1 121 ? 71.234 35.666 20.731 1.00 34.29 121 TYR B CA 1
ATOM 3664 C C . TYR B 1 121 ? 70.033 35.021 20.034 1.00 34.15 121 TYR B C 1
ATOM 3665 O O . TYR B 1 121 ? 69.149 34.463 20.690 1.00 33.74 121 TYR B O 1
ATOM 3674 N N . PRO B 1 122 ? 69.991 35.085 18.691 1.00 33.47 122 PRO B N 1
ATOM 3675 C CA . PRO B 1 122 ? 68.906 34.532 17.867 1.00 33.44 122 PRO B CA 1
ATOM 3676 C C . PRO B 1 122 ? 68.312 33.194 18.306 1.00 33.04 122 PRO B C 1
ATOM 3677 O O . PRO B 1 122 ? 67.091 33.058 18.405 1.00 31.96 122 PRO B O 1
ATOM 3681 N N . SER B 1 123 ? 69.156 32.208 18.577 1.00 31.51 123 SER B N 1
ATOM 3682 C CA . SER B 1 123 ? 68.634 30.914 18.982 1.00 31.72 123 SER B CA 1
ATOM 3683 C C . SER B 1 123 ? 67.879 30.886 20.316 1.00 31.38 123 SER B C 1
ATOM 3684 O O . SER B 1 123 ? 67.210 29.899 20.616 1.00 30.77 123 SER B O 1
ATOM 3687 N N . TYR B 1 124 ? 67.965 31.951 21.112 1.00 29.46 124 TYR B N 1
ATOM 3688 C CA . TYR B 1 124 ? 67.221 31.971 22.371 1.00 29.53 124 TYR B CA 1
ATOM 3689 C C . TYR B 1 124 ? 65.746 31.903 22.019 1.00 29.47 124 TYR B C 1
ATOM 3690 O O . TYR B 1 124 ? 65.014 31.065 22.535 1.00 30.30 124 TYR B O 1
ATOM 3699 N N . PHE B 1 125 ? 65.310 32.792 21.132 1.00 29.13 125 PHE B N 1
ATOM 3700 C CA . PHE B 1 125 ? 63.914 32.811 20.714 1.00 30.24 125 PHE B CA 1
ATOM 3701 C C . PHE B 1 125 ? 63.552 31.443 20.127 1.00 30.91 125 PHE B C 1
ATOM 3702 O O . PHE B 1 1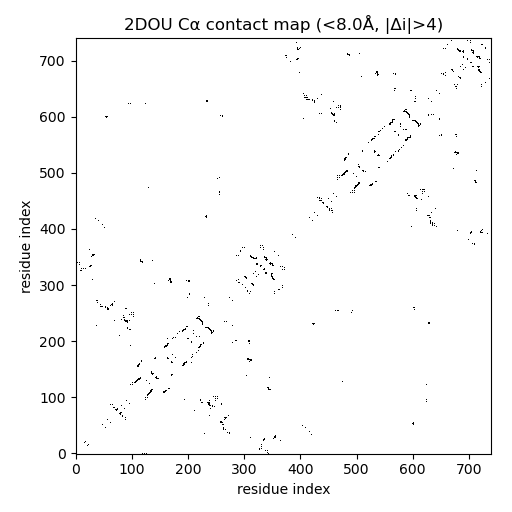25 ? 62.454 30.936 20.341 1.00 31.35 125 PHE B O 1
ATOM 3710 N N . GLY B 1 126 ? 64.488 30.845 19.393 1.00 30.53 126 GLY B N 1
ATOM 3711 C CA . GLY B 1 126 ? 64.245 29.541 18.807 1.00 30.24 126 GLY B CA 1
ATOM 3712 C C . GLY B 1 126 ? 64.048 28.484 19.876 1.00 31.52 126 GLY B C 1
ATOM 3713 O O . GLY B 1 126 ? 63.058 27.756 19.861 1.00 32.65 126 GLY B O 1
ATOM 3714 N N . ALA B 1 127 ? 64.996 28.396 20.804 1.00 30.55 127 ALA B N 1
ATOM 3715 C CA . ALA B 1 127 ? 64.913 27.421 21.894 1.00 30.77 127 ALA B CA 1
ATOM 3716 C C . ALA B 1 127 ? 63.573 27.582 22.598 1.00 31.26 127 ALA B C 1
ATOM 3717 O O . ALA B 1 127 ? 62.959 26.607 23.019 1.00 30.01 127 ALA B O 1
ATOM 3719 N N . ALA B 1 128 ? 63.125 28.826 22.704 1.00 31.41 128 ALA B N 1
ATOM 3720 C CA . ALA B 1 128 ? 61.849 29.139 23.331 1.00 31.74 128 ALA B CA 1
ATOM 3721 C C . ALA B 1 128 ? 60.701 28.495 22.548 1.00 32.07 128 ALA B C 1
ATOM 3722 O O . ALA B 1 128 ? 59.801 27.891 23.139 1.00 31.36 128 ALA B O 1
ATOM 3724 N N . ARG B 1 129 ? 60.728 28.618 21.219 1.00 31.31 129 ARG B N 1
ATOM 3725 C CA . ARG B 1 129 ? 59.674 28.019 20.399 1.00 31.36 129 ARG B CA 1
ATOM 3726 C C . ARG B 1 129 ? 59.749 26.494 20.462 1.00 30.52 129 ARG B C 1
ATOM 3727 O O . ARG B 1 129 ? 58.727 25.823 20.472 1.00 30.22 129 ARG B O 1
ATOM 3729 N N . VAL B 1 130 ? 60.959 25.949 20.526 1.00 30.78 130 VAL B N 1
ATOM 3730 C CA . VAL B 1 130 ? 61.134 24.499 20.595 1.00 29.17 130 VAL B CA 1
ATOM 3731 C C . VAL B 1 130 ? 60.484 23.916 21.848 1.00 30.50 130 VAL B C 1
ATOM 3732 O O . VAL B 1 130 ? 59.968 22.796 21.831 1.00 28.34 130 VAL B O 1
ATOM 3736 N N . ALA B 1 131 ? 60.518 24.677 22.939 1.00 30.26 131 ALA B N 1
ATOM 3737 C CA . ALA B 1 131 ? 59.936 24.216 24.192 1.00 31.34 131 ALA B CA 1
ATOM 3738 C C . ALA B 1 131 ? 58.478 24.645 24.293 1.00 31.82 131 ALA B C 1
ATOM 3739 O O . ALA B 1 131 ? 57.861 24.498 25.339 1.00 32.68 131 ALA B O 1
ATOM 3741 N N . SER B 1 132 ? 57.937 25.172 23.194 1.00 32.95 132 SER B N 1
ATOM 3742 C CA . SER B 1 132 ? 56.546 25.631 23.137 1.00 32.10 132 SER B CA 1
ATOM 3743 C C . SER B 1 132 ? 56.266 26.641 24.241 1.00 32.42 132 SER B C 1
ATOM 3744 O O . SER B 1 132 ? 55.235 26.573 24.894 1.00 32.93 132 SER B O 1
ATOM 3747 N N . LEU B 1 133 ? 57.170 27.591 24.436 1.00 32.62 133 LEU B N 1
ATOM 3748 C CA . LEU B 1 133 ? 56.988 28.578 25.492 1.00 32.98 133 LEU B CA 1
ATOM 3749 C C . LEU B 1 133 ? 56.493 29.931 25.030 1.00 33.58 133 LEU B C 1
ATOM 3750 O O . LEU B 1 133 ? 56.824 30.390 23.941 1.00 34.38 133 LEU B O 1
ATOM 3755 N N . ARG B 1 134 ? 55.696 30.574 25.874 1.00 34.49 134 ARG B N 1
ATOM 3756 C CA . ARG B 1 134 ? 55.220 31.913 25.575 1.00 36.26 134 ARG B CA 1
ATOM 3757 C C . ARG B 1 134 ? 56.393 32.772 26.013 1.00 35.62 134 ARG B C 1
ATOM 3758 O O . ARG B 1 134 ? 57.207 32.338 26.834 1.00 35.06 134 ARG B O 1
ATOM 3766 N N . THR B 1 135 ? 56.505 33.973 25.466 1.00 36.04 135 THR B N 1
ATOM 3767 C CA . THR B 1 135 ? 57.613 34.832 25.839 1.00 35.74 135 THR B CA 1
ATOM 3768 C C . THR B 1 135 ? 57.185 36.264 26.051 1.00 36.54 135 THR B C 1
ATOM 3769 O O . THR B 1 135 ? 56.146 36.702 25.560 1.00 36.17 135 THR B O 1
ATOM 3773 N N . PHE B 1 136 ? 58.002 36.981 26.809 1.00 36.04 136 PHE B N 1
ATOM 3774 C CA . PHE B 1 136 ? 57.785 38.390 27.068 1.00 36.60 136 PHE B CA 1
ATOM 3775 C C . PHE B 1 136 ? 59.168 38.950 26.828 1.00 36.45 136 PHE B C 1
ATOM 3776 O O . PHE B 1 136 ? 60.143 38.501 27.430 1.00 36.16 136 PHE B O 1
ATOM 3784 N N . LEU B 1 137 ? 59.267 39.912 25.931 1.00 36.69 137 LEU B N 1
ATOM 3785 C CA . LEU B 1 137 ? 60.571 40.475 25.628 1.00 37.44 137 LEU B CA 1
ATOM 3786 C C . LEU B 1 137 ? 60.790 41.721 26.456 1.00 36.95 137 LEU B C 1
ATOM 3787 O O . LEU B 1 137 ? 59.982 42.645 26.436 1.00 37.37 137 LEU B O 1
ATOM 3792 N N . ILE B 1 138 ? 61.891 41.733 27.193 1.00 36.67 138 ILE B N 1
ATOM 3793 C CA . ILE B 1 138 ? 62.221 42.849 28.061 1.00 36.19 138 ILE B CA 1
ATOM 3794 C C . ILE B 1 138 ? 62.942 43.963 27.321 1.00 37.19 138 ILE B C 1
ATOM 3795 O O . ILE B 1 138 ? 64.004 43.744 26.741 1.00 35.84 138 ILE B O 1
ATOM 3800 N N . PRO B 1 139 ? 62.371 45.178 27.327 1.00 38.09 139 PRO B N 1
ATOM 3801 C CA . PRO B 1 139 ? 63.005 46.310 26.644 1.00 38.79 139 PRO B CA 1
ATOM 3802 C C . PRO B 1 139 ? 64.398 46.542 27.228 1.00 38.98 139 PRO B C 1
ATOM 3803 O O . PRO B 1 139 ? 64.668 46.174 28.369 1.00 37.89 139 PRO B O 1
ATOM 3807 N N . LEU B 1 140 ? 65.279 47.151 26.450 1.00 39.21 140 LEU B N 1
ATOM 3808 C CA . LEU B 1 140 ? 66.625 47.414 26.927 1.00 41.75 140 LEU B CA 1
ATOM 3809 C C . LEU B 1 140 ? 66.812 48.831 27.439 1.00 42.82 140 LEU B C 1
ATOM 3810 O O . LEU B 1 140 ? 66.159 49.766 26.958 1.00 42.80 140 LEU B O 1
ATOM 3815 N N . ARG B 1 141 ? 67.705 48.972 28.422 1.00 43.83 141 ARG B N 1
ATOM 3816 C CA . ARG B 1 141 ? 68.036 50.270 29.002 1.00 43.78 141 ARG B CA 1
ATOM 3817 C C . ARG B 1 141 ? 68.951 50.947 27.993 1.00 43.99 141 ARG B C 1
ATOM 3818 O O . ARG B 1 141 ? 69.461 50.294 27.079 1.00 43.44 141 ARG B O 1
ATOM 3826 N N . GLU B 1 142 ? 69.172 52.244 28.169 1.00 44.83 142 GLU B N 1
ATOM 3827 C CA . GLU B 1 142 ? 70.029 52.997 27.258 1.00 44.61 142 GLU B CA 1
ATOM 3828 C C . GLU B 1 142 ? 71.468 52.515 27.349 1.00 44.72 142 GLU B C 1
ATOM 3829 O O . GLU B 1 142 ? 72.274 52.760 26.445 1.00 44.63 142 GLU B O 1
ATOM 3831 N N . ASP B 1 143 ? 71.795 51.823 28.437 1.00 43.22 143 ASP B N 1
ATOM 3832 C CA . ASP B 1 143 ? 73.156 51.349 28.611 1.00 43.40 143 ASP B CA 1
ATOM 3833 C C . ASP B 1 143 ? 73.377 49.944 28.053 1.00 42.93 143 ASP B C 1
ATOM 3834 O O . ASP B 1 143 ? 74.462 49.377 28.201 1.00 43.51 143 ASP B O 1
ATOM 3839 N N . GLY B 1 144 ? 72.351 49.385 27.416 1.00 41.43 144 GLY B N 1
ATOM 3840 C CA . GLY B 1 144 ? 72.497 48.068 26.814 1.00 40.02 144 GLY B CA 1
ATOM 3841 C C . GLY B 1 144 ? 72.091 46.843 27.611 1.00 38.10 144 GLY B C 1
ATOM 3842 O O . GLY B 1 144 ? 72.279 45.710 27.156 1.00 37.92 144 GLY B O 1
ATOM 3843 N N . LEU B 1 145 ? 71.542 47.040 28.799 1.00 37.28 145 LEU B N 1
ATOM 3844 C CA . LEU B 1 145 ? 71.127 45.894 29.593 1.00 37.41 145 LEU B CA 1
ATOM 3845 C C . LEU B 1 145 ? 69.617 45.858 29.564 1.00 36.77 145 LEU B C 1
ATOM 3846 O O . LEU B 1 145 ? 68.971 46.879 29.342 1.00 36.41 145 LEU B O 1
ATOM 3851 N N . ALA B 1 146 ? 69.053 44.680 29.770 1.00 35.73 146 ALA B N 1
ATOM 3852 C CA . ALA B 1 146 ? 67.612 44.555 29.784 1.00 36.02 146 ALA B CA 1
ATOM 3853 C C . ALA B 1 146 ? 67.104 45.347 30.993 1.00 36.72 146 ALA B C 1
ATOM 3854 O O . ALA B 1 146 ? 67.641 45.219 32.101 1.00 36.05 146 ALA B O 1
ATOM 3856 N N . ASP B 1 147 ? 66.089 46.177 30.768 1.00 36.46 147 ASP B N 1
ATOM 3857 C CA . ASP B 1 147 ? 65.502 46.993 31.826 1.00 37.64 147 ASP B CA 1
ATOM 3858 C C . ASP B 1 147 ? 64.599 46.121 32.679 1.00 36.97 147 ASP B C 1
ATOM 3859 O O . ASP B 1 147 ? 63.399 46.012 32.415 1.00 37.43 147 ASP B O 1
ATOM 3864 N N . LEU B 1 148 ? 65.174 45.501 33.700 1.00 37.07 148 LEU B N 1
ATOM 3865 C CA . LEU B 1 148 ? 64.402 44.630 34.580 1.00 38.46 148 LEU B CA 1
ATOM 3866 C C . LEU B 1 148 ? 63.189 45.330 35.196 1.00 38.79 148 LEU B C 1
ATOM 3867 O O . LEU B 1 148 ? 62.220 44.675 35.565 1.00 38.39 148 LEU B O 1
ATOM 3872 N N . LYS B 1 149 ? 63.232 46.655 35.287 1.00 40.09 149 LYS B N 1
ATOM 3873 C CA . LYS B 1 149 ? 62.115 47.402 35.855 1.00 42.78 149 LYS B CA 1
ATOM 3874 C C . LYS B 1 149 ? 61.001 47.649 34.842 1.00 43.06 149 LYS B C 1
ATOM 3875 O O . LYS B 1 149 ? 59.948 48.187 35.186 1.00 43.12 149 LYS B O 1
ATOM 3881 N N . ALA B 1 150 ? 61.229 47.248 33.595 1.00 44.01 150 ALA B N 1
ATOM 3882 C CA . ALA B 1 150 ? 60.235 47.441 32.537 1.00 44.84 150 ALA B CA 1
ATOM 3883 C C . ALA B 1 150 ? 59.248 46.280 32.486 1.00 45.40 150 ALA B C 1
ATOM 3884 O O . ALA B 1 150 ? 58.331 46.266 31.663 1.00 47.24 150 ALA B O 1
ATOM 3886 N N . VAL B 1 151 ? 59.438 45.303 33.366 1.00 45.49 151 VAL B N 1
ATOM 3887 C CA . VAL B 1 151 ? 58.554 44.148 33.416 1.00 45.58 151 VAL B CA 1
ATOM 3888 C C . VAL B 1 151 ? 57.393 44.421 34.363 1.00 46.72 151 VAL B C 1
ATOM 3889 O O . VAL B 1 151 ? 57.604 44.684 35.552 1.00 47.33 151 VAL B O 1
ATOM 3893 N N . PRO B 1 152 ? 56.149 44.369 33.853 1.00 46.80 152 PRO B N 1
ATOM 3894 C CA . PRO B 1 152 ? 55.002 44.623 34.726 1.00 46.90 152 PRO B CA 1
ATOM 3895 C C . PRO B 1 152 ? 54.826 43.525 35.770 1.00 46.76 152 PRO B C 1
ATOM 3896 O O . PRO B 1 152 ? 55.256 42.381 35.574 1.00 46.97 152 PRO B O 1
ATOM 3900 N N . GLU B 1 153 ? 54.202 43.894 36.886 1.00 46.66 153 GLU B N 1
ATOM 3901 C CA . GLU B 1 153 ? 53.955 42.978 37.991 1.00 46.39 153 GLU B CA 1
ATOM 3902 C C . GLU B 1 153 ? 53.251 41.706 37.570 1.00 45.80 153 GLU B C 1
ATOM 3903 O O . GLU B 1 153 ? 53.573 40.618 38.050 1.00 45.02 153 GLU B O 1
ATOM 3909 N N . GLY B 1 154 ? 52.270 41.850 36.685 1.00 44.77 154 GLY B N 1
ATOM 3910 C CA . GLY B 1 154 ? 51.527 40.696 36.217 1.00 44.58 154 GLY B CA 1
ATOM 3911 C C . GLY B 1 154 ? 52.402 39.675 35.513 1.00 43.51 154 GLY B C 1
ATOM 3912 O O . GLY B 1 154 ? 52.199 38.470 35.663 1.00 42.68 154 GLY B O 1
ATOM 3913 N N . VAL B 1 155 ? 53.380 40.157 34.749 1.00 42.02 155 VAL B N 1
ATOM 3914 C CA . VAL B 1 155 ? 54.286 39.278 34.013 1.00 41.42 155 VAL B CA 1
ATOM 3915 C C . VAL B 1 155 ? 55.205 38.493 34.953 1.00 41.68 155 VAL B C 1
ATOM 3916 O O . VAL B 1 155 ? 55.446 37.301 34.748 1.00 41.60 155 VAL B O 1
ATOM 3920 N N . TRP B 1 156 ? 55.717 39.163 35.983 1.00 41.26 156 TRP B N 1
ATOM 3921 C CA . TRP B 1 156 ? 56.593 38.511 36.947 1.00 39.59 156 TRP B CA 1
ATOM 3922 C C . TRP B 1 156 ? 55.855 37.359 37.610 1.00 40.36 156 TRP B C 1
ATOM 3923 O O . TRP B 1 156 ? 56.420 36.291 37.834 1.00 39.46 156 TRP B O 1
ATOM 3934 N N . ARG B 1 157 ? 54.584 37.586 37.923 1.00 41.46 157 ARG B N 1
ATOM 3935 C CA . ARG B 1 157 ? 53.771 36.571 38.584 1.00 42.29 157 ARG B CA 1
ATOM 3936 C C . ARG B 1 157 ? 53.533 35.386 37.650 1.00 42.55 157 ARG B C 1
ATOM 3937 O O . ARG B 1 157 ? 53.451 34.234 38.092 1.00 41.43 157 ARG B O 1
ATOM 3939 N N . GLU B 1 158 ? 53.427 35.673 36.354 1.00 42.67 158 GLU B N 1
ATOM 3940 C CA . GLU B 1 158 ? 53.210 34.629 35.352 1.00 44.96 158 GLU B CA 1
ATOM 3941 C C . GLU B 1 158 ? 54.499 33.894 34.992 1.00 43.78 158 GLU B C 1
ATOM 3942 O O . GLU B 1 158 ? 54.492 32.680 34.797 1.00 42.74 158 GLU B O 1
ATOM 3948 N N . ALA B 1 159 ? 55.598 34.639 34.894 1.00 41.31 159 ALA B N 1
ATOM 3949 C CA . ALA B 1 159 ? 56.887 34.069 34.516 1.00 39.19 159 ALA B CA 1
ATOM 3950 C C . ALA B 1 159 ? 57.293 32.817 35.284 1.00 38.04 159 ALA B C 1
ATOM 3951 O O . ALA B 1 159 ? 56.867 32.598 36.415 1.00 38.28 159 ALA B O 1
ATOM 3953 N N . LYS B 1 160 ? 58.123 31.994 34.649 1.00 36.43 160 LYS B N 1
ATOM 3954 C CA . LYS B 1 160 ? 58.614 30.766 35.252 1.00 34.12 160 LYS B CA 1
ATOM 3955 C C . LYS B 1 160 ? 60.129 30.717 35.092 1.00 32.54 160 LYS B C 1
ATOM 3956 O O . LYS B 1 160 ? 60.828 30.058 35.862 1.00 33.34 160 LYS B O 1
ATOM 3958 N N . VAL B 1 161 ? 60.631 31.434 34.093 1.00 31.05 161 VAL B N 1
ATOM 3959 C CA . VAL B 1 161 ? 62.061 31.476 33.824 1.00 30.13 161 VAL B CA 1
ATOM 3960 C C . VAL B 1 161 ? 62.500 32.851 33.333 1.00 29.39 161 VAL B C 1
ATOM 3961 O O . VAL B 1 161 ? 61.754 33.547 32.639 1.00 28.59 161 VAL B O 1
ATOM 3965 N N . LEU B 1 162 ? 63.708 33.238 33.733 1.00 28.84 162 LEU B N 1
ATOM 3966 C CA . LEU B 1 162 ? 64.318 34.504 33.342 1.00 28.22 162 LEU B CA 1
ATOM 3967 C C . LEU B 1 162 ? 65.669 34.140 32.718 1.00 28.02 162 LEU B C 1
ATOM 3968 O O . LEU B 1 162 ? 66.502 33.488 33.355 1.00 28.00 162 LEU B O 1
ATOM 3973 N N . LEU B 1 163 ? 65.878 34.549 31.471 1.00 26.98 163 LEU B N 1
ATOM 3974 C CA . LEU B 1 163 ? 67.115 34.245 30.761 1.00 27.26 163 LEU B CA 1
ATOM 3975 C C . LEU B 1 163 ? 67.893 35.520 30.480 1.00 27.12 163 LEU B C 1
ATOM 3976 O O . LEU B 1 163 ? 67.342 36.492 29.979 1.00 27.42 163 LEU B O 1
ATOM 3981 N N . LEU B 1 164 ? 69.176 35.515 30.820 1.00 27.29 164 LEU B N 1
ATOM 3982 C CA . LEU B 1 164 ? 70.027 36.679 30.603 1.00 28.38 164 LEU B CA 1
ATOM 3983 C C . LEU B 1 164 ? 71.413 36.256 30.129 1.00 27.49 164 LEU B C 1
ATOM 3984 O O . LEU B 1 164 ? 71.782 35.089 30.238 1.00 27.21 164 LEU B O 1
ATOM 3989 N N . ASN B 1 165 ? 72.181 37.215 29.622 1.00 27.42 165 ASN B N 1
ATOM 3990 C CA . ASN B 1 165 ? 73.513 36.931 29.086 1.00 28.81 165 ASN B CA 1
ATOM 3991 C C . ASN B 1 165 ? 74.405 38.168 29.049 1.00 29.03 165 ASN B C 1
ATOM 3992 O O . ASN B 1 165 ? 74.220 39.055 28.218 1.00 28.53 165 ASN B O 1
ATOM 3997 N N . TYR B 1 166 ? 75.364 38.225 29.966 1.00 27.90 166 TYR B N 1
ATOM 3998 C CA . TYR B 1 166 ? 76.295 39.339 30.037 1.00 28.22 166 TYR B CA 1
ATOM 3999 C C . TYR B 1 166 ? 77.617 38.814 30.554 1.00 28.39 166 TYR B C 1
ATOM 4000 O O . TYR B 1 166 ? 77.645 38.056 31.518 1.00 29.08 166 TYR B O 1
ATOM 4009 N N . PRO B 1 167 ? 78.729 39.178 29.898 1.00 29.72 167 PRO B N 1
ATOM 4010 C CA . PRO B 1 167 ? 78.800 40.045 28.710 1.00 30.40 167 PRO B CA 1
ATOM 4011 C C . PRO B 1 167 ? 77.811 39.581 27.631 1.00 30.44 167 PRO B C 1
ATOM 4012 O O . PRO B 1 167 ? 77.623 38.383 27.406 1.00 30.17 167 PRO B O 1
ATOM 4016 N N . ASN B 1 168 ? 77.189 40.543 26.967 1.00 30.71 168 ASN B N 1
ATOM 4017 C CA . ASN B 1 168 ? 76.153 40.259 25.990 1.00 32.25 168 ASN B CA 1
ATOM 4018 C C . ASN B 1 168 ? 76.463 40.185 24.481 1.00 33.32 168 ASN B C 1
ATOM 4019 O O . ASN B 1 168 ? 77.417 40.784 23.971 1.00 33.97 168 ASN B O 1
ATOM 4024 N N . ASN B 1 169 ? 75.637 39.405 23.792 1.00 33.31 169 ASN B N 1
ATOM 4025 C CA . ASN B 1 169 ? 75.689 39.247 22.337 1.00 32.72 169 ASN B CA 1
ATOM 4026 C C . ASN B 1 169 ? 74.274 39.668 21.970 1.00 33.06 169 ASN B C 1
ATOM 4027 O O . ASN B 1 169 ? 73.326 39.128 22.516 1.00 32.85 169 ASN B O 1
ATOM 4032 N N . PRO B 1 170 ? 74.098 40.611 21.030 1.00 32.92 170 PRO B N 1
ATOM 4033 C CA . PRO B 1 170 ? 75.025 41.385 20.201 1.00 33.09 170 PRO B CA 1
ATOM 4034 C C . PRO B 1 170 ? 75.543 42.711 20.769 1.00 33.55 170 PRO B C 1
ATOM 4035 O O . PRO B 1 170 ? 76.506 43.271 20.239 1.00 33.50 170 PRO B O 1
ATOM 4039 N N . THR B 1 171 ? 74.913 43.221 21.829 1.00 34.28 171 THR B N 1
ATOM 4040 C CA . THR B 1 171 ? 75.325 44.504 22.399 1.00 33.92 171 THR B CA 1
ATOM 4041 C C . THR B 1 171 ? 76.752 44.575 22.921 1.00 34.22 171 THR B C 1
ATOM 4042 O O . THR B 1 171 ? 77.357 45.637 22.917 1.00 35.22 171 THR B O 1
ATOM 4046 N N . GLY B 1 172 ? 77.303 43.453 23.359 1.00 33.89 172 GLY B N 1
ATOM 4047 C CA . GLY B 1 172 ? 78.642 43.500 23.912 1.00 32.59 172 GLY B CA 1
ATOM 4048 C C . GLY B 1 172 ? 78.592 44.245 25.244 1.00 32.40 172 GLY B C 1
ATOM 4049 O O . GLY B 1 172 ? 79.617 44.675 25.763 1.00 32.70 172 GLY B O 1
ATOM 4050 N N . ALA B 1 173 ? 77.388 44.398 25.793 1.00 31.67 173 ALA B N 1
ATOM 4051 C CA . ALA B 1 173 ? 77.192 45.100 27.059 1.00 32.13 173 ALA B CA 1
ATOM 4052 C C . ALA B 1 173 ? 77.669 44.300 28.277 1.00 32.10 173 ALA B C 1
ATOM 4053 O O . ALA B 1 173 ? 77.573 43.070 28.315 1.00 30.70 173 ALA B O 1
ATOM 4055 N N . VAL B 1 174 ? 78.182 45.016 29.268 1.00 30.72 174 VAL B N 1
ATOM 4056 C CA . VAL B 1 174 ? 78.674 44.402 30.496 1.00 31.13 174 VAL B CA 1
ATOM 4057 C C . VAL B 1 174 ? 77.732 44.702 31.649 1.00 30.78 174 VAL B C 1
ATOM 4058 O O . VAL B 1 174 ? 77.209 45.801 31.759 1.00 32.48 174 VAL B O 1
ATOM 4062 N N . ALA B 1 175 ? 77.502 43.717 32.502 1.00 30.03 175 ALA B N 1
ATOM 4063 C CA . ALA B 1 175 ? 76.642 43.930 33.659 1.00 30.03 175 ALA B CA 1
ATOM 4064 C C . ALA B 1 175 ? 77.513 44.010 34.914 1.00 29.48 175 ALA B C 1
ATOM 4065 O O . ALA B 1 175 ? 78.541 43.336 35.012 1.00 28.72 175 ALA B O 1
ATOM 4067 N N . ASP B 1 176 ? 77.118 44.859 35.853 1.00 28.40 176 ASP B N 1
ATOM 4068 C CA . ASP B 1 176 ? 77.856 44.983 37.114 1.00 29.91 176 ASP B CA 1
ATOM 4069 C C . ASP B 1 176 ? 77.206 44.030 38.121 1.00 28.29 176 ASP B C 1
ATOM 4070 O O . ASP B 1 176 ? 76.106 43.521 37.880 1.00 27.09 176 ASP B O 1
ATOM 4075 N N . TRP B 1 177 ? 77.890 43.776 39.234 1.00 26.97 177 TRP B N 1
ATOM 4076 C CA . TRP B 1 177 ? 77.350 42.897 40.265 1.00 27.47 177 TRP B CA 1
ATOM 4077 C C . TRP B 1 177 ? 75.964 43.392 40.666 1.00 27.48 177 TRP B C 1
ATOM 4078 O O . TRP B 1 177 ? 75.062 42.604 40.942 1.00 29.68 177 TRP B O 1
ATOM 4089 N N . GLY B 1 178 ? 75.804 44.707 40.686 1.00 27.32 178 GLY B N 1
ATOM 4090 C CA . GLY B 1 178 ? 74.528 45.289 41.046 1.00 28.47 178 GLY B CA 1
ATOM 4091 C C . GLY B 1 178 ? 73.378 44.836 40.166 1.00 29.79 178 GLY B C 1
ATOM 4092 O O . GLY B 1 178 ? 72.269 44.615 40.657 1.00 29.82 178 GLY B O 1
ATOM 4093 N N . TYR B 1 179 ? 73.631 44.699 38.866 1.00 29.87 179 TYR B N 1
ATOM 4094 C CA . TYR B 1 179 ? 72.591 44.268 37.940 1.00 31.00 179 TYR B CA 1
ATOM 4095 C C . TYR B 1 179 ? 72.157 42.850 38.288 1.00 30.78 179 TYR B C 1
ATOM 4096 O O . TYR B 1 179 ? 70.964 42.548 38.352 1.00 29.55 179 TYR B O 1
ATOM 4105 N N . PHE B 1 180 ? 73.140 41.987 38.516 1.00 30.00 180 PHE B N 1
ATOM 4106 C CA . PHE B 1 180 ? 72.866 40.601 38.841 1.00 31.04 180 PHE B CA 1
ATOM 4107 C C . PHE B 1 180 ? 72.161 40.440 40.178 1.00 32.79 180 PHE B C 1
ATOM 4108 O O . PHE B 1 180 ? 71.343 39.532 40.342 1.00 33.02 180 PHE B O 1
ATOM 4116 N N . GLU B 1 181 ? 72.472 41.313 41.134 1.00 33.11 181 GLU B N 1
ATOM 4117 C CA . GLU B 1 181 ? 71.816 41.241 42.436 1.00 33.31 181 GLU B CA 1
ATOM 4118 C C . GLU B 1 181 ? 70.348 41.565 42.215 1.00 32.63 181 GLU B C 1
ATOM 4119 O O . GLU B 1 181 ? 69.475 40.949 42.815 1.00 33.25 181 GLU B O 1
ATOM 4125 N N . GLU B 1 182 ? 70.077 42.528 41.339 1.00 32.02 182 GLU B N 1
ATOM 4126 C CA . GLU B 1 182 ? 68.698 42.905 41.045 1.00 32.87 182 GLU B CA 1
ATOM 4127 C C . GLU B 1 182 ? 67.964 41.725 40.399 1.00 32.44 182 GLU B C 1
ATOM 4128 O O . GLU B 1 182 ? 66.843 41.382 40.781 1.00 33.08 182 GLU B O 1
ATOM 4134 N N . ALA B 1 183 ? 68.608 41.096 39.426 1.00 30.80 183 ALA B N 1
ATOM 4135 C CA . ALA B 1 183 ? 68.003 39.973 38.730 1.00 29.84 183 ALA B CA 1
ATOM 4136 C C . ALA B 1 183 ? 67.711 38.811 39.664 1.00 29.32 183 ALA B C 1
ATOM 4137 O O . ALA B 1 183 ? 66.617 38.258 39.640 1.00 29.78 183 ALA B O 1
ATOM 4139 N N . LEU B 1 184 ? 68.691 38.427 40.474 1.00 28.53 184 LEU B N 1
ATOM 4140 C CA . LEU B 1 184 ? 68.496 37.320 41.405 1.00 29.87 184 LEU B CA 1
ATOM 4141 C C . LEU B 1 184 ? 67.363 37.648 42.374 1.00 30.37 184 LEU B C 1
ATOM 4142 O O . LEU B 1 184 ? 66.485 36.822 42.628 1.00 30.19 184 LEU B O 1
ATOM 4147 N N . GLY B 1 185 ? 67.382 38.872 42.891 1.00 30.87 185 GLY B N 1
ATOM 4148 C CA . GLY B 1 185 ? 66.361 39.309 43.823 1.00 31.46 185 GLY B CA 1
ATOM 4149 C C . GLY B 1 185 ? 64.965 39.155 43.263 1.00 31.34 185 GLY B C 1
ATOM 4150 O O . GLY B 1 185 ? 64.078 38.621 43.931 1.00 31.67 185 GLY B O 1
ATOM 4151 N N . LEU B 1 186 ? 64.760 39.628 42.036 1.00 31.50 186 LEU B N 1
ATOM 4152 C CA . LEU B 1 186 ? 63.455 39.519 41.398 1.00 31.80 186 LEU B CA 1
ATOM 4153 C C . LEU B 1 186 ? 63.128 38.048 41.173 1.00 32.29 186 LEU B C 1
ATOM 4154 O O . LEU B 1 186 ? 61.987 37.627 41.324 1.00 33.52 186 LEU B O 1
ATOM 4159 N N . ALA B 1 187 ? 64.140 37.261 40.831 1.00 31.54 187 ALA B N 1
ATOM 4160 C CA . ALA B 1 187 ? 63.938 35.839 40.591 1.00 31.45 187 ALA B CA 1
ATOM 4161 C C . ALA B 1 187 ? 63.484 35.129 41.862 1.00 32.57 187 ALA B C 1
ATOM 4162 O O . ALA B 1 187 ? 62.579 34.293 41.829 1.00 30.89 187 ALA B O 1
ATOM 4164 N N . ARG B 1 188 ? 64.133 35.457 42.979 1.00 34.59 188 ARG B N 1
ATOM 4165 C CA . ARG B 1 188 ? 63.796 34.857 44.261 1.00 36.19 188 ARG B CA 1
ATOM 4166 C C . ARG B 1 188 ? 62.409 35.324 44.663 1.00 36.47 188 ARG B C 1
ATOM 4167 O O . ARG B 1 188 ? 61.566 34.532 45.080 1.00 35.98 188 ARG B O 1
ATOM 4175 N N . LYS B 1 189 ? 62.180 36.621 44.506 1.00 37.04 189 LYS B N 1
ATOM 4176 C CA . LYS B 1 189 ? 60.911 37.233 44.861 1.00 37.96 189 LYS B CA 1
ATOM 4177 C C . LYS B 1 189 ? 59.725 36.643 44.112 1.00 37.36 189 LYS B C 1
ATOM 4178 O O . LYS B 1 189 ? 58.627 36.550 44.648 1.00 35.35 189 LYS B O 1
ATOM 4184 N N . HIS B 1 190 ? 59.936 36.236 42.870 1.00 36.87 190 HIS B N 1
ATOM 4185 C CA . HIS B 1 190 ? 58.824 35.698 42.109 1.00 37.28 190 HIS B CA 1
ATOM 4186 C C . HIS B 1 190 ? 58.869 34.211 41.822 1.00 36.38 190 HIS B C 1
ATOM 4187 O O . HIS B 1 190 ? 58.064 33.711 41.037 1.00 37.25 190 HIS B O 1
ATOM 4194 N N . GLY B 1 191 ? 59.796 33.505 42.459 1.00 34.57 191 GLY B N 1
ATOM 4195 C CA . GLY B 1 191 ? 59.891 32.072 42.262 1.00 33.75 191 GLY B CA 1
ATOM 4196 C C . GLY B 1 191 ? 60.170 31.655 40.827 1.00 34.78 191 GLY B C 1
ATOM 4197 O O . GLY B 1 191 ? 59.462 30.825 40.255 1.00 34.27 191 GLY B O 1
ATOM 4198 N N . LEU B 1 192 ? 61.219 32.236 40.259 1.00 33.10 192 LEU B N 1
ATOM 4199 C CA . LEU B 1 192 ? 61.638 31.952 38.902 1.00 33.45 192 LEU B CA 1
ATOM 4200 C C . LEU B 1 192 ? 62.986 31.252 38.880 1.00 32.68 192 LEU B C 1
ATOM 4201 O O . LEU B 1 192 ? 63.761 31.352 39.830 1.00 33.26 192 LEU B O 1
ATOM 4206 N N . TRP B 1 193 ? 63.253 30.534 37.790 1.00 31.43 193 TRP B N 1
ATOM 4207 C CA . TRP B 1 193 ? 64.549 29.900 37.602 1.00 30.81 193 TRP B CA 1
ATOM 4208 C C . TRP B 1 193 ? 65.313 31.015 36.896 1.00 30.25 193 TRP B C 1
ATOM 4209 O O . TRP B 1 193 ? 64.718 31.777 36.138 1.00 30.46 193 TRP B O 1
ATOM 4220 N N . LEU B 1 194 ? 66.607 31.137 37.156 1.00 30.40 194 LEU B N 1
ATOM 4221 C CA . LEU B 1 194 ? 67.396 32.172 36.498 1.00 30.38 194 LEU B CA 1
ATOM 4222 C C . LEU B 1 194 ? 68.513 31.504 35.722 1.00 28.85 194 LEU B C 1
ATOM 4223 O O . LEU B 1 194 ? 69.429 30.938 36.312 1.00 28.16 194 LEU B O 1
ATOM 4228 N N . ILE B 1 195 ? 68.433 31.569 34.398 1.00 28.71 195 ILE B N 1
ATOM 4229 C CA . ILE B 1 195 ? 69.459 30.977 33.552 1.00 28.11 195 ILE B CA 1
ATOM 4230 C C . ILE B 1 195 ? 70.378 32.075 33.051 1.00 27.15 195 ILE B C 1
ATOM 4231 O O . ILE B 1 195 ? 69.928 33.011 32.393 1.00 26.00 195 ILE B O 1
ATOM 4236 N N . HIS B 1 196 ? 71.659 31.981 33.380 1.00 25.81 196 HIS B N 1
ATOM 4237 C CA . HIS B 1 196 ? 72.590 32.973 32.887 1.00 26.21 196 HIS B CA 1
ATOM 4238 C C . HIS B 1 196 ? 73.578 32.313 31.955 1.00 26.66 196 HIS B C 1
ATOM 4239 O O . HIS B 1 196 ? 74.356 31.448 32.365 1.00 25.42 196 HIS B O 1
ATOM 4246 N N . ASP B 1 197 ? 73.525 32.726 30.692 1.00 27.18 197 ASP B N 1
ATOM 4247 C CA . ASP B 1 197 ? 74.410 32.185 29.664 1.00 29.17 197 ASP B CA 1
ATOM 4248 C C . ASP B 1 197 ? 75.651 33.053 29.710 1.00 29.76 197 ASP B C 1
ATOM 4249 O O . ASP B 1 197 ? 75.577 34.257 29.468 1.00 29.14 197 ASP B O 1
ATOM 4254 N N . ASN B 1 198 ? 76.792 32.448 30.019 1.00 29.34 198 ASN B N 1
ATOM 4255 C CA . ASN B 1 198 ? 78.010 33.226 30.147 1.00 29.13 198 ASN B CA 1
ATOM 4256 C C . ASN B 1 198 ? 79.171 32.730 29.304 1.00 28.65 198 ASN B C 1
ATOM 4257 O O . ASN B 1 198 ? 80.219 32.357 29.835 1.00 26.71 198 ASN B O 1
ATOM 4262 N N . PRO B 1 199 ? 79.004 32.729 27.971 1.00 28.57 199 PRO B N 1
ATOM 4263 C CA . PRO B 1 199 ? 80.069 32.271 27.070 1.00 28.66 199 PRO B CA 1
ATOM 4264 C C . PRO B 1 199 ? 81.238 33.254 26.925 1.00 27.90 199 PRO B C 1
ATOM 4265 O O . PRO B 1 199 ? 82.360 32.847 26.639 1.00 27.58 199 PRO B O 1
ATOM 4269 N N . TYR B 1 200 ? 80.982 34.537 27.153 1.00 27.46 200 TYR B N 1
ATOM 4270 C CA . TYR B 1 200 ? 82.026 35.554 27.022 1.00 29.16 200 TYR B CA 1
ATOM 4271 C C . TYR B 1 200 ? 82.641 36.002 28.359 1.00 30.01 200 TYR B C 1
ATOM 4272 O O . TYR B 1 200 ? 83.208 37.100 28.457 1.00 29.24 200 TYR B O 1
ATOM 4281 N N . VAL B 1 201 ? 82.544 35.135 29.370 1.00 28.02 201 VAL B N 1
ATOM 4282 C CA . VAL B 1 201 ? 83.082 35.400 30.703 1.00 26.57 201 VAL B CA 1
ATOM 4283 C C . VAL B 1 201 ? 84.537 35.863 30.656 1.00 27.28 201 VAL B C 1
ATOM 4284 O O . VAL B 1 201 ? 84.936 36.755 31.405 1.00 26.22 201 VAL B O 1
ATOM 4288 N N . ASP B 1 202 ? 85.325 35.262 29.767 1.00 26.68 202 ASP B N 1
ATOM 4289 C CA . ASP B 1 202 ? 86.734 35.612 29.651 1.00 28.65 202 ASP B CA 1
ATOM 4290 C C . ASP B 1 202 ? 87.056 36.708 28.658 1.00 29.72 202 ASP B C 1
ATOM 4291 O O . ASP B 1 202 ? 88.219 36.946 28.356 1.00 30.12 202 ASP B O 1
ATOM 4296 N N . GLN B 1 203 ? 86.040 37.406 28.176 1.00 32.00 203 GLN B N 1
ATOM 4297 C CA . GLN B 1 203 ? 86.281 38.448 27.186 1.00 33.35 203 GLN B CA 1
ATOM 4298 C C . GLN B 1 203 ? 85.989 39.877 27.613 1.00 34.70 203 GLN B C 1
ATOM 4299 O O . GLN B 1 203 ? 85.601 40.716 26.789 1.00 36.37 203 GLN B O 1
ATOM 4305 N N . VAL B 1 204 ? 86.171 40.155 28.901 1.00 34.77 204 VAL B N 1
ATOM 4306 C CA . VAL B 1 204 ? 85.961 41.499 29.409 1.00 34.57 204 VAL B CA 1
ATOM 4307 C C . VAL B 1 204 ? 87.277 42.219 29.164 1.00 34.65 204 VAL B C 1
ATOM 4308 O O . VAL B 1 204 ? 88.350 41.624 29.279 1.00 33.26 204 VAL B O 1
ATOM 4312 N N . TYR B 1 205 ? 87.194 43.494 28.811 1.00 33.72 205 TYR B N 1
ATOM 4313 C CA . TYR B 1 205 ? 88.390 44.268 28.528 1.00 36.44 205 TYR B CA 1
ATOM 4314 C C . TYR B 1 205 ? 89.125 44.688 29.801 1.00 37.89 205 TYR B C 1
ATOM 4315 O O . TYR B 1 205 ? 90.346 44.588 29.865 1.00 37.59 205 TYR B O 1
ATOM 4324 N N . GLU B 1 206 ? 88.378 45.167 30.799 1.00 39.50 206 GLU B N 1
ATOM 4325 C CA . GLU B 1 206 ? 88.955 45.605 32.073 1.00 42.71 206 GLU B CA 1
ATOM 4326 C C . GLU B 1 206 ? 88.214 45.034 33.283 1.00 41.82 206 GLU B C 1
ATOM 4327 O O . GLU B 1 206 ? 87.064 45.398 33.551 1.00 42.71 206 GLU B O 1
ATOM 4333 N N . GLY B 1 207 ? 88.873 44.134 34.005 1.00 41.24 207 GLY B N 1
ATOM 4334 C CA . GLY B 1 207 ? 88.264 43.556 35.189 1.00 39.63 207 GLY B CA 1
ATOM 4335 C C . GLY B 1 207 ? 87.735 42.144 35.049 1.00 39.06 207 GLY B C 1
ATOM 4336 O O . GLY B 1 207 ? 88.147 41.373 34.171 1.00 39.24 207 GLY B O 1
ATOM 4337 N N . GLU B 1 208 ? 86.807 41.805 35.935 1.00 37.51 208 GLU B N 1
ATOM 4338 C CA . GLU B 1 208 ? 86.223 40.478 35.944 1.00 36.49 208 GLU B CA 1
ATOM 4339 C C . GLU B 1 208 ? 84.750 40.532 35.641 1.00 34.29 208 GLU B C 1
ATOM 4340 O O . GLU B 1 208 ? 84.086 41.535 35.885 1.00 34.58 208 GLU B O 1
ATOM 4346 N N . ALA B 1 209 ? 84.244 39.433 35.109 1.00 33.29 209 ALA B N 1
ATOM 4347 C CA . ALA B 1 209 ? 82.837 39.331 34.789 1.00 30.99 209 ALA B CA 1
ATOM 4348 C C . ALA B 1 209 ? 82.085 38.792 36.002 1.00 29.82 209 ALA B C 1
ATOM 4349 O O . ALA B 1 209 ? 82.389 37.712 36.511 1.00 28.77 209 ALA B O 1
ATOM 4351 N N . PRO B 1 210 ? 81.104 39.552 36.494 1.00 28.96 210 PRO B N 1
ATOM 4352 C CA . PRO B 1 210 ? 80.347 39.068 37.647 1.00 28.65 210 PRO B CA 1
ATOM 4353 C C . PRO B 1 210 ? 79.639 37.769 37.273 1.00 29.33 210 PRO B C 1
ATOM 4354 O O . PRO B 1 210 ? 79.493 37.453 36.090 1.00 28.83 210 PRO B O 1
ATOM 4358 N N . SER B 1 211 ? 79.220 37.016 38.286 1.00 28.91 211 SER B N 1
ATOM 4359 C CA . SER B 1 211 ? 78.500 35.769 38.088 1.00 27.21 211 SER B CA 1
ATOM 4360 C C . SER B 1 211 ? 77.314 35.732 39.045 1.00 27.92 211 SER B C 1
ATOM 4361 O O . SER B 1 211 ? 77.490 35.760 40.263 1.00 27.50 211 SER B O 1
ATOM 4364 N N . PRO B 1 212 ? 76.087 35.664 38.509 1.00 27.59 212 PRO B N 1
ATOM 4365 C CA . PRO B 1 212 ? 74.924 35.631 39.396 1.00 26.38 212 PRO B CA 1
ATOM 4366 C C . PRO B 1 212 ? 74.883 34.381 40.274 1.00 27.67 212 PRO B C 1
ATOM 4367 O O . PRO B 1 212 ? 74.124 34.314 41.234 1.00 29.07 212 PRO B O 1
ATOM 4371 N N . LEU B 1 213 ? 75.708 33.400 39.943 1.00 27.41 213 LEU B N 1
ATOM 4372 C CA . LEU B 1 213 ? 75.764 32.160 40.695 1.00 27.24 213 LEU B CA 1
ATOM 4373 C C . LEU B 1 213 ? 76.682 32.351 41.915 1.00 29.64 213 LEU B C 1
ATOM 4374 O O . LEU B 1 213 ? 76.726 31.502 42.801 1.00 28.77 213 LEU B O 1
ATOM 4379 N N . ALA B 1 214 ? 77.427 33.453 41.936 1.00 29.05 214 ALA B N 1
ATOM 4380 C CA . ALA B 1 214 ? 78.336 33.707 43.038 1.00 28.98 214 ALA B CA 1
ATOM 4381 C C . ALA B 1 214 ? 77.685 34.472 44.182 1.00 28.73 214 ALA B C 1
ATOM 4382 O O . ALA B 1 214 ? 78.326 34.737 45.198 1.00 28.71 214 ALA B O 1
ATOM 4384 N N . LEU B 1 215 ? 76.416 34.830 44.008 1.00 27.77 215 LEU B N 1
ATOM 4385 C CA . LEU B 1 215 ? 75.676 35.578 45.013 1.00 27.55 215 LEU B CA 1
ATOM 4386 C C . LEU B 1 215 ? 75.015 34.674 46.055 1.00 29.21 215 LEU B C 1
ATOM 4387 O O . LEU B 1 215 ? 74.731 33.502 45.793 1.00 28.20 215 LEU B O 1
ATOM 4392 N N . PRO B 1 216 ? 74.758 35.221 47.257 1.00 29.76 216 PRO B N 1
ATOM 4393 C CA . PRO B 1 216 ? 74.134 34.488 48.367 1.00 30.01 216 PRO B CA 1
ATOM 4394 C C . PRO B 1 216 ? 72.795 33.837 48.019 1.00 29.69 216 PRO B C 1
ATOM 4395 O O . PRO B 1 216 ? 71.853 34.512 47.602 1.00 30.42 216 PRO B O 1
ATOM 4399 N N . GLY B 1 217 ? 72.727 32.521 48.196 1.00 29.31 217 GLY B N 1
ATOM 4400 C CA . GLY B 1 217 ? 71.508 31.786 47.911 1.00 29.41 217 GLY B CA 1
ATOM 4401 C C . GLY B 1 217 ? 71.213 31.479 46.448 1.00 28.48 217 GLY B C 1
ATOM 4402 O O . GLY B 1 217 ? 70.147 30.958 46.127 1.00 28.38 217 GLY B O 1
ATOM 4403 N N . ALA B 1 218 ? 72.151 31.803 45.564 1.00 28.97 218 ALA B N 1
ATOM 4404 C CA . ALA B 1 218 ? 71.983 31.574 44.124 1.00 27.80 218 ALA B CA 1
ATOM 4405 C C . ALA B 1 218 ? 71.664 30.124 43.773 1.00 25.91 218 ALA B C 1
ATOM 4406 O O . ALA B 1 218 ? 70.858 29.865 42.885 1.00 25.85 218 ALA B O 1
ATOM 4408 N N . LYS B 1 219 ? 72.285 29.189 44.480 1.00 26.30 219 LYS B N 1
ATOM 4409 C CA . LYS B 1 219 ? 72.086 27.769 44.236 1.00 27.93 219 LYS B CA 1
ATOM 4410 C C . LYS B 1 219 ? 70.648 27.274 44.326 1.00 29.01 219 LYS B C 1
ATOM 4411 O O . LYS B 1 219 ? 70.372 26.103 44.090 1.00 29.45 219 LYS B O 1
ATOM 4417 N N . GLU B 1 220 ? 69.731 28.158 44.674 1.00 28.96 220 GLU B N 1
ATOM 4418 C CA . GLU B 1 220 ? 68.332 27.783 44.764 1.00 30.50 220 GLU B CA 1
ATOM 4419 C C . GLU B 1 220 ? 67.617 27.840 43.410 1.00 29.89 220 GLU B C 1
ATOM 4420 O O . GLU B 1 220 ? 66.698 27.063 43.157 1.00 30.21 220 GLU B O 1
ATOM 4426 N N . ARG B 1 221 ? 68.046 28.755 42.546 1.00 28.33 221 ARG B N 1
ATOM 4427 C CA . ARG B 1 221 ? 67.365 28.966 41.275 1.00 28.51 221 ARG B CA 1
ATOM 4428 C C . ARG B 1 221 ? 68.265 29.405 40.112 1.00 26.60 221 ARG B C 1
ATOM 4429 O O . ARG B 1 221 ? 67.764 29.818 39.063 1.00 26.48 221 ARG B O 1
ATOM 4437 N N . VAL B 1 222 ? 69.575 29.327 40.295 1.00 25.34 222 VAL B N 1
ATOM 4438 C CA . VAL B 1 222 ? 70.485 29.761 39.252 1.00 24.67 222 VAL B CA 1
ATOM 4439 C C . VAL B 1 222 ? 71.327 28.676 38.595 1.00 23.07 222 VAL B C 1
ATOM 4440 O O . VAL B 1 222 ? 71.949 27.856 39.267 1.00 20.66 222 VAL B O 1
ATOM 4444 N N . VAL B 1 223 ? 71.313 28.679 37.266 1.00 22.85 223 VAL B N 1
ATOM 4445 C CA . VAL B 1 223 ? 72.132 27.771 36.472 1.00 23.62 223 VAL B CA 1
ATOM 4446 C C . VAL B 1 223 ? 72.881 28.685 35.517 1.00 24.49 223 VAL B C 1
ATOM 4447 O O . VAL B 1 223 ? 72.280 29.506 34.815 1.00 24.19 223 VAL B O 1
ATOM 4451 N N . GLU B 1 224 ? 74.197 28.560 35.506 1.00 25.14 224 GLU B N 1
ATOM 4452 C CA . GLU B 1 224 ? 75.007 29.379 34.635 1.00 25.20 224 GLU B CA 1
ATOM 4453 C C . GLU B 1 224 ? 75.691 28.494 33.588 1.00 25.65 224 GLU B C 1
ATOM 4454 O O . GLU B 1 224 ? 76.307 27.473 33.905 1.00 24.67 224 GLU B O 1
ATOM 4460 N N . LEU B 1 225 ? 75.554 28.903 32.333 1.00 25.52 225 LEU B N 1
ATOM 4461 C CA . LEU B 1 225 ? 76.120 28.179 31.199 1.00 25.75 225 LEU B CA 1
ATOM 4462 C C . LEU B 1 225 ? 77.484 28.702 30.761 1.00 24.94 225 LEU B C 1
ATOM 4463 O O . LEU B 1 225 ? 77.643 29.886 30.464 1.00 24.41 225 LEU B O 1
ATOM 4468 N N . PHE B 1 226 ? 78.465 27.812 30.729 1.00 23.94 226 PHE B N 1
ATOM 4469 C CA . PHE B 1 226 ? 79.808 28.169 30.297 1.00 26.17 226 PHE B CA 1
ATOM 4470 C C . PHE B 1 226 ? 80.216 27.314 29.099 1.00 28.41 226 PHE B C 1
ATOM 4471 O O . PHE B 1 226 ? 79.658 26.237 28.879 1.00 28.92 226 PHE B O 1
ATOM 4479 N N . SER B 1 227 ? 81.208 27.782 28.345 1.00 29.31 227 SER B N 1
ATOM 4480 C CA . SER B 1 227 ? 81.663 27.061 27.156 1.00 29.76 227 SER B CA 1
ATOM 4481 C C . SER B 1 227 ? 83.158 27.186 26.869 1.00 29.54 227 SER B C 1
ATOM 4482 O O . SER B 1 227 ? 83.784 28.168 27.239 1.00 30.29 227 SER B O 1
ATOM 4485 N N . LEU B 1 228 ? 83.723 26.193 26.189 1.00 28.66 228 LEU B N 1
ATOM 4486 C CA . LEU B 1 228 ? 85.136 26.240 25.831 1.00 28.72 228 LEU B CA 1
ATOM 4487 C C . LEU B 1 228 ? 85.329 27.001 24.516 1.00 29.92 228 LEU B C 1
ATOM 4488 O O . LEU B 1 228 ? 86.446 27.380 24.171 1.00 29.84 228 LEU B O 1
ATOM 4493 N N . SER B 1 229 ? 84.231 27.228 23.800 1.00 29.34 229 SER B N 1
ATOM 4494 C CA . SER B 1 229 ? 84.271 27.894 22.499 1.00 30.73 229 SER B CA 1
ATOM 4495 C C . SER B 1 229 ? 84.989 29.238 22.453 1.00 31.46 229 SER B C 1
ATOM 4496 O O . SER B 1 229 ? 86.005 29.371 21.771 1.00 31.06 229 SER B O 1
ATOM 4499 N N . LYS B 1 230 ? 84.467 30.224 23.178 1.00 30.20 230 LYS B N 1
ATOM 4500 C CA . LYS B 1 230 ? 85.050 31.562 23.191 1.00 31.75 230 LYS B CA 1
ATOM 4501 C C . LYS B 1 230 ? 86.336 31.721 23.994 1.00 32.03 230 LYS B C 1
ATOM 4502 O O . LYS B 1 230 ? 87.304 32.317 23.512 1.00 30.44 230 LYS B O 1
ATOM 4508 N N . SER B 1 231 ? 86.342 31.193 25.216 1.00 31.56 231 SER B N 1
ATOM 4509 C CA . SER B 1 231 ? 87.506 31.301 26.094 1.00 29.92 231 SER B 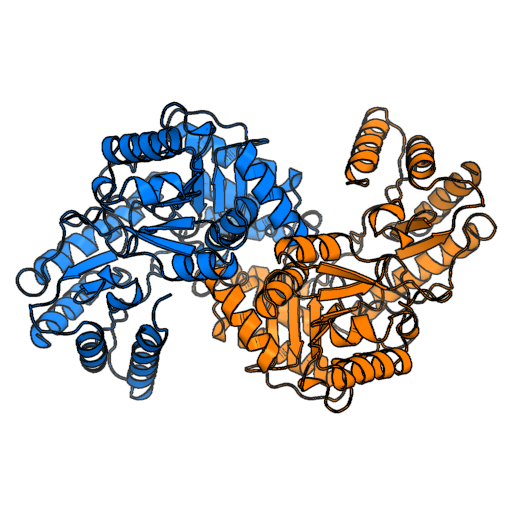CA 1
ATOM 4510 C C . SER B 1 231 ? 88.750 30.645 25.530 1.00 29.92 231 SER B C 1
ATOM 4511 O O . SER B 1 231 ? 89.853 31.139 25.740 1.00 31.75 231 SER B O 1
ATOM 4514 N N . TYR B 1 232 ? 88.594 29.539 24.814 1.00 28.79 232 TYR B N 1
ATOM 4515 C CA . TYR B 1 232 ? 89.774 28.864 24.288 1.00 28.48 232 TYR B CA 1
ATOM 4516 C C . TYR B 1 232 ? 89.796 28.624 22.778 1.00 28.48 232 TYR B C 1
ATOM 4517 O O . TYR B 1 232 ? 90.645 27.889 22.282 1.00 27.21 232 TYR B O 1
ATOM 4526 N N . ASN B 1 233 ? 88.873 29.255 22.057 1.00 28.67 233 ASN B N 1
ATOM 4527 C CA . ASN B 1 233 ? 88.808 29.111 20.606 1.00 29.08 233 ASN B CA 1
ATOM 4528 C C . ASN B 1 233 ? 88.769 27.640 20.188 1.00 29.15 233 ASN B C 1
ATOM 4529 O O . ASN B 1 233 ? 89.530 27.208 19.325 1.00 28.23 233 ASN B O 1
ATOM 4534 N N . LEU B 1 234 ? 87.882 26.880 20.821 1.00 27.69 234 LEU B N 1
ATOM 4535 C CA . LEU B 1 234 ? 87.719 25.460 20.538 1.00 27.58 234 LEU B CA 1
ATOM 4536 C C . LEU B 1 234 ? 86.244 25.200 20.258 1.00 27.65 234 LEU B C 1
ATOM 4537 O O . LEU B 1 234 ? 85.716 24.141 20.588 1.00 26.68 234 LEU B O 1
ATOM 4542 N N . ALA B 1 235 ? 85.593 26.181 19.639 1.00 29.17 235 ALA B N 1
ATOM 4543 C CA . ALA B 1 235 ? 84.171 26.112 19.324 1.00 30.06 235 ALA B CA 1
ATOM 4544 C C . ALA B 1 235 ? 83.736 24.858 18.579 1.00 31.40 235 ALA B C 1
ATOM 4545 O O . ALA B 1 235 ? 82.653 24.329 18.828 1.00 30.63 235 ALA B O 1
ATOM 4547 N N . GLY B 1 236 ? 84.579 24.381 17.669 1.00 31.43 236 GLY B N 1
ATOM 4548 C CA . GLY B 1 236 ? 84.233 23.200 16.898 1.00 30.91 236 GLY B CA 1
ATOM 4549 C C . GLY B 1 236 ? 84.229 21.906 17.684 1.00 30.46 236 GLY B C 1
ATOM 4550 O O . GLY B 1 236 ? 83.596 20.926 17.281 1.00 31.64 236 GLY B O 1
ATOM 4551 N N . PHE B 1 237 ? 84.925 21.885 18.813 1.00 28.07 237 PHE B N 1
ATOM 4552 C CA . PHE B 1 237 ? 84.975 20.665 19.598 1.00 27.20 237 PHE B CA 1
ATOM 4553 C C . PHE B 1 237 ? 83.742 20.384 20.444 1.00 25.87 237 PHE B C 1
ATOM 4554 O O . PHE B 1 237 ? 83.613 19.316 21.022 1.00 27.18 237 PHE B O 1
ATOM 4562 N N . ARG B 1 238 ? 82.825 21.337 20.473 1.00 24.63 238 ARG B N 1
ATOM 4563 C CA . ARG B 1 238 ? 81.560 21.175 21.166 1.00 26.53 238 ARG B CA 1
ATOM 4564 C C . ARG B 1 238 ? 81.617 20.696 22.626 1.00 28.44 238 ARG B C 1
ATOM 4565 O O . ARG B 1 238 ? 81.204 19.573 22.943 1.00 28.54 238 ARG B O 1
ATOM 4573 N N . LEU B 1 239 ? 82.120 21.552 23.507 1.00 27.77 239 LEU B N 1
ATOM 4574 C CA . LEU B 1 239 ? 82.176 21.223 24.925 1.00 28.13 239 LEU B CA 1
ATOM 4575 C C . LEU B 1 239 ? 81.881 22.442 25.774 1.00 28.28 239 LEU B C 1
ATOM 4576 O O . LEU B 1 239 ? 82.416 23.528 25.541 1.00 27.32 239 LEU B O 1
ATOM 4581 N N . GLY B 1 240 ? 81.000 22.252 26.748 1.00 28.96 240 GLY B N 1
ATOM 4582 C CA . GLY B 1 240 ? 80.646 23.318 27.666 1.00 26.16 240 GLY B CA 1
ATOM 4583 C C . GLY B 1 240 ? 80.308 22.733 29.033 1.00 25.90 240 GLY B C 1
ATOM 4584 O O . GLY B 1 240 ? 80.470 21.534 29.268 1.00 23.70 240 GLY B O 1
ATOM 4585 N N . PHE B 1 241 ? 79.850 23.577 29.948 1.00 25.58 241 PHE B N 1
ATOM 4586 C CA . PHE B 1 241 ? 79.473 23.089 31.265 1.00 24.78 241 PHE B CA 1
ATOM 4587 C C . PHE B 1 241 ? 78.490 23.989 31.989 1.00 25.68 241 PHE B C 1
ATOM 4588 O O . PHE B 1 241 ? 78.607 25.217 31.987 1.00 24.19 241 PHE B O 1
ATOM 4596 N N . ALA B 1 242 ? 77.493 23.340 32.577 1.00 25.52 242 ALA B N 1
ATOM 4597 C CA . ALA B 1 242 ? 76.453 24.013 33.335 1.00 24.89 242 ALA B CA 1
ATOM 4598 C C . ALA B 1 242 ? 76.758 23.854 34.831 1.00 24.72 242 ALA B C 1
ATOM 4599 O O . ALA B 1 242 ? 77.013 22.753 35.313 1.00 25.61 242 ALA B O 1
ATOM 4601 N N . LEU B 1 243 ? 76.739 24.967 35.552 1.00 26.56 243 LEU B N 1
ATOM 4602 C CA . LEU B 1 243 ? 77.008 24.971 36.987 1.00 25.57 243 LEU B CA 1
ATOM 4603 C C . LEU B 1 243 ? 75.835 25.592 37.714 1.00 25.11 243 LEU B C 1
ATOM 4604 O O . LEU B 1 243 ? 75.170 26.481 37.177 1.00 25.12 243 LEU B O 1
ATOM 4609 N N . GLY B 1 244 ? 75.576 25.129 38.936 1.00 26.34 244 GLY B N 1
ATOM 4610 C CA . GLY B 1 244 ? 74.477 25.699 39.697 1.00 27.01 244 GLY B CA 1
ATOM 4611 C C . GLY B 1 244 ? 73.516 24.762 40.407 1.00 26.81 244 GLY B C 1
ATOM 4612 O O . GLY B 1 244 ? 73.842 23.617 40.725 1.00 23.79 244 GLY B O 1
ATOM 4613 N N . SER B 1 245 ? 72.318 25.287 40.650 1.00 27.80 245 SER B N 1
ATOM 4614 C CA . SER B 1 245 ? 71.253 24.578 41.343 1.00 29.79 245 SER B CA 1
ATOM 4615 C C . SER B 1 245 ? 71.171 23.117 40.984 1.00 30.76 245 SER B C 1
ATOM 4616 O O . SER B 1 245 ? 70.849 22.755 39.846 1.00 32.11 245 SER B O 1
ATOM 4619 N N . GLU B 1 246 ? 71.461 22.280 41.972 1.00 31.32 246 GLU B N 1
ATOM 4620 C CA . GLU B 1 246 ? 71.418 20.846 41.800 1.00 31.72 246 GLU B CA 1
ATOM 4621 C C . GLU B 1 246 ? 70.042 20.392 41.327 1.00 31.90 246 GLU B C 1
ATOM 4622 O O . GLU B 1 246 ? 69.924 19.451 40.540 1.00 31.81 246 GLU B O 1
ATOM 4628 N N . GLU B 1 247 ? 69.004 21.057 41.815 1.00 30.40 247 GLU B N 1
ATOM 4629 C CA . GLU B 1 247 ? 67.656 20.704 41.426 1.00 30.57 247 GLU B CA 1
ATOM 4630 C C . GLU B 1 247 ? 67.476 20.925 39.915 1.00 30.67 247 GLU B C 1
ATOM 4631 O O . GLU B 1 247 ? 67.012 20.038 39.206 1.00 29.30 247 GLU B O 1
ATOM 4637 N N . ALA B 1 248 ? 67.842 22.111 39.435 1.00 29.60 248 ALA B N 1
ATOM 4638 C CA . ALA B 1 248 ? 67.727 22.420 38.012 1.00 29.01 248 ALA B CA 1
ATOM 4639 C C . ALA B 1 248 ? 68.560 21.447 37.178 1.00 28.49 248 ALA B C 1
ATOM 4640 O O . ALA B 1 248 ? 68.070 20.863 36.215 1.00 29.20 248 ALA B O 1
ATOM 4642 N N . LEU B 1 249 ? 69.815 21.260 37.565 1.00 27.27 249 LEU B N 1
ATOM 4643 C CA . LEU B 1 249 ? 70.693 20.376 36.829 1.00 27.50 249 LEU B CA 1
ATOM 4644 C C . LEU B 1 249 ? 70.208 18.943 36.726 1.00 28.95 249 LEU B C 1
ATOM 4645 O O . LEU B 1 249 ? 70.364 18.312 35.681 1.00 28.72 249 LEU B O 1
ATOM 4650 N N . ALA B 1 250 ? 69.618 18.418 37.793 1.00 27.24 250 ALA B N 1
ATOM 4651 C CA . ALA B 1 250 ? 69.131 17.044 37.756 1.00 28.09 250 ALA B CA 1
ATOM 4652 C C . ALA B 1 250 ? 68.070 16.896 36.668 1.00 27.52 250 ALA B C 1
ATOM 4653 O O . ALA B 1 250 ? 67.963 15.855 36.040 1.00 27.21 250 ALA B O 1
ATOM 4655 N N . ARG B 1 251 ? 67.282 17.941 36.456 1.00 27.85 251 ARG B N 1
ATOM 4656 C CA . ARG B 1 251 ? 66.247 17.895 35.441 1.00 28.94 251 ARG B CA 1
ATOM 4657 C C . ARG B 1 251 ? 66.860 18.007 34.055 1.00 30.05 251 ARG B C 1
ATOM 4658 O O . ARG B 1 251 ? 66.364 17.408 33.100 1.00 28.85 251 ARG B O 1
ATOM 4666 N N . LEU B 1 252 ? 67.953 18.760 33.955 1.00 29.39 252 LEU B N 1
ATOM 4667 C CA . LEU B 1 252 ? 68.647 18.928 32.691 1.00 27.29 252 LEU B CA 1
ATOM 4668 C C . LEU B 1 252 ? 69.259 17.585 32.329 1.00 26.95 252 LEU B C 1
ATOM 4669 O O . LEU B 1 252 ? 69.165 17.135 31.187 1.00 28.26 252 LEU B O 1
ATOM 4674 N N . GLU B 1 253 ? 69.882 16.953 33.317 1.00 26.59 253 GLU B N 1
ATOM 4675 C CA . GLU B 1 253 ? 70.538 15.663 33.138 1.00 27.45 253 GLU B CA 1
ATOM 4676 C C . GLU B 1 253 ? 69.547 14.589 32.712 1.00 28.08 253 GLU B C 1
ATOM 4677 O O . GLU B 1 253 ? 69.878 13.681 31.945 1.00 26.40 253 GLU B O 1
ATOM 4683 N N . ARG B 1 254 ? 68.329 14.683 33.222 1.00 28.00 254 ARG B N 1
ATOM 4684 C CA . ARG B 1 254 ? 67.324 13.706 32.864 1.00 28.81 254 ARG B CA 1
ATOM 4685 C C . ARG B 1 254 ? 66.978 13.873 31.375 1.00 28.44 254 ARG B C 1
ATOM 4686 O O . ARG B 1 254 ? 66.923 12.897 30.629 1.00 27.12 254 ARG B O 1
ATOM 4694 N N . VAL B 1 255 ? 66.769 15.114 30.951 1.00 27.45 255 VAL B N 1
ATOM 4695 C CA . VAL B 1 255 ? 66.446 15.402 29.560 1.00 28.77 255 VAL B CA 1
ATOM 4696 C C . VAL B 1 255 ? 67.583 14.994 28.610 1.00 29.95 255 VAL B C 1
ATOM 4697 O O . VAL B 1 255 ? 67.352 14.267 27.640 1.00 29.83 255 VAL B O 1
ATOM 4701 N N . LYS B 1 256 ? 68.801 15.454 28.885 1.00 27.87 256 LYS B N 1
ATOM 4702 C CA . LYS B 1 256 ? 69.941 15.105 28.041 1.00 29.43 256 LYS B CA 1
ATOM 4703 C C . LYS B 1 256 ? 70.188 13.605 28.078 1.00 30.07 256 LYS B C 1
ATOM 4704 O O . LYS B 1 256 ? 70.877 13.059 27.223 1.00 30.92 256 LYS B O 1
ATOM 4710 N N . GLY B 1 257 ? 69.617 12.943 29.074 1.00 30.61 257 GLY B N 1
ATOM 4711 C CA . GLY B 1 257 ? 69.799 11.513 29.202 1.00 29.00 257 GLY B CA 1
ATOM 4712 C C . GLY B 1 257 ? 69.067 10.710 28.142 1.00 29.33 257 GLY B C 1
ATOM 4713 O O . GLY B 1 257 ? 69.527 9.645 27.740 1.00 29.42 257 GLY B O 1
ATOM 4714 N N . VAL B 1 258 ? 67.923 11.200 27.689 1.00 28.73 258 VAL B N 1
ATOM 4715 C CA . VAL B 1 258 ? 67.176 10.465 26.679 1.00 30.95 258 VAL B CA 1
ATOM 4716 C C . VAL B 1 258 ? 67.473 11.039 25.302 1.00 30.27 258 VAL B C 1
ATOM 4717 O O . VAL B 1 258 ? 66.900 10.606 24.318 1.00 31.98 258 VAL B O 1
ATOM 4721 N N . ILE B 1 259 ? 68.370 12.017 25.249 1.00 29.70 259 ILE B N 1
ATOM 4722 C CA . ILE B 1 259 ? 68.701 12.681 24.002 1.00 29.41 259 ILE B CA 1
ATOM 4723 C C . ILE B 1 259 ? 70.126 12.440 23.523 1.00 30.11 259 ILE B C 1
ATOM 4724 O O . ILE B 1 259 ? 70.344 12.196 22.338 1.00 30.08 259 ILE B O 1
ATOM 4729 N N . ASP B 1 260 ? 71.088 12.479 24.436 1.00 29.38 260 ASP B N 1
ATOM 4730 C CA . ASP B 1 260 ? 72.484 12.298 24.060 1.00 29.40 260 ASP B CA 1
ATOM 4731 C C . ASP B 1 260 ? 73.278 11.390 25.004 1.00 28.80 260 ASP B C 1
ATOM 4732 O O . ASP B 1 260 ? 72.721 10.797 25.924 1.00 29.41 260 ASP B O 1
ATOM 4737 N N . PHE B 1 261 ? 74.576 11.261 24.736 1.00 29.43 261 PHE B N 1
ATOM 4738 C CA . PHE B 1 261 ? 75.483 10.459 25.555 1.00 29.99 261 PHE B CA 1
ATOM 4739 C C . PHE B 1 261 ? 76.746 11.279 25.794 1.00 30.25 261 PHE B C 1
ATOM 4740 O O . PHE B 1 261 ? 77.833 10.727 25.968 1.00 28.25 261 PHE B O 1
ATOM 4748 N N . ASN B 1 262 ? 76.592 12.598 25.795 1.00 29.16 262 ASN B N 1
ATOM 4749 C CA . ASN B 1 262 ? 77.718 13.500 26.010 1.00 30.34 262 ASN B CA 1
ATOM 4750 C C . ASN B 1 262 ? 78.663 13.491 24.811 1.00 30.15 262 ASN B C 1
ATOM 4751 O O . ASN B 1 262 ? 78.401 12.837 23.801 1.00 30.74 262 ASN B O 1
ATOM 4756 N N . GLN B 1 263 ? 79.768 14.215 24.936 1.00 29.42 263 GLN B N 1
ATOM 4757 C CA . GLN B 1 263 ? 80.758 14.307 23.877 1.00 29.13 263 GLN B CA 1
ATOM 4758 C C . GLN B 1 263 ? 81.786 13.196 24.041 1.00 29.63 263 GLN B C 1
ATOM 4759 O O . GLN B 1 263 ? 81.791 12.491 25.055 1.00 28.78 263 GLN B O 1
ATOM 4765 N N . TYR B 1 264 ? 82.644 13.041 23.035 1.00 29.37 264 TYR B N 1
ATOM 4766 C CA . TYR B 1 264 ? 83.698 12.030 23.044 1.00 28.75 264 TYR B CA 1
ATOM 4767 C C . TYR B 1 264 ? 84.637 12.248 24.231 1.00 30.46 264 TYR B C 1
ATOM 4768 O O . TYR B 1 264 ? 85.038 13.382 24.502 1.00 29.57 264 TYR B O 1
ATOM 4777 N N . ALA B 1 265 ? 84.981 11.155 24.915 1.00 28.27 265 ALA B N 1
ATOM 4778 C CA . ALA B 1 265 ? 85.870 11.193 26.080 1.00 30.10 265 ALA B CA 1
ATOM 4779 C C . ALA B 1 265 ? 87.133 12.001 25.787 1.00 31.54 265 ALA B C 1
ATOM 4780 O O . ALA B 1 265 ? 87.598 12.776 26.634 1.00 30.37 265 ALA B O 1
ATOM 4782 N N . GLY B 1 266 ? 87.679 11.821 24.585 1.00 29.45 266 GLY B N 1
ATOM 4783 C CA . GLY B 1 266 ? 88.872 12.552 24.206 1.00 29.65 266 GLY B CA 1
ATOM 4784 C C . GLY B 1 266 ? 88.683 14.050 24.348 1.00 29.38 266 GLY B C 1
ATOM 4785 O O . GLY B 1 266 ? 89.597 14.761 24.760 1.00 29.78 266 GLY B O 1
ATOM 4786 N N . VAL B 1 267 ? 87.495 14.533 24.002 1.00 28.30 267 VAL B N 1
ATOM 4787 C CA . VAL B 1 267 ? 87.204 15.958 24.101 1.00 26.71 267 VAL B CA 1
ATOM 4788 C C . VAL B 1 267 ? 87.072 16.399 25.559 1.00 28.19 267 VAL B C 1
ATOM 4789 O O . VAL B 1 267 ? 87.417 17.531 25.907 1.00 27.53 267 VAL B O 1
ATOM 4793 N N . LEU B 1 268 ? 86.571 15.513 26.415 1.00 26.38 268 LEU B N 1
ATOM 4794 C CA . LEU B 1 268 ? 86.439 15.864 27.825 1.00 27.89 268 LEU B CA 1
ATOM 4795 C C . LEU B 1 268 ? 87.839 16.094 28.397 1.00 28.54 268 LEU B C 1
ATOM 4796 O O . LEU B 1 268 ? 88.062 17.033 29.172 1.00 28.87 268 LEU B O 1
ATOM 4801 N N . ARG B 1 269 ? 88.781 15.245 28.000 1.00 28.48 269 ARG B N 1
ATOM 4802 C CA . ARG B 1 269 ? 90.152 15.374 28.465 1.00 30.28 269 ARG B CA 1
ATOM 4803 C C . ARG B 1 269 ? 90.747 16.681 27.957 1.00 30.65 269 ARG B C 1
ATOM 4804 O O . ARG B 1 269 ? 91.518 17.343 28.657 1.00 29.53 269 ARG B O 1
ATOM 4812 N N . MET B 1 270 ? 90.381 17.047 26.732 1.00 29.38 270 MET B N 1
ATOM 4813 C CA . MET B 1 270 ? 90.856 18.292 26.139 1.00 29.57 270 MET B CA 1
ATOM 4814 C C . MET B 1 270 ? 90.233 19.413 26.973 1.00 28.96 270 MET B C 1
ATOM 4815 O O . MET B 1 270 ? 90.833 20.469 27.181 1.00 29.48 270 MET B O 1
ATOM 4820 N N . GLY B 1 271 ? 89.019 19.163 27.451 1.00 28.51 271 GLY B N 1
ATOM 4821 C CA . GLY B 1 271 ? 88.327 20.142 28.267 1.00 29.17 271 GLY B CA 1
ATOM 4822 C C . GLY B 1 271 ? 89.113 20.404 29.535 1.00 30.34 271 GLY B C 1
ATOM 4823 O O . GLY B 1 271 ? 89.250 21.550 29.966 1.00 29.18 271 GLY B O 1
ATOM 4824 N N . VAL B 1 272 ? 89.648 19.336 30.121 1.00 30.44 272 VAL B N 1
ATOM 4825 C CA . VAL B 1 272 ? 90.431 19.455 31.342 1.00 30.11 272 VAL B CA 1
ATOM 4826 C C . VAL B 1 272 ? 91.669 20.318 31.106 1.00 31.03 272 VAL B C 1
ATOM 4827 O O . VAL B 1 272 ? 91.933 21.249 31.870 1.00 31.87 272 VAL B O 1
ATOM 4831 N N . GLU B 1 273 ? 92.428 20.020 30.055 1.00 31.08 273 GLU B N 1
ATOM 4832 C CA . GLU B 1 273 ? 93.615 20.812 29.761 1.00 33.71 273 GLU B CA 1
ATOM 4833 C C . GLU B 1 273 ? 93.228 22.253 29.484 1.00 33.32 273 GLU B C 1
ATOM 4834 O O . GLU B 1 273 ? 93.925 23.183 29.884 1.00 32.91 273 GLU B O 1
ATOM 4840 N N . ALA B 1 274 ? 92.110 22.433 28.789 1.00 32.59 274 ALA B N 1
ATOM 4841 C CA . ALA B 1 274 ? 91.651 23.770 28.436 1.00 32.79 274 ALA B CA 1
ATOM 4842 C C . ALA B 1 274 ? 91.485 24.659 29.662 1.00 32.34 274 ALA B C 1
ATOM 4843 O O . ALA B 1 274 ? 91.918 25.816 29.666 1.00 32.00 274 ALA B O 1
ATOM 4845 N N . LEU B 1 275 ? 90.854 24.123 30.700 1.00 31.69 275 LEU B N 1
ATOM 4846 C CA . LEU B 1 275 ? 90.642 24.889 31.928 1.00 32.40 275 LEU B CA 1
ATOM 4847 C C . LEU B 1 275 ? 91.951 25.256 32.641 1.00 32.22 275 LEU B C 1
ATOM 4848 O O . LEU B 1 275 ? 91.997 26.229 33.385 1.00 33.09 275 LEU B O 1
ATOM 4853 N N . LYS B 1 276 ? 93.007 24.488 32.392 1.00 32.54 276 LYS B N 1
ATOM 4854 C CA . LYS B 1 276 ? 94.318 24.733 32.991 1.00 33.88 276 LYS B CA 1
ATOM 4855 C C . LYS B 1 276 ? 95.184 25.647 32.134 1.00 34.11 276 LYS B C 1
ATOM 4856 O O . LYS B 1 276 ? 96.378 25.800 32.396 1.00 34.61 276 LYS B O 1
ATOM 4862 N N . THR B 1 277 ? 94.591 26.242 31.104 1.00 34.24 277 THR B N 1
ATOM 4863 C CA . THR B 1 277 ? 95.325 27.140 30.213 1.00 33.88 277 THR B CA 1
ATOM 4864 C C . THR B 1 277 ? 95.797 28.380 30.975 1.00 33.64 277 THR B C 1
ATOM 4865 O O . THR B 1 277 ? 95.001 29.059 31.611 1.00 32.29 277 THR B O 1
ATOM 4869 N N . PRO B 1 278 ? 97.097 28.698 30.897 1.00 33.16 278 PRO B N 1
ATOM 4870 C CA . PRO B 1 278 ? 97.636 29.868 31.595 1.00 34.11 278 PRO B CA 1
ATOM 4871 C C . PRO B 1 278 ? 96.728 31.074 31.399 1.00 34.03 278 PRO B C 1
ATOM 4872 O O . PRO B 1 278 ? 96.310 31.371 30.272 1.00 34.09 278 PRO B O 1
ATOM 4876 N N . LYS B 1 279 ? 96.417 31.755 32.498 1.00 33.87 279 LYS B N 1
ATOM 4877 C CA . LYS B 1 279 ? 95.538 32.917 32.456 1.00 35.81 279 LYS B CA 1
ATOM 4878 C C . LYS B 1 279 ? 96.049 34.004 31.512 1.00 36.45 279 LYS B C 1
ATOM 4879 O O . LYS B 1 279 ? 95.258 34.758 30.945 1.00 36.31 279 LYS B O 1
ATOM 4881 N N . GLU B 1 280 ? 97.367 34.089 31.354 1.00 36.16 280 GLU B N 1
ATOM 4882 C CA . GLU B 1 280 ? 97.965 35.090 30.470 1.00 35.93 280 GLU B CA 1
ATOM 4883 C C . GLU B 1 280 ? 97.471 34.890 29.043 1.00 35.06 280 GLU B C 1
ATOM 4884 O O . GLU B 1 280 ? 97.190 35.855 28.334 1.00 35.31 280 GLU B O 1
ATOM 4886 N N . VAL B 1 281 ? 97.373 33.631 28.631 1.00 34.20 281 VAL B N 1
ATOM 4887 C CA . VAL B 1 281 ? 96.920 33.292 27.291 1.00 33.68 281 VAL B CA 1
ATOM 4888 C C . VAL B 1 281 ? 95.471 33.708 27.088 1.00 32.52 281 VAL B C 1
ATOM 4889 O O . VAL B 1 281 ? 95.144 34.384 26.106 1.00 31.56 281 VAL B O 1
ATOM 4893 N N . VAL B 1 282 ? 94.606 33.316 28.022 1.00 32.03 282 VAL B N 1
ATOM 4894 C CA . VAL B 1 282 ? 93.198 33.670 27.926 1.00 31.23 282 VAL B CA 1
ATOM 4895 C C . VAL B 1 282 ? 93.074 35.184 27.911 1.00 32.44 282 VAL B C 1
ATOM 4896 O O . VAL B 1 282 ? 92.243 35.738 27.197 1.00 32.00 282 VAL B O 1
ATOM 4900 N N . ARG B 1 283 ? 93.907 35.859 28.696 1.00 34.15 283 ARG B N 1
ATOM 4901 C CA . ARG B 1 283 ? 93.862 37.317 28.740 1.00 35.66 283 ARG B CA 1
ATOM 4902 C C . ARG B 1 283 ? 94.311 37.932 27.417 1.00 33.55 283 ARG B C 1
ATOM 4903 O O . ARG B 1 283 ? 93.810 38.978 27.020 1.00 33.77 283 ARG B O 1
ATOM 4911 N N . GLY B 1 284 ? 95.266 37.286 26.754 1.00 32.49 284 GLY B N 1
ATOM 4912 C CA . GLY B 1 284 ? 95.749 37.782 25.477 1.00 31.66 284 GLY B CA 1
ATOM 4913 C C . GLY B 1 284 ? 94.614 37.933 24.478 1.00 31.46 284 GLY B C 1
ATOM 4914 O O . GLY B 1 284 ? 94.436 38.994 23.878 1.00 29.94 284 GLY B O 1
ATOM 4915 N N . TYR B 1 285 ? 93.832 36.870 24.316 1.00 31.59 285 TYR B N 1
ATOM 4916 C CA . TYR B 1 285 ? 92.710 36.887 23.392 1.00 31.24 285 TYR B CA 1
ATOM 4917 C C . TYR B 1 285 ? 91.860 38.123 23.642 1.00 32.10 285 TYR B C 1
ATOM 4918 O O . TYR B 1 285 ? 91.548 38.873 22.712 1.00 33.32 285 TYR B O 1
ATOM 4927 N N . ALA B 1 286 ? 91.495 38.339 24.905 1.00 30.75 286 ALA B N 1
ATOM 4928 C CA . ALA B 1 286 ? 90.662 39.476 25.268 1.00 32.52 286 ALA B CA 1
ATOM 4929 C C . ALA B 1 286 ? 91.327 40.805 24.930 1.00 33.06 286 ALA B C 1
ATOM 4930 O O . ALA B 1 286 ? 90.657 41.763 24.547 1.00 32.65 286 ALA B O 1
ATOM 4932 N N . ARG B 1 287 ? 92.644 40.860 25.081 1.00 33.72 287 ARG B N 1
ATOM 4933 C CA . ARG B 1 287 ? 93.398 42.079 24.794 1.00 36.87 287 ARG B CA 1
ATOM 4934 C C . ARG B 1 287 ? 93.257 42.412 23.298 1.00 35.71 287 ARG B C 1
ATOM 4935 O O . ARG B 1 287 ? 93.107 43.577 22.915 1.00 34.62 287 ARG B O 1
ATOM 4943 N N . VAL B 1 288 ? 93.298 41.375 22.465 1.00 33.83 288 VAL B N 1
ATOM 4944 C CA . VAL B 1 288 ? 93.156 41.541 21.024 1.00 32.44 288 VAL B CA 1
ATOM 4945 C C . VAL B 1 288 ? 91.816 42.200 20.728 1.00 32.37 288 VAL B C 1
ATOM 4946 O O . VAL B 1 288 ? 91.757 43.196 20.013 1.00 32.34 288 VAL B O 1
ATOM 4950 N N . TYR B 1 289 ? 90.739 41.667 21.293 1.00 30.31 289 TYR B N 1
ATOM 4951 C CA . TYR B 1 289 ? 89.436 42.260 21.053 1.00 31.83 289 TYR B CA 1
ATOM 4952 C C . TYR B 1 289 ? 89.365 43.674 21.595 1.00 33.51 289 TYR B C 1
ATOM 4953 O O . TYR B 1 289 ? 88.685 44.525 21.026 1.00 33.93 289 TYR B O 1
ATOM 4962 N N . ARG B 1 290 ? 90.065 43.938 22.693 1.00 34.68 290 ARG B N 1
ATOM 4963 C CA . ARG B 1 290 ? 90.058 45.279 23.270 1.00 36.21 290 ARG B CA 1
ATOM 4964 C C . ARG B 1 290 ? 90.642 46.247 22.246 1.00 35.80 290 ARG B C 1
ATOM 4965 O O . ARG B 1 290 ? 90.063 47.294 21.966 1.00 34.41 290 ARG B O 1
ATOM 4973 N N . GLU B 1 291 ? 91.799 45.884 21.700 1.00 35.85 291 GLU B N 1
ATOM 4974 C CA . GLU B 1 291 ? 92.486 46.712 20.705 1.00 38.61 291 GLU B CA 1
ATOM 4975 C C . GLU B 1 291 ? 91.600 46.912 19.461 1.00 38.59 291 GLU B C 1
ATOM 4976 O O . GLU B 1 291 ? 91.474 48.025 18.950 1.00 39.01 291 GLU B O 1
ATOM 4982 N N . ARG B 1 292 ? 90.984 45.833 18.983 1.00 37.90 292 ARG B N 1
ATOM 4983 C CA . ARG B 1 292 ? 90.130 45.918 17.804 1.00 36.71 292 ARG B CA 1
ATOM 4984 C C . ARG B 1 292 ? 88.917 46.772 18.085 1.00 37.56 292 ARG B C 1
ATOM 4985 O O . ARG B 1 292 ? 88.624 47.705 17.342 1.00 38.37 292 ARG B O 1
ATOM 4993 N N . ALA B 1 293 ? 88.218 46.470 19.171 1.00 37.79 293 ALA B N 1
ATOM 4994 C CA . ALA B 1 293 ? 87.025 47.226 19.519 1.00 37.87 293 ALA B CA 1
ATOM 4995 C C . ALA B 1 293 ? 87.283 48.721 19.567 1.00 38.88 293 ALA B C 1
ATOM 4996 O O . ALA B 1 293 ? 86.547 49.505 18.959 1.00 39.09 293 ALA B O 1
ATOM 4998 N N . LEU B 1 294 ? 88.326 49.113 20.292 1.00 38.64 294 LEU B N 1
ATOM 4999 C CA . LEU B 1 294 ? 88.661 50.524 20.443 1.00 40.05 294 LEU B CA 1
ATOM 5000 C C . LEU B 1 294 ? 89.154 51.206 19.169 1.00 40.05 294 LEU B C 1
ATOM 5001 O O . LEU B 1 294 ? 88.771 52.340 18.885 1.00 39.45 294 LEU B O 1
ATOM 5006 N N . GLY B 1 295 ? 90.011 50.528 18.413 1.00 41.08 295 GLY B N 1
ATOM 5007 C CA . GLY B 1 295 ? 90.522 51.122 17.191 1.00 42.66 295 GLY B CA 1
ATOM 5008 C C . GLY B 1 295 ? 89.397 51.444 16.225 1.00 44.45 295 GLY B C 1
ATOM 5009 O O . GLY B 1 295 ? 89.237 52.582 15.772 1.00 43.77 295 GLY B O 1
ATOM 5010 N N . MET B 1 296 ? 88.588 50.434 15.934 1.00 45.80 296 MET B N 1
ATOM 5011 C CA . MET B 1 296 ? 87.482 50.595 15.009 1.00 46.08 296 MET B CA 1
ATOM 5012 C C . MET B 1 296 ? 86.356 51.488 15.510 1.00 46.45 296 MET B C 1
ATOM 5013 O O . MET B 1 296 ? 85.617 52.070 14.713 1.00 46.49 296 MET B O 1
ATOM 5018 N N . ALA B 1 297 ? 86.206 51.606 16.821 1.00 46.62 297 ALA B N 1
ATOM 5019 C CA . ALA B 1 297 ? 85.137 52.451 17.337 1.00 47.19 297 ALA B CA 1
ATOM 5020 C C . ALA B 1 297 ? 85.456 53.923 17.084 1.00 48.31 297 ALA B C 1
ATOM 5021 O O . ALA B 1 297 ? 84.562 54.719 16.770 1.00 46.83 297 ALA B O 1
ATOM 5023 N N . GLU B 1 298 ? 86.731 54.285 17.216 1.00 49.10 298 GLU B N 1
ATOM 5024 C CA . GLU B 1 298 ? 87.140 55.666 17.000 1.00 50.75 298 GLU B CA 1
ATOM 5025 C C . GLU B 1 298 ? 86.939 56.029 15.523 1.00 51.68 298 GLU B C 1
ATOM 5026 O O . GLU B 1 298 ? 86.618 57.174 15.193 1.00 51.48 298 GLU B O 1
ATOM 5028 N N . ALA B 1 299 ? 87.125 55.042 14.647 1.00 52.62 299 ALA B N 1
ATOM 5029 C CA . ALA B 1 299 ? 86.953 55.234 13.210 1.00 54.04 299 ALA B CA 1
ATOM 5030 C C . ALA B 1 299 ? 85.474 55.268 12.797 1.00 55.15 299 ALA B C 1
ATOM 5031 O O . ALA B 1 299 ? 85.149 55.583 11.643 1.00 56.08 299 ALA B O 1
ATOM 50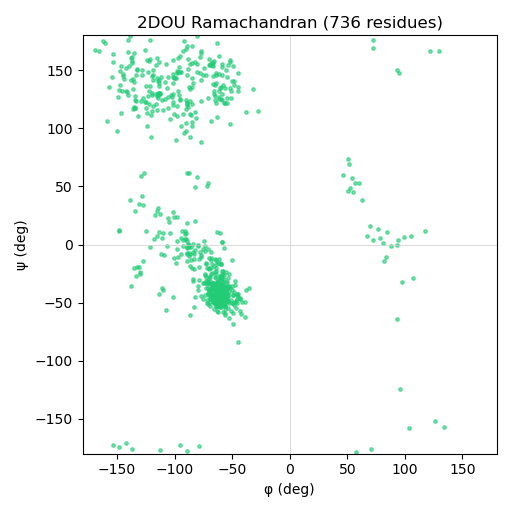33 N N . LEU B 1 300 ? 84.579 54.941 13.728 1.00 55.61 300 LEU B N 1
ATOM 5034 C CA . LEU B 1 300 ? 83.149 54.926 13.428 1.00 55.85 300 LEU B CA 1
ATOM 5035 C C . LEU B 1 300 ? 82.405 56.055 14.108 1.00 56.79 300 LEU B C 1
ATOM 5036 O O . LEU B 1 300 ? 81.216 56.268 13.854 1.00 57.49 300 LEU B O 1
ATOM 5041 N N . LYS B 1 301 ? 83.084 56.769 14.994 1.00 57.61 301 LYS B N 1
ATOM 5042 C CA . LYS B 1 301 ? 82.418 57.868 15.663 1.00 58.41 301 LYS B CA 1
ATOM 5043 C C . LYS B 1 301 ? 81.864 58.745 14.556 1.00 59.03 301 LYS B C 1
ATOM 5044 O O . LYS B 1 301 ? 82.491 58.874 13.502 1.00 59.22 301 LYS B O 1
ATOM 5045 N N . GLY B 1 302 ? 80.697 59.338 14.772 1.00 58.51 302 GLY B N 1
ATOM 5046 C CA . GLY B 1 302 ? 80.128 60.191 13.744 1.00 58.93 302 GLY B CA 1
ATOM 5047 C C . GLY B 1 302 ? 79.391 59.418 12.663 1.00 58.52 302 GLY B C 1
ATOM 5048 O O . GLY B 1 302 ? 78.639 60.008 11.883 1.00 58.50 302 GLY B O 1
ATOM 5049 N N . VAL B 1 303 ? 79.601 58.103 12.620 1.00 57.55 303 VAL B N 1
ATOM 5050 C CA . VAL B 1 303 ? 78.950 57.242 11.637 1.00 56.45 303 VAL B CA 1
ATOM 5051 C C . VAL B 1 303 ? 77.892 56.418 12.369 1.00 55.89 303 VAL B C 1
ATOM 5052 O O . VAL B 1 303 ? 76.699 56.438 12.025 1.00 55.59 303 VAL B O 1
ATOM 5056 N N . LEU B 1 304 ? 78.344 55.696 13.392 1.00 54.85 304 LEU B N 1
ATOM 5057 C CA . LEU B 1 304 ? 77.462 54.857 14.202 1.00 53.38 304 LEU B CA 1
ATOM 5058 C C . LEU B 1 304 ? 77.478 55.333 15.643 1.00 53.07 304 LEU B C 1
ATOM 5059 O O . LEU B 1 304 ? 78.503 55.798 16.140 1.00 54.26 304 LEU B O 1
ATOM 5064 N N . SER B 1 305 ? 76.341 55.218 16.313 1.00 51.85 305 SER B N 1
ATOM 5065 C CA . SER B 1 305 ? 76.247 55.623 17.706 1.00 51.39 305 SER B CA 1
ATOM 5066 C C . SER B 1 305 ? 76.592 54.385 18.537 1.00 50.45 305 SER B C 1
ATOM 5067 O O . SER B 1 305 ? 75.742 53.524 18.767 1.00 49.85 305 SER B O 1
ATOM 5070 N N . LEU B 1 306 ? 77.844 54.297 18.972 1.00 49.56 306 LEU B N 1
ATOM 5071 C CA . LEU B 1 306 ? 78.310 53.147 19.742 1.00 49.16 306 LEU B CA 1
ATOM 5072 C C . LEU B 1 306 ? 78.379 53.377 21.253 1.00 49.43 306 LEU B C 1
ATOM 5073 O O . LEU B 1 306 ? 78.725 54.466 21.712 1.00 49.12 306 LEU B O 1
ATOM 5078 N N . LEU B 1 307 ? 78.043 52.337 22.013 1.00 49.87 307 LEU B N 1
ATOM 5079 C CA . LEU B 1 307 ? 78.122 52.378 23.480 1.00 49.77 307 LEU B CA 1
ATOM 5080 C C . LEU B 1 307 ? 79.608 52.117 23.702 1.00 48.44 307 LEU B C 1
ATOM 5081 O O . LEU B 1 307 ? 80.261 51.513 22.849 1.00 48.39 307 LEU B O 1
ATOM 5086 N N . PRO B 1 308 ? 80.170 52.564 24.835 1.00 47.07 308 PRO B N 1
ATOM 5087 C CA . PRO B 1 308 ? 81.600 52.311 25.046 1.00 45.12 308 PRO B CA 1
ATOM 5088 C C . PRO B 1 308 ? 81.922 50.824 25.080 1.00 42.14 308 PRO B C 1
ATOM 5089 O O . PRO B 1 308 ? 81.227 50.038 25.722 1.00 41.96 308 PRO B O 1
ATOM 5093 N N . PRO B 1 309 ? 82.981 50.425 24.370 1.00 40.00 309 PRO B N 1
ATOM 5094 C CA . PRO B 1 309 ? 83.435 49.038 24.288 1.00 38.71 309 PRO B CA 1
ATOM 5095 C C . PRO B 1 309 ? 84.048 48.604 25.612 1.00 37.99 309 PRO B C 1
ATOM 5096 O O . PRO B 1 309 ? 84.972 49.244 26.105 1.00 37.61 309 PRO B O 1
ATOM 5100 N N . ARG B 1 310 ? 83.545 47.504 26.164 1.00 38.04 310 ARG B N 1
ATOM 5101 C CA . ARG B 1 310 ? 84.038 46.990 27.442 1.00 38.23 310 ARG B CA 1
ATOM 5102 C C . ARG B 1 310 ? 84.252 45.480 27.415 1.00 36.91 310 ARG B C 1
ATOM 5103 O O . ARG B 1 310 ? 84.990 44.939 28.241 1.00 36.71 310 ARG B O 1
ATOM 5111 N N . ALA B 1 311 ? 83.608 44.795 26.474 1.00 35.94 311 ALA B N 1
ATOM 5112 C CA . ALA B 1 311 ? 83.746 43.3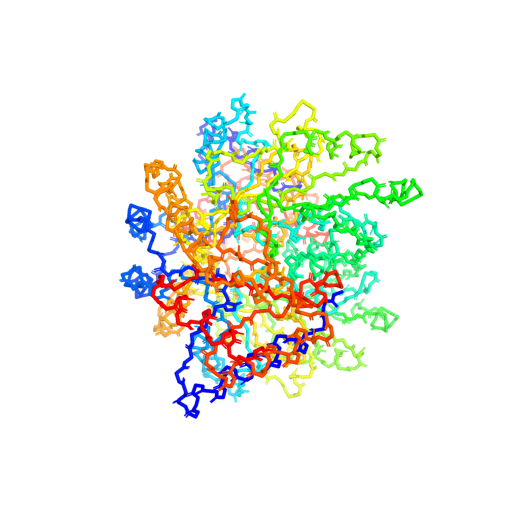44 26.392 1.00 35.00 311 ALA B CA 1
ATOM 5113 C C . ALA B 1 311 ? 83.238 42.741 25.080 1.00 33.77 311 ALA B C 1
ATOM 5114 O O . ALA B 1 311 ? 82.539 43.403 24.314 1.00 32.30 311 ALA B O 1
ATOM 5116 N N . THR B 1 312 ? 83.599 41.475 24.861 1.00 33.35 312 THR B N 1
ATOM 5117 C CA . THR B 1 312 ? 83.206 40.671 23.694 1.00 33.92 312 THR B CA 1
ATOM 5118 C C . THR B 1 312 ? 83.852 41.016 22.348 1.00 35.40 312 THR B C 1
ATOM 5119 O O . THR B 1 312 ? 84.628 41.966 22.226 1.00 33.42 312 THR B O 1
ATOM 5123 N N . MET B 1 313 ? 83.514 40.203 21.348 1.00 37.27 313 MET B N 1
ATOM 5124 C CA . MET B 1 313 ? 84.003 40.349 19.974 1.00 39.04 313 MET B CA 1
ATOM 5125 C C . MET B 1 313 ? 83.012 41.175 19.169 1.00 37.30 313 MET B C 1
ATOM 5126 O O . MET B 1 313 ? 83.108 41.242 17.947 1.00 38.80 313 MET B O 1
ATOM 5131 N N . TYR B 1 314 ? 82.056 41.798 19.837 1.00 36.74 314 TYR B N 1
ATOM 5132 C CA . TYR B 1 314 ? 81.063 42.552 19.111 1.00 37.49 314 TYR B CA 1
ATOM 5133 C C . TYR B 1 314 ? 81.009 44.027 19.422 1.00 38.12 314 TYR B C 1
ATOM 5134 O O . TYR B 1 314 ? 81.324 44.466 20.524 1.00 37.92 314 TYR B O 1
ATOM 5143 N N . LEU B 1 315 ? 80.599 44.781 18.410 1.00 37.83 315 LEU B N 1
ATOM 5144 C CA . LEU B 1 315 ? 80.419 46.216 18.500 1.00 36.98 315 LEU B CA 1
ATOM 5145 C C . LEU B 1 315 ? 78.943 46.349 18.129 1.00 35.98 315 LEU B C 1
ATOM 5146 O O . LEU B 1 315 ? 78.478 45.681 17.209 1.00 35.11 315 LEU B O 1
ATOM 5151 N N . TRP B 1 316 ? 78.200 47.170 18.858 1.00 35.32 316 TRP B N 1
ATOM 5152 C CA . TRP B 1 316 ? 76.775 47.337 18.590 1.00 36.72 316 TRP B CA 1
ATOM 5153 C C . TRP B 1 316 ? 76.569 48.813 18.258 1.00 39.03 316 TRP B C 1
ATOM 5154 O O . TRP B 1 316 ? 76.785 49.682 19.111 1.00 39.38 316 TRP B O 1
ATOM 5165 N N . GLY B 1 317 ? 76.162 49.100 17.020 1.00 40.01 317 GLY B N 1
ATOM 5166 C CA . GLY B 1 317 ? 75.985 50.488 16.619 1.00 42.31 317 GLY B CA 1
ATOM 5167 C C . GLY B 1 317 ? 74.637 50.889 16.053 1.00 43.20 317 GLY B C 1
ATOM 5168 O O . GLY B 1 317 ? 74.051 50.183 15.231 1.00 43.75 317 GLY B O 1
ATOM 5169 N N . ARG B 1 318 ? 74.151 52.041 16.499 1.00 44.95 318 ARG B N 1
ATOM 5170 C CA . ARG B 1 318 ? 72.870 52.570 16.055 1.00 47.98 318 ARG B CA 1
ATOM 5171 C C . ARG B 1 318 ? 73.032 53.389 14.764 1.00 48.23 318 ARG B C 1
ATOM 5172 O O . ARG B 1 318 ? 73.816 54.350 14.712 1.00 47.77 318 ARG B O 1
ATOM 5180 N N . LEU B 1 319 ? 72.290 52.993 13.729 1.00 47.98 319 LEU B N 1
ATOM 5181 C CA . LEU B 1 319 ? 72.339 53.667 12.430 1.00 48.66 319 LEU B CA 1
ATOM 5182 C C . LEU B 1 319 ? 71.721 55.058 12.460 1.00 49.83 319 LEU B C 1
ATOM 5183 O O . LEU B 1 319 ? 70.870 55.358 13.296 1.00 49.53 319 LEU B O 1
ATOM 5188 N N . PRO B 1 320 ? 72.154 55.936 11.541 1.00 51.56 320 PRO B N 1
ATOM 5189 C CA . PRO B 1 320 ? 71.631 57.301 11.466 1.00 52.54 320 PRO B CA 1
ATOM 5190 C C . PRO B 1 320 ? 70.107 57.272 11.329 1.00 53.28 320 PRO B C 1
ATOM 5191 O O . PRO B 1 320 ? 69.546 56.324 10.776 1.00 52.52 320 PRO B O 1
ATOM 5195 N N . GLU B 1 321 ? 69.444 58.303 11.845 1.00 54.97 321 GLU B N 1
ATOM 5196 C CA . GLU B 1 321 ? 67.987 58.384 11.784 1.00 56.48 321 GLU B CA 1
ATOM 5197 C C . GLU B 1 321 ? 67.489 58.012 10.384 1.00 57.25 321 GLU B C 1
ATOM 5198 O O . GLU B 1 321 ? 68.052 58.449 9.376 1.00 57.48 321 GLU B O 1
ATOM 5200 N N . GLY B 1 322 ? 66.439 57.199 10.330 1.00 57.41 322 GLY B N 1
ATOM 5201 C CA . GLY B 1 322 ? 65.893 56.794 9.054 1.00 58.17 322 GLY B CA 1
ATOM 5202 C C . GLY B 1 322 ? 66.474 55.484 8.560 1.00 58.62 322 GLY B C 1
ATOM 5203 O O . GLY B 1 322 ? 65.749 54.492 8.439 1.00 59.13 322 GLY B O 1
ATOM 5204 N N . VAL B 1 323 ? 67.777 55.478 8.285 1.00 57.77 323 VAL B N 1
ATOM 5205 C CA . VAL B 1 323 ? 68.459 54.288 7.780 1.00 57.20 323 VAL B CA 1
ATOM 5206 C C . VAL B 1 323 ? 67.851 52.985 8.298 1.00 57.50 323 VAL B C 1
ATOM 5207 O O . VAL B 1 323 ? 67.567 52.853 9.495 1.00 58.59 323 VAL B O 1
ATOM 5211 N N . ASP B 1 324 ? 67.640 52.032 7.392 1.00 57.19 324 ASP B N 1
ATOM 5212 C CA . ASP B 1 324 ? 67.073 50.720 7.728 1.00 56.69 324 ASP B CA 1
ATOM 5213 C C . ASP B 1 324 ? 68.238 49.736 7.743 1.00 56.23 324 ASP B C 1
ATOM 5214 O O . ASP B 1 324 ? 69.010 49.671 6.773 1.00 56.42 324 ASP B O 1
ATOM 5219 N N . ASP B 1 325 ? 68.369 48.969 8.828 1.00 55.26 325 ASP B N 1
ATOM 5220 C CA . ASP B 1 325 ? 69.493 48.038 8.956 1.00 54.01 325 ASP B CA 1
ATOM 5221 C C . ASP B 1 325 ? 69.564 46.909 7.935 1.00 54.07 325 ASP B C 1
ATOM 5222 O O . ASP B 1 325 ? 70.658 46.492 7.546 1.00 54.11 325 ASP B O 1
ATOM 5227 N N . LEU B 1 326 ? 68.422 46.396 7.496 1.00 54.36 326 LEU B N 1
ATOM 5228 C CA . LEU B 1 326 ? 68.467 45.320 6.508 1.00 54.70 326 LEU B CA 1
ATOM 5229 C C . LEU B 1 326 ? 68.923 45.896 5.166 1.00 54.29 326 LEU B C 1
ATOM 5230 O O . LEU B 1 326 ? 69.858 45.385 4.533 1.00 53.17 326 LEU B O 1
ATOM 5235 N N . GLU B 1 327 ? 68.261 46.969 4.743 1.00 54.29 327 GLU B N 1
ATOM 5236 C CA . GLU B 1 327 ? 68.603 47.617 3.478 1.00 54.50 327 GLU B CA 1
ATOM 5237 C C . GLU B 1 327 ? 70.075 48.000 3.507 1.00 54.48 327 GLU B C 1
ATOM 5238 O O . GLU B 1 327 ? 70.845 47.636 2.612 1.00 54.08 327 GLU B O 1
ATOM 5240 N N . PHE B 1 328 ? 70.469 48.723 4.551 1.00 54.56 328 PHE B N 1
ATOM 5241 C CA . PHE B 1 328 ? 71.856 49.158 4.686 1.00 54.79 328 PHE B CA 1
ATOM 5242 C C . PHE B 1 328 ? 72.827 47.985 4.648 1.00 53.78 328 PHE B C 1
ATOM 5243 O O . PHE B 1 328 ? 73.850 48.026 3.959 1.00 53.69 328 PHE B O 1
ATOM 5251 N N . GLY B 1 329 ? 72.513 46.938 5.397 1.00 52.91 329 GLY B N 1
ATOM 5252 C CA . GLY B 1 329 ? 73.393 45.788 5.417 1.00 53.01 329 GLY B CA 1
ATOM 5253 C C . GLY B 1 329 ? 73.635 45.319 4.004 1.00 52.18 329 GLY B C 1
ATOM 5254 O O . GLY B 1 329 ? 74.771 45.079 3.590 1.00 51.80 329 GLY B O 1
ATOM 5255 N N . LEU B 1 330 ? 72.547 45.186 3.259 1.00 52.73 330 LEU B N 1
ATOM 5256 C CA . LEU B 1 330 ? 72.625 44.750 1.869 1.00 53.35 330 LEU B CA 1
ATOM 5257 C C . LEU B 1 330 ? 73.469 45.727 1.058 1.00 52.98 330 LEU B C 1
ATOM 5258 O O . LEU B 1 330 ? 74.427 45.331 0.400 1.00 52.53 330 LEU B O 1
ATOM 5263 N N . ARG B 1 331 ? 73.128 47.007 1.132 1.00 54.35 331 ARG B N 1
ATOM 5264 C CA . ARG B 1 331 ? 73.868 48.038 0.408 1.00 56.15 331 ARG B CA 1
ATOM 5265 C C . ARG B 1 331 ? 75.343 47.954 0.793 1.00 56.19 331 ARG B C 1
ATOM 5266 O O . ARG B 1 331 ? 76.230 48.077 -0.058 1.00 56.60 331 ARG B O 1
ATOM 5274 N N . LEU B 1 332 ? 75.611 47.731 2.080 1.00 56.12 332 LEU B N 1
ATOM 5275 C CA . LEU B 1 332 ? 76.990 47.657 2.555 1.00 55.75 332 LEU B CA 1
ATOM 5276 C C . LEU B 1 332 ? 77.715 46.440 1.986 1.00 55.04 332 LEU B C 1
ATOM 5277 O O . LEU B 1 332 ? 78.913 46.498 1.722 1.00 55.29 332 LEU B O 1
ATOM 5282 N N . VAL B 1 333 ? 77.005 45.335 1.808 1.00 54.60 333 VAL B N 1
ATOM 5283 C CA . VAL B 1 333 ? 77.639 44.146 1.248 1.00 56.04 333 VAL B CA 1
ATOM 5284 C C . VAL B 1 333 ? 78.243 44.480 -0.125 1.00 57.50 333 VAL B C 1
ATOM 5285 O O . VAL B 1 333 ? 79.430 44.233 -0.385 1.00 57.18 333 VAL B O 1
ATOM 5289 N N . GLU B 1 334 ? 77.421 45.058 -0.997 1.00 58.89 334 GLU B N 1
ATOM 5290 C CA . GLU B 1 334 ? 77.863 45.423 -2.344 1.00 60.19 334 GLU B CA 1
ATOM 5291 C C . GLU B 1 334 ? 79.127 46.271 -2.284 1.00 60.03 334 GLU B C 1
ATOM 5292 O O . GLU B 1 334 ? 79.923 46.288 -3.228 1.00 59.56 334 GLU B O 1
ATOM 5298 N N . ARG B 1 335 ? 79.318 46.954 -1.158 1.00 59.50 335 ARG B N 1
ATOM 5299 C CA . ARG B 1 335 ? 80.480 47.805 -0.970 1.00 59.13 335 ARG B CA 1
ATOM 5300 C C . ARG B 1 335 ? 81.699 47.116 -0.347 1.00 58.56 335 ARG B C 1
ATOM 5301 O O . ARG B 1 335 ? 82.703 47.774 -0.067 1.00 58.71 335 ARG B O 1
ATOM 5309 N N . GLY B 1 336 ? 81.630 45.803 -0.130 1.00 57.89 336 GLY B N 1
ATOM 5310 C CA . GLY B 1 336 ? 82.778 45.101 0.438 1.00 56.42 336 GLY B CA 1
ATOM 5311 C C . GLY B 1 336 ? 82.808 44.771 1.939 1.00 55.28 336 GLY B C 1
ATOM 5312 O O . GLY B 1 336 ? 83.833 44.286 2.443 1.00 55.94 336 GLY B O 1
ATOM 5313 N N . VAL B 1 337 ? 81.714 45.015 2.657 1.00 52.53 337 VAL B N 1
ATOM 5314 C CA . VAL B 1 337 ? 81.663 44.699 4.085 1.00 49.66 337 VAL B CA 1
ATOM 5315 C C . VAL B 1 337 ? 80.369 43.988 4.478 1.00 47.86 337 VAL B C 1
ATOM 5316 O O . VAL B 1 337 ? 79.270 44.458 4.179 1.00 45.79 337 VAL B O 1
ATOM 5320 N N . ALA B 1 338 ? 80.507 42.855 5.156 1.00 46.31 338 ALA B N 1
ATOM 5321 C CA . ALA B 1 338 ? 79.346 42.100 5.620 1.00 45.62 338 ALA B CA 1
ATOM 5322 C C . ALA B 1 338 ? 79.137 42.338 7.121 1.00 45.12 338 ALA B C 1
ATOM 5323 O O . ALA B 1 338 ? 80.060 42.175 7.929 1.00 44.66 338 ALA B O 1
ATOM 5325 N N . LEU B 1 339 ? 77.921 42.738 7.474 1.00 44.13 339 LEU B N 1
ATOM 5326 C CA . LEU B 1 339 ? 77.531 42.996 8.855 1.00 43.86 339 LEU B CA 1
ATOM 5327 C C . LEU B 1 339 ? 76.281 42.172 9.169 1.00 44.29 339 LEU B C 1
ATOM 5328 O O . LEU B 1 339 ? 75.650 41.618 8.260 1.00 44.91 339 LEU B O 1
ATOM 5333 N N . ALA B 1 340 ? 75.925 42.079 10.449 1.00 43.88 340 ALA B N 1
ATOM 5334 C CA . ALA B 1 340 ? 74.727 41.343 10.851 1.00 42.66 340 ALA B CA 1
ATOM 5335 C C . ALA B 1 340 ? 73.675 42.373 11.231 1.00 42.94 340 ALA B C 1
ATOM 5336 O O . ALA B 1 340 ? 73.874 43.164 12.160 1.00 41.56 340 ALA B O 1
ATOM 5338 N N . PRO B 1 341 ? 72.549 42.401 10.499 1.00 43.52 341 PRO B N 1
ATOM 5339 C CA . PRO B 1 341 ? 71.487 43.365 10.800 1.00 43.88 341 PRO B CA 1
ATOM 5340 C C . PRO B 1 341 ? 70.953 43.180 12.216 1.00 44.28 341 PRO B C 1
ATOM 5341 O O . PRO B 1 341 ? 70.540 42.078 12.586 1.00 44.39 341 PRO B O 1
ATOM 5345 N N . GLY B 1 342 ? 70.965 44.260 12.997 1.00 44.47 342 GLY B N 1
ATOM 5346 C CA . GLY B 1 342 ? 70.489 44.189 14.371 1.00 45.00 342 GLY B CA 1
ATOM 5347 C C . GLY B 1 342 ? 69.179 43.436 14.429 1.00 45.64 342 GLY B C 1
ATOM 5348 O O . GLY B 1 342 ? 68.946 42.598 15.306 1.00 46.45 342 GLY B O 1
ATOM 5349 N N . ARG B 1 343 ? 68.328 43.757 13.463 1.00 44.91 343 ARG B N 1
ATOM 5350 C CA . ARG B 1 343 ? 67.010 43.164 13.283 1.00 43.96 343 ARG B CA 1
ATOM 5351 C C . ARG B 1 343 ? 66.960 41.671 13.589 1.00 41.83 343 ARG B C 1
ATOM 5352 O O . ARG B 1 343 ? 65.989 41.179 14.162 1.00 40.79 343 ARG B O 1
ATOM 5360 N N . GLY B 1 344 ? 68.010 40.958 13.200 1.00 41.45 344 GLY B N 1
ATOM 5361 C CA . GLY B 1 344 ? 68.061 39.521 13.404 1.00 39.27 344 GLY B CA 1
ATOM 5362 C C . GLY B 1 344 ? 68.318 39.067 14.828 1.00 40.09 344 GLY B C 1
ATOM 5363 O O . GLY B 1 344 ? 68.439 37.870 15.082 1.00 39.65 344 GLY B O 1
ATOM 5364 N N . PHE B 1 345 ? 68.412 40.009 15.761 1.00 38.45 345 PHE B N 1
ATOM 5365 C CA . PHE B 1 345 ? 68.643 39.648 17.156 1.00 38.45 345 PHE B CA 1
ATOM 5366 C C . PHE B 1 345 ? 67.398 39.941 17.967 1.00 38.60 345 PHE B C 1
ATOM 5367 O O . PHE B 1 345 ? 67.395 39.812 19.192 1.00 38.17 345 PHE B O 1
ATOM 5375 N N . GLY B 1 346 ? 66.338 40.335 17.271 1.00 38.67 346 GLY B N 1
ATOM 5376 C CA . GLY B 1 346 ? 65.094 40.637 17.942 1.00 39.55 346 GLY B CA 1
ATOM 5377 C C . GLY B 1 346 ? 64.577 41.989 17.513 1.00 40.96 346 GLY B C 1
ATOM 5378 O O . GLY B 1 346 ? 65.311 42.772 16.922 1.00 40.62 346 GLY B O 1
ATOM 5379 N N . PRO B 1 347 ? 63.313 42.301 17.816 1.00 41.93 347 PRO B N 1
ATOM 5380 C CA . PRO B 1 347 ? 62.691 43.576 17.451 1.00 42.70 347 PRO B CA 1
ATOM 5381 C C . PRO B 1 347 ? 63.407 44.795 18.026 1.00 43.68 347 PRO B C 1
ATOM 5382 O O . PRO B 1 347 ? 63.333 45.898 17.467 1.00 42.86 347 PRO B O 1
ATOM 5386 N N . GLY B 1 348 ? 64.096 44.604 19.145 1.00 43.36 348 GLY B N 1
ATOM 5387 C CA . GLY B 1 348 ? 64.812 45.719 19.732 1.00 43.14 348 GLY B CA 1
ATOM 5388 C C . GLY B 1 348 ? 66.028 46.036 18.886 1.00 43.71 348 GLY B C 1
ATOM 5389 O O . GLY B 1 348 ? 66.627 47.106 19.005 1.00 43.91 348 GLY B O 1
ATOM 5390 N N . GLY B 1 349 ? 66.391 45.100 18.019 1.00 43.69 349 GLY B N 1
ATOM 5391 C CA . GLY B 1 349 ? 67.548 45.293 17.164 1.00 44.92 349 GLY B CA 1
ATOM 5392 C C . GLY B 1 349 ? 67.306 46.188 15.961 1.00 45.36 349 GLY B C 1
ATOM 5393 O O . GLY B 1 349 ? 68.256 46.719 15.385 1.00 46.01 349 GLY B O 1
ATOM 5394 N N . LYS B 1 350 ? 66.044 46.364 15.582 1.00 45.79 350 LYS B N 1
ATOM 5395 C CA . LYS B 1 350 ? 65.694 47.189 14.424 1.00 46.87 350 LYS B CA 1
ATOM 5396 C C . LYS B 1 350 ? 66.312 48.577 14.464 1.00 46.71 350 LYS B C 1
ATOM 5397 O O . LYS B 1 350 ? 65.842 49.453 15.186 1.00 47.54 350 LYS B O 1
ATOM 5399 N N . GLY B 1 351 ? 67.359 48.785 13.676 1.00 46.17 351 GLY B N 1
ATOM 5400 C CA . GLY B 1 351 ? 67.988 50.091 13.650 1.00 46.44 351 GLY B CA 1
ATOM 5401 C C . GLY B 1 351 ? 69.421 50.029 14.123 1.00 45.97 351 GLY B C 1
ATOM 5402 O O . GLY B 1 351 ? 70.049 51.055 14.369 1.00 47.08 351 GLY B O 1
ATOM 5403 N N . PHE B 1 352 ? 69.942 48.818 14.255 1.00 44.40 352 PHE B N 1
ATOM 5404 C CA . PHE B 1 352 ? 71.317 48.639 14.696 1.00 43.14 352 PHE B CA 1
ATOM 5405 C C . PHE B 1 352 ? 71.957 47.598 13.813 1.00 41.93 352 PHE B C 1
ATOM 5406 O O . PHE B 1 352 ? 71.268 46.862 13.112 1.00 40.82 352 PHE B O 1
ATOM 5414 N N . VAL B 1 353 ? 73.280 47.538 13.870 1.00 41.50 353 VAL B N 1
ATOM 5415 C CA . VAL B 1 353 ? 74.039 46.543 13.137 1.00 42.38 353 VAL B CA 1
ATOM 5416 C C . VAL B 1 353 ? 75.039 45.972 14.140 1.00 41.90 353 VAL B C 1
ATOM 5417 O O . VAL B 1 353 ? 75.447 46.669 15.067 1.00 41.83 353 VAL B O 1
ATOM 5421 N N . ARG B 1 354 ? 75.418 44.712 13.974 1.00 40.67 354 ARG B N 1
ATOM 5422 C CA . ARG B 1 354 ? 76.400 44.119 14.866 1.00 40.85 354 ARG B CA 1
ATOM 5423 C C . ARG B 1 354 ? 77.665 43.829 14.079 1.00 41.33 354 ARG B C 1
ATOM 5424 O O . ARG B 1 354 ? 77.619 43.188 13.025 1.00 42.95 354 ARG B O 1
ATOM 5432 N N . ILE B 1 355 ? 78.797 44.283 14.601 1.00 40.68 355 ILE B N 1
ATOM 5433 C CA . ILE B 1 355 ? 80.076 44.054 13.947 1.00 40.44 355 ILE B CA 1
ATOM 5434 C C . ILE B 1 355 ? 80.924 43.090 14.774 1.00 40.15 355 ILE B C 1
ATOM 5435 O O . ILE B 1 355 ? 81.181 43.327 15.963 1.00 41.62 355 ILE B O 1
ATOM 5440 N N . ALA B 1 356 ? 81.352 42.003 14.143 1.00 38.98 356 ALA B N 1
ATOM 5441 C CA . ALA B 1 356 ? 82.173 41.007 14.809 1.00 39.76 356 ALA B CA 1
ATOM 5442 C C . ALA B 1 356 ? 83.645 41.323 14.581 1.00 39.97 356 ALA B C 1
ATOM 5443 O O . ALA B 1 356 ? 84.137 41.208 13.464 1.00 40.80 356 ALA B O 1
ATOM 5445 N N . LEU B 1 357 ? 84.343 41.709 15.648 1.00 39.52 357 LEU B N 1
ATOM 5446 C CA . LEU B 1 357 ? 85.758 42.064 15.584 1.00 39.01 357 LEU B CA 1
ATOM 5447 C C . LEU B 1 357 ? 86.625 40.840 15.346 1.00 39.38 357 LEU B C 1
ATOM 5448 O O . LEU B 1 357 ? 87.588 40.602 16.087 1.00 38.23 357 LEU B O 1
ATOM 5453 N N . VAL B 1 358 ? 86.293 40.076 14.303 1.00 40.03 358 VAL B N 1
ATOM 5454 C CA . VAL B 1 358 ? 87.013 38.847 13.976 1.00 41.63 358 VAL B CA 1
ATOM 5455 C C . VAL B 1 358 ? 88.081 38.964 12.893 1.00 43.36 358 VAL B C 1
ATOM 5456 O O . VAL B 1 358 ? 88.452 37.970 12.265 1.00 42.79 358 VAL B O 1
ATOM 5460 N N . ARG B 1 359 ? 88.591 40.174 12.696 1.00 45.76 359 ARG B N 1
ATOM 5461 C CA . ARG B 1 359 ? 89.627 40.417 11.702 1.00 47.52 359 ARG B CA 1
ATOM 5462 C C . ARG B 1 359 ? 90.633 41.442 12.207 1.00 46.81 359 ARG B C 1
ATOM 5463 O O . ARG B 1 359 ? 90.295 42.312 13.011 1.00 46.24 359 ARG B O 1
ATOM 5471 N N . PRO B 1 360 ? 91.885 41.354 11.728 1.00 46.80 360 PRO B N 1
ATOM 5472 C CA . PRO B 1 360 ? 92.973 42.260 12.110 1.00 46.44 360 PRO B CA 1
ATOM 5473 C C . PRO B 1 360 ? 92.535 43.721 12.113 1.00 46.73 360 PRO B C 1
ATOM 5474 O O . PRO B 1 360 ? 91.684 44.128 11.311 1.00 47.13 360 PRO B O 1
ATOM 5478 N N . LEU B 1 361 ? 93.118 44.507 13.013 1.00 47.51 361 LEU B N 1
ATOM 5479 C CA . LEU B 1 361 ? 92.773 45.924 13.131 1.00 50.12 361 LEU B CA 1
ATOM 5480 C C . LEU B 1 361 ? 92.792 46.642 11.772 1.00 51.38 361 LEU B C 1
ATOM 5481 O O . LEU B 1 361 ? 91.906 47.453 11.474 1.00 51.62 361 LEU B O 1
ATOM 5486 N N . GLU B 1 362 ? 93.817 46.354 10.969 1.00 52.98 362 GLU B N 1
ATOM 5487 C CA . GLU B 1 362 ? 93.966 46.962 9.639 1.00 54.79 362 GLU B CA 1
ATOM 5488 C C . GLU B 1 362 ? 92.637 46.821 8.919 1.00 53.87 362 GLU B C 1
ATOM 5489 O O . GLU B 1 362 ? 91.939 47.802 8.673 1.00 54.18 362 GLU B O 1
ATOM 5495 N N . GLU B 1 363 ? 92.297 45.579 8.599 1.00 53.56 363 GLU B N 1
ATOM 5496 C CA . GLU B 1 363 ? 91.059 45.265 7.910 1.00 53.53 363 GLU B CA 1
ATOM 5497 C C . GLU B 1 363 ? 89.865 45.978 8.501 1.00 52.75 363 GLU B C 1
ATOM 5498 O O . GLU B 1 363 ? 89.012 46.486 7.769 1.00 53.65 363 GLU B O 1
ATOM 5504 N N . LEU B 1 364 ? 89.791 46.006 9.828 1.00 51.59 364 LEU B N 1
ATOM 5505 C CA . LEU B 1 364 ? 88.656 46.645 10.486 1.00 50.32 364 LEU B CA 1
ATOM 5506 C C . LEU B 1 364 ? 88.673 48.141 10.226 1.00 49.80 364 LEU B C 1
ATOM 5507 O O . LEU B 1 364 ? 87.619 48.769 10.103 1.00 48.19 364 LEU B O 1
ATOM 5512 N N . LEU B 1 365 ? 89.868 48.719 10.153 1.00 50.00 365 LEU B N 1
ATOM 5513 C CA . LEU B 1 365 ? 89.961 50.150 9.881 1.00 51.45 365 LEU B CA 1
ATOM 5514 C C . LEU B 1 365 ? 89.492 50.379 8.435 1.00 51.54 365 LEU B C 1
ATOM 5515 O O . LEU B 1 365 ? 88.786 51.353 8.150 1.00 50.72 365 LEU B O 1
ATOM 5520 N N . GLU B 1 366 ? 89.867 49.467 7.537 1.00 51.16 366 GLU B N 1
ATOM 5521 C CA . GLU B 1 366 ? 89.446 49.558 6.139 1.00 53.12 366 GLU B CA 1
ATOM 5522 C C . GLU B 1 366 ? 87.930 49.391 6.092 1.00 53.06 366 GLU B C 1
ATOM 5523 O O . GLU B 1 366 ? 87.229 50.194 5.465 1.00 52.45 366 GLU B O 1
ATOM 5529 N N . ALA B 1 367 ? 87.430 48.359 6.778 1.00 53.03 367 ALA B N 1
ATOM 5530 C CA . ALA B 1 367 ? 85.995 48.073 6.821 1.00 52.13 367 ALA B CA 1
ATOM 5531 C C . ALA B 1 367 ? 85.218 49.231 7.406 1.00 52.34 367 ALA B C 1
ATOM 5532 O O . ALA B 1 367 ? 84.048 49.434 7.066 1.00 52.56 367 ALA B O 1
ATOM 5534 N N . ALA B 1 368 ? 85.858 49.991 8.289 1.00 51.80 368 ALA B N 1
ATOM 5535 C CA . ALA B 1 368 ? 85.186 51.134 8.904 1.00 52.79 368 ALA B CA 1
ATOM 5536 C C . ALA B 1 368 ? 85.202 52.284 7.906 1.00 53.25 368 ALA B C 1
ATOM 5537 O O . ALA B 1 368 ? 84.304 53.135 7.893 1.00 52.93 368 ALA B O 1
ATOM 5539 N N . LYS B 1 369 ? 86.242 52.309 7.078 1.00 53.33 369 LYS B N 1
ATOM 5540 C CA . LYS B 1 369 ? 86.378 53.336 6.051 1.00 53.04 369 LYS B CA 1
ATOM 5541 C C . LYS B 1 369 ? 85.163 53.213 5.125 1.00 52.60 369 LYS B C 1
ATOM 5542 O O . LYS B 1 369 ? 84.441 54.188 4.908 1.00 52.59 369 LYS B O 1
ATOM 5544 N N . ARG B 1 370 ? 84.928 52.002 4.618 1.00 51.28 370 ARG B N 1
ATOM 5545 C CA . ARG B 1 370 ? 83.799 51.727 3.727 1.00 51.15 370 ARG B CA 1
ATOM 5546 C C . ARG B 1 370 ? 82.449 52.062 4.337 1.00 52.18 370 ARG B C 1
ATOM 5547 O O . ARG B 1 370 ? 81.603 52.695 3.689 1.00 53.69 370 ARG B O 1
ATOM 5555 N N . ILE B 1 371 ? 82.235 51.627 5.578 1.00 52.43 371 ILE B N 1
ATOM 5556 C CA . ILE B 1 371 ? 80.977 51.890 6.271 1.00 52.50 371 ILE B CA 1
ATOM 5557 C C . ILE B 1 371 ? 80.704 53.397 6.309 1.00 53.13 371 ILE B C 1
ATOM 5558 O O . ILE B 1 371 ? 79.552 53.845 6.214 1.00 52.32 371 ILE B O 1
ATOM 5563 N N . ARG B 1 372 ? 81.774 54.171 6.461 1.00 54.47 372 ARG B N 1
ATOM 5564 C CA . ARG B 1 372 ? 81.674 55.629 6.481 1.00 55.64 372 ARG B CA 1
ATOM 5565 C C . ARG B 1 372 ? 81.173 56.090 5.101 1.00 55.68 372 ARG B C 1
ATOM 5566 O O . ARG B 1 372 ? 80.243 56.896 4.994 1.00 54.09 372 ARG B O 1
ATOM 5568 N N . GLU B 1 373 ? 81.806 55.562 4.053 1.00 56.74 373 GLU B N 1
ATOM 5569 C CA . GLU B 1 373 ? 81.445 55.888 2.671 1.00 58.00 373 GLU B CA 1
ATOM 5570 C C . GLU B 1 373 ? 79.974 55.569 2.455 1.00 58.53 373 GLU B C 1
ATOM 5571 O O . GLU B 1 373 ? 79.223 56.377 1.895 1.00 58.42 373 GLU B O 1
ATOM 5573 N N . ALA B 1 374 ? 79.570 54.389 2.920 1.00 58.78 374 ALA B N 1
ATOM 5574 C CA . ALA B 1 374 ? 78.199 53.929 2.781 1.00 59.59 374 ALA B CA 1
ATOM 5575 C C . ALA B 1 374 ? 77.177 54.794 3.510 1.00 60.40 374 ALA B C 1
ATOM 5576 O O . ALA B 1 374 ? 76.020 54.403 3.643 1.00 61.50 374 ALA B O 1
ATOM 5578 N N . LEU B 1 375 ? 77.588 55.963 3.986 1.00 61.23 375 LEU B N 1
ATOM 5579 C CA . LEU B 1 375 ? 76.649 56.856 4.662 1.00 62.14 375 LEU B CA 1
ATOM 5580 C C . LEU B 1 375 ? 77.013 58.336 4.440 1.00 63.14 375 LEU B C 1
ATOM 5581 O O . LEU B 1 375 ? 76.522 59.186 5.224 1.00 62.87 375 LEU B O 1
#